Protein AF-0000000067861811 (afdb_homodimer)

Nearest PDB structures (foldseek):
  3iwp-assembly5_C  TM=9.581E-01  e=9.899E-22  Homo sapiens
  3iwp-assembly4_A  TM=9.588E-01  e=1.189E-21  Homo sapiens
  3iwp-assembly5_D  TM=9.572E-01  e=3.797E-21  Homo sapiens
  1twd-assembly1_A  TM=8.830E-01  e=3.223E-20  Shigella flexneri
  1x8c-assembly1_A  TM=8.781E-01  e=5.586E-20  Shigella flexneri 2a str. 301

pLDDT: mean 97.43, std 3.0, range [66.25, 99.0]

Radius of gyration: 23.36 Å; Cα contacts (8 Å, |Δi|>4): 996; chains: 2; bounding box: 44×70×49 Å

Solvent-accessible surface area (backbone atoms only — not comparable to full-atom values): 23129 Å² total; per-residue (Å²): 79,42,31,36,59,28,63,39,29,57,44,29,35,44,39,47,73,42,62,46,57,29,31,36,36,27,28,59,61,92,62,74,42,24,31,36,24,54,18,36,52,51,45,23,52,70,47,26,88,53,47,31,29,37,33,54,33,88,61,70,85,55,47,56,72,54,71,55,51,49,54,25,46,53,44,38,39,51,47,40,68,69,67,63,46,50,22,37,31,35,52,50,31,39,95,86,24,42,67,28,59,73,59,49,54,50,48,55,61,62,44,60,88,39,43,30,29,39,35,58,49,54,60,68,31,76,46,53,68,63,41,48,55,58,52,53,77,40,10,77,71,29,52,27,38,35,36,22,54,67,44,84,34,23,82,78,16,48,73,55,42,40,52,52,42,52,53,27,69,72,34,88,59,38,27,41,61,30,43,22,44,79,52,31,60,90,46,44,63,59,49,38,75,71,52,68,56,47,42,37,35,32,52,38,50,35,19,46,90,50,30,84,89,43,54,66,35,52,68,38,40,44,49,42,50,53,57,45,67,55,128,80,42,32,34,60,26,64,38,28,58,44,29,35,44,40,48,73,40,61,46,57,28,31,36,36,28,26,60,62,93,62,73,42,24,31,35,24,54,18,36,51,50,44,23,52,70,49,27,86,53,48,30,28,37,33,54,32,89,62,71,85,54,45,55,72,56,71,54,49,48,56,25,45,52,43,39,39,52,46,40,69,70,66,64,46,49,23,36,32,35,54,50,29,39,95,83,25,41,67,28,58,72,59,48,54,49,48,57,61,62,45,59,88,40,43,29,29,38,35,56,50,53,59,67,31,74,46,52,69,63,42,49,54,56,53,52,75,39,9,79,70,29,52,27,39,36,36,22,54,67,43,85,34,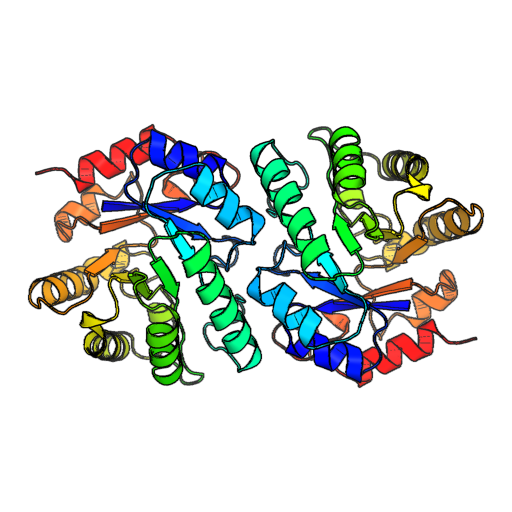24,82,79,16,49,72,54,41,40,53,52,44,52,52,26,70,74,32,89,58,38,27,44,60,28,43,22,43,77,53,32,61,90,46,44,62,59,50,39,75,69,53,69,54,48,42,36,34,34,52,38,51,34,19,47,90,51,28,83,90,42,54,66,36,52,68,39,40,45,51,43,50,54,58,45,67,54,129

Structure (mmCIF, N/CA/C/O backbone):
data_AF-0000000067861811-model_v1
#
loop_
_entity.id
_entity.type
_entity.pdbx_description
1 polymer 'PF03932 family protein CutC'
#
loop_
_atom_site.group_PDB
_atom_site.id
_atom_site.type_symbol
_atom_site.label_atom_id
_atom_site.label_alt_id
_atom_site.label_comp_id
_atom_site.label_asym_id
_atom_site.label_entity_id
_atom_site.label_seq_id
_atom_site.pdbx_PDB_ins_code
_atom_site.Cartn_x
_atom_site.Cartn_y
_atom_site.Cartn_z
_atom_site.occupancy
_atom_site.B_iso_or_equiv
_atom_site.auth_seq_id
_atom_site.auth_comp_id
_atom_site.auth_asym_id
_atom_site.auth_atom_id
_atom_site.pdbx_PDB_model_num
ATOM 1 N N . MET A 1 1 ? -9.602 23.328 10.547 1 96.06 1 MET A N 1
ATOM 2 C CA . MET A 1 1 ? -9.609 22.391 9.43 1 96.06 1 MET A CA 1
ATOM 3 C C . MET A 1 1 ? -9.383 20.969 9.914 1 96.06 1 MET A C 1
ATOM 5 O O . MET A 1 1 ? -8.438 20.703 10.664 1 96.06 1 MET A O 1
ATOM 9 N N . LEU A 1 2 ? -10.281 20.094 9.609 1 98.56 2 LEU A N 1
ATOM 10 C CA . LEU A 1 2 ? -10.18 18.672 9.977 1 98.56 2 LEU A CA 1
ATOM 11 C C . LEU A 1 2 ? -9.812 17.828 8.766 1 98.56 2 LEU A C 1
ATOM 13 O O . LEU A 1 2 ? -10.578 17.75 7.797 1 98.56 2 LEU A O 1
ATOM 17 N N . GLU A 1 3 ? -8.68 17.25 8.844 1 98.88 3 GLU A N 1
ATOM 18 C CA . GLU A 1 3 ? -8.227 16.297 7.832 1 98.88 3 GLU A CA 1
ATOM 19 C C . GLU A 1 3 ? -8.469 14.852 8.289 1 98.88 3 GLU A C 1
ATOM 21 O O . GLU A 1 3 ? -8.125 14.492 9.414 1 98.88 3 GLU A O 1
ATOM 26 N N . VAL A 1 4 ? -9.047 14.062 7.414 1 98.88 4 VAL A N 1
ATOM 27 C CA . VAL A 1 4 ? -9.352 12.672 7.742 1 98.88 4 VAL A CA 1
ATOM 28 C C . VAL A 1 4 ? -8.625 11.742 6.773 1 98.88 4 VAL A C 1
ATOM 30 O O . VAL A 1 4 ? -8.578 12.008 5.566 1 98.88 4 VAL A O 1
ATOM 33 N N . ILE A 1 5 ? -8.039 10.664 7.273 1 98.81 5 ILE A N 1
ATOM 34 C CA . ILE A 1 5 ? -7.395 9.672 6.426 1 98.81 5 ILE A CA 1
ATOM 35 C C . ILE A 1 5 ? -8.453 8.867 5.668 1 98.81 5 ILE A C 1
ATOM 37 O O . ILE A 1 5 ? -9.422 8.391 6.262 1 98.81 5 ILE A O 1
ATOM 41 N N . VAL A 1 6 ? -8.195 8.727 4.441 1 98.56 6 VAL A N 1
ATOM 42 C CA . VAL A 1 6 ? -9.094 8.016 3.535 1 98.56 6 VAL A CA 1
ATOM 43 C C . VAL A 1 6 ? -8.312 6.98 2.732 1 98.56 6 VAL A C 1
ATOM 45 O O . VAL A 1 6 ? -7.199 7.25 2.281 1 98.56 6 VAL A O 1
ATOM 48 N N . GLN A 1 7 ? -9.008 5.785 2.441 1 98.38 7 GLN A N 1
ATOM 49 C CA . GLN A 1 7 ? -8.289 4.734 1.729 1 98.38 7 GLN A CA 1
ATOM 50 C C . GLN A 1 7 ? -9.094 4.238 0.528 1 98.38 7 GLN A C 1
ATOM 52 O O . GLN A 1 7 ? -8.594 3.447 -0.273 1 98.38 7 GLN A O 1
ATOM 57 N N . ASN A 1 8 ? -10.328 4.633 0.403 1 98.25 8 ASN A N 1
ATOM 58 C CA . ASN A 1 8 ? -11.211 4.172 -0.669 1 98.25 8 ASN A CA 1
ATOM 59 C C . ASN A 1 8 ? -12.305 5.191 -0.974 1 98.25 8 ASN A C 1
ATOM 61 O O . ASN A 1 8 ? -12.484 6.152 -0.227 1 98.25 8 ASN A O 1
ATOM 65 N N . PRO A 1 9 ? -13.031 5.012 -2.037 1 98.62 9 PRO A N 1
ATOM 66 C CA . PRO A 1 9 ? -14.047 5.992 -2.438 1 98.62 9 PRO A CA 1
ATOM 67 C C . PRO A 1 9 ? -15.164 6.137 -1.411 1 98.62 9 PRO A C 1
ATOM 69 O O . PRO A 1 9 ? -15.719 7.227 -1.247 1 98.62 9 PRO A O 1
ATOM 72 N N . ARG A 1 10 ? -15.484 5.129 -0.719 1 98.38 10 ARG A N 1
ATOM 73 C CA . ARG A 1 10 ? -16.531 5.223 0.294 1 98.38 10 ARG A CA 1
ATOM 74 C C . ARG A 1 10 ? -16.094 6.117 1.45 1 98.38 10 ARG A C 1
ATOM 76 O O . ARG A 1 10 ? -16.875 6.965 1.908 1 98.38 10 ARG A O 1
ATOM 83 N N . ASP A 1 11 ? -14.867 5.918 1.934 1 98.31 11 ASP A N 1
ATOM 84 C CA . ASP A 1 11 ? -14.312 6.82 2.936 1 98.31 11 ASP A CA 1
ATOM 85 C C . ASP A 1 11 ? -14.453 8.273 2.502 1 98.31 11 ASP A C 1
ATOM 87 O O . ASP A 1 11 ? -14.859 9.125 3.295 1 98.31 11 ASP A O 1
ATOM 91 N N . ALA A 1 12 ? -14.078 8.5 1.214 1 98.75 12 ALA A N 1
ATOM 92 C CA . ALA A 1 12 ? -14.086 9.859 0.682 1 98.75 12 ALA A CA 1
ATOM 93 C C . ALA A 1 12 ? -15.492 10.453 0.703 1 98.75 12 ALA A C 1
ATOM 95 O O . ALA A 1 12 ? -15.68 11.594 1.144 1 98.75 12 ALA A O 1
ATOM 96 N N . TYR A 1 13 ? -16.422 9.688 0.246 1 98.62 13 TYR A N 1
ATOM 97 C CA . TYR A 1 13 ? -17.812 10.102 0.231 1 98.62 13 TYR A CA 1
ATOM 98 C C . TYR A 1 13 ? -18.297 10.438 1.636 1 98.62 13 TYR A C 1
ATOM 100 O O . TYR A 1 13 ? -18.891 11.5 1.859 1 98.62 13 TYR A O 1
ATOM 108 N N . LEU A 1 14 ? -18 9.594 2.604 1 98.75 14 LEU A N 1
ATOM 109 C CA . LEU A 1 14 ? -18.484 9.773 3.971 1 98.75 14 LEU A CA 1
ATOM 110 C C . LEU A 1 14 ? -17.781 10.945 4.645 1 98.75 14 LEU A C 1
ATOM 112 O O . LEU A 1 14 ? -18.406 11.703 5.391 1 98.75 14 LEU A O 1
ATOM 116 N N . ALA A 1 15 ? -16.438 11.062 4.402 1 98.75 15 ALA A N 1
ATOM 117 C CA . ALA A 1 15 ? -15.703 12.188 4.969 1 98.75 15 ALA A CA 1
ATOM 118 C C . ALA A 1 15 ? -16.312 13.516 4.543 1 98.75 15 ALA A C 1
ATOM 120 O O . ALA A 1 15 ? -16.516 14.414 5.371 1 98.75 15 ALA A O 1
ATOM 121 N N . GLU A 1 16 ? -16.625 13.625 3.264 1 98.75 16 GLU A N 1
ATOM 122 C CA . GLU A 1 16 ? -17.266 14.836 2.75 1 98.75 16 GLU A CA 1
ATOM 123 C C . GLU A 1 16 ? -18.656 15.023 3.346 1 98.75 16 GLU A C 1
ATOM 125 O O . GLU A 1 16 ? -18.969 16.109 3.857 1 98.75 16 GLU A O 1
ATOM 130 N N . LYS A 1 17 ? -19.406 13.969 3.295 1 98.56 17 LYS A N 1
ATOM 131 C CA . LYS A 1 17 ? -20.797 14.008 3.756 1 98.56 17 LYS A CA 1
ATOM 132 C C . LYS A 1 17 ? -20.875 14.438 5.219 1 98.56 17 LYS A C 1
ATOM 134 O O . LYS A 1 17 ? -21.797 15.156 5.609 1 98.56 17 LYS A O 1
ATOM 139 N N . TYR A 1 18 ? -19.875 14.07 6.004 1 98.56 18 TYR A N 1
ATOM 140 C CA . TYR A 1 18 ? -19.969 14.273 7.445 1 98.56 18 TYR A CA 1
ATOM 141 C C . TYR A 1 18 ? -19.188 15.523 7.871 1 98.56 18 TYR A C 1
ATOM 143 O O . TYR A 1 18 ? -19.172 15.875 9.055 1 98.56 18 TYR A O 1
ATOM 151 N N . GLY A 1 19 ? -18.531 16.141 6.941 1 97.94 19 GLY A N 1
ATOM 152 C CA . GLY A 1 19 ? -18.094 17.5 7.223 1 97.94 19 GLY A CA 1
ATOM 153 C C . GLY A 1 19 ? -16.594 17.625 7.418 1 97.94 19 GLY A C 1
ATOM 154 O O . GLY A 1 19 ? -16.109 18.609 7.969 1 97.94 19 GLY A O 1
ATOM 155 N N . ALA A 1 20 ? -15.812 16.641 7.035 1 98.56 20 ALA A N 1
ATOM 156 C CA . ALA A 1 20 ? -14.359 16.828 6.996 1 98.56 20 ALA A CA 1
ATOM 157 C C . ALA A 1 20 ? -13.977 17.938 6.031 1 98.56 20 ALA A C 1
ATOM 159 O O . ALA A 1 20 ? -14.734 18.266 5.113 1 98.56 20 ALA A O 1
ATOM 160 N N . ASN A 1 21 ? -12.828 18.578 6.262 1 98.62 21 ASN A N 1
ATOM 161 C CA . ASN A 1 21 ? -12.414 19.688 5.422 1 98.62 21 ASN A CA 1
ATOM 162 C C . ASN A 1 21 ? -11.438 19.234 4.332 1 98.62 21 ASN A C 1
ATOM 164 O O . ASN A 1 21 ? -11.352 19.875 3.277 1 98.62 21 ASN A O 1
ATOM 168 N N . ARG A 1 22 ? -10.734 18.156 4.57 1 98.81 22 ARG A N 1
ATOM 169 C CA . ARG A 1 22 ? -9.695 17.641 3.68 1 98.81 22 ARG A CA 1
ATOM 170 C C . ARG A 1 22 ? -9.43 16.172 3.936 1 98.81 22 ARG A C 1
ATOM 172 O O . ARG A 1 22 ? -9.75 15.656 5.008 1 98.81 22 ARG A O 1
ATOM 179 N N . MET A 1 23 ? -8.945 15.5 2.959 1 98.75 23 MET A N 1
ATOM 180 C CA . MET A 1 23 ? -8.625 14.086 3.152 1 98.75 23 MET A CA 1
ATOM 181 C C . MET A 1 23 ? -7.152 13.82 2.846 1 98.75 23 MET A C 1
ATOM 183 O O . MET A 1 23 ? -6.594 14.398 1.912 1 98.75 23 MET A O 1
ATOM 187 N N . GLU A 1 24 ? -6.531 13.062 3.617 1 98.94 24 GLU A N 1
ATOM 188 C CA . GLU A 1 24 ? -5.277 12.414 3.256 1 98.94 24 GLU A CA 1
ATOM 189 C C . GLU A 1 24 ? -5.523 11.023 2.678 1 98.94 24 GLU A C 1
ATOM 191 O O . GLU A 1 24 ? -6.168 10.188 3.311 1 98.94 24 GLU A O 1
ATOM 196 N N . VAL A 1 25 ? -5 10.781 1.493 1 98.88 25 VAL A N 1
ATOM 197 C CA . VAL A 1 25 ? -5.262 9.523 0.796 1 98.88 25 VAL A CA 1
ATOM 198 C C . VAL A 1 25 ? -4.039 8.617 0.89 1 98.88 25 VAL A C 1
ATOM 200 O O . VAL A 1 25 ? -2.961 8.961 0.396 1 98.88 25 VAL A O 1
ATOM 203 N N . VAL A 1 26 ? -4.23 7.48 1.539 1 98.75 26 VAL A N 1
ATOM 204 C CA . VAL A 1 26 ? -3.121 6.547 1.711 1 98.75 26 VAL A CA 1
ATOM 205 C C . VAL A 1 26 ? -3.594 5.125 1.412 1 98.75 26 VAL A C 1
ATOM 207 O O . VAL A 1 26 ? -4.793 4.883 1.262 1 98.75 26 VAL A O 1
ATOM 210 N N . SER A 1 27 ? -2.689 4.277 1.19 1 98.12 27 SER A N 1
ATOM 211 C CA . SER A 1 27 ? -2.871 2.83 1.262 1 98.12 27 SER A CA 1
ATOM 212 C C . SER A 1 27 ? -2.082 2.23 2.42 1 98.12 27 SER A C 1
ATOM 214 O O . SER A 1 27 ? -1.259 2.912 3.035 1 98.12 27 SER A O 1
ATOM 216 N N . ALA A 1 28 ? -2.398 1.027 2.822 1 97.31 28 ALA A N 1
ATOM 217 C CA . ALA A 1 28 ? -1.604 0.256 3.775 1 97.31 28 ALA A CA 1
ATOM 218 C C . ALA A 1 28 ? -1.397 1.032 5.074 1 97.31 28 ALA A C 1
ATOM 220 O O . ALA A 1 28 ? -0.266 1.187 5.539 1 97.31 28 ALA A O 1
ATOM 221 N N . ILE A 1 29 ? -2.465 1.424 5.688 1 95.62 29 ILE A N 1
ATOM 222 C CA . ILE A 1 29 ? -2.393 2.277 6.867 1 95.62 29 ILE A CA 1
ATOM 223 C C . ILE A 1 29 ? -1.681 1.536 7.996 1 95.62 29 ILE A C 1
ATOM 225 O O . ILE A 1 29 ? -1.007 2.152 8.828 1 95.62 29 ILE A O 1
ATOM 229 N N . SER A 1 30 ? -1.765 0.255 8.023 1 94.25 30 SER A N 1
ATOM 230 C CA . SER A 1 30 ? -1.109 -0.533 9.062 1 94.25 30 SER A CA 1
ATOM 231 C C . SER A 1 30 ? 0.408 -0.402 8.984 1 94.25 30 SER A C 1
ATOM 233 O O . SER A 1 30 ? 1.114 -0.694 9.953 1 94.25 30 SER A O 1
ATOM 235 N N . GLU A 1 31 ? 0.895 0.031 7.844 1 95.38 31 GLU A N 1
ATOM 236 C CA . GLU A 1 31 ? 2.322 0.291 7.676 1 95.38 31 GLU A CA 1
ATOM 237 C C . GLU A 1 31 ? 2.633 1.778 7.82 1 95.38 31 GLU A C 1
ATOM 239 O O . GLU A 1 31 ? 3.717 2.23 7.445 1 95.38 31 GLU A O 1
ATOM 244 N N . GLY A 1 32 ? 1.707 2.521 8.242 1 95.06 32 GLY A N 1
ATOM 245 C CA . GLY A 1 32 ? 1.882 3.957 8.398 1 95.06 32 GLY A CA 1
ATOM 246 C C . GLY A 1 32 ? 1.425 4.75 7.188 1 95.06 32 GLY A C 1
ATOM 247 O O . GLY A 1 32 ? 1.651 5.961 7.113 1 95.06 32 GLY A O 1
ATOM 248 N N . GLY A 1 33 ? 0.878 4.09 6.172 1 98.12 33 GLY A N 1
ATOM 249 C CA . GLY A 1 33 ? 0.381 4.762 4.98 1 98.12 33 GLY A CA 1
ATOM 250 C C . GLY A 1 33 ? 1.391 4.793 3.848 1 98.12 33 GLY A C 1
ATOM 251 O O . GLY A 1 33 ? 2.504 5.297 4.016 1 98.12 33 GLY A O 1
ATOM 252 N N . LEU A 1 34 ? 0.976 4.266 2.738 1 98.81 34 LEU A N 1
ATOM 253 C CA . LEU A 1 34 ? 1.796 4.262 1.531 1 98.81 34 LEU A CA 1
ATOM 254 C C . LEU A 1 34 ? 1.062 4.934 0.375 1 98.81 34 LEU A C 1
ATOM 256 O O . LEU A 1 34 ? -0.107 5.305 0.506 1 98.81 34 LEU A O 1
ATOM 260 N N . THR A 1 35 ? 1.814 5.199 -0.708 1 98.94 35 THR A N 1
ATOM 261 C CA . THR A 1 35 ? 1.209 5.77 -1.906 1 98.94 35 THR A CA 1
ATOM 262 C C . THR A 1 35 ? 0.06 4.895 -2.4 1 98.94 35 THR A C 1
ATOM 264 O O . THR A 1 35 ? 0.218 3.68 -2.549 1 98.94 35 THR A O 1
ATOM 267 N N . PRO A 1 36 ? -1.12 5.457 -2.559 1 98.88 36 PRO A N 1
ATOM 268 C CA . PRO A 1 36 ? -2.246 4.66 -3.045 1 98.88 36 PRO A CA 1
ATOM 269 C C . PRO A 1 36 ? -2.055 4.188 -4.484 1 98.88 36 PRO A C 1
ATOM 271 O O . PRO A 1 36 ? -1.224 4.738 -5.215 1 98.88 36 PRO A O 1
ATOM 274 N N . SER A 1 37 ? -2.797 3.174 -4.863 1 98.88 37 SER A N 1
ATOM 275 C CA . SER A 1 37 ? -2.803 2.732 -6.254 1 98.88 37 SER A CA 1
ATOM 276 C C . SER A 1 37 ? -3.461 3.768 -7.16 1 98.88 37 SER A C 1
ATOM 278 O O . SER A 1 37 ? -4.129 4.688 -6.68 1 98.88 37 SER A O 1
ATOM 280 N N . TYR A 1 38 ? -3.217 3.605 -8.438 1 98.81 38 TYR A N 1
ATOM 281 C CA . TYR A 1 38 ? -3.836 4.477 -9.43 1 98.81 38 TYR A CA 1
ATOM 282 C C . TYR A 1 38 ? -5.355 4.453 -9.305 1 98.81 38 TYR A C 1
ATOM 284 O O . TYR A 1 38 ? -5.992 5.508 -9.25 1 98.81 38 TYR A O 1
ATOM 292 N N . GLY A 1 39 ? -5.91 3.246 -9.258 1 98.81 39 GLY A N 1
ATOM 293 C CA . GLY A 1 39 ? -7.355 3.127 -9.156 1 98.81 39 GLY A CA 1
ATOM 294 C C . GLY A 1 39 ? -7.922 3.762 -7.898 1 98.81 39 GLY A C 1
ATOM 295 O O . GLY A 1 39 ? -8.977 4.398 -7.938 1 98.81 39 GLY A O 1
ATOM 296 N N . ALA A 1 40 ? -7.23 3.607 -6.801 1 98.75 40 ALA A N 1
ATOM 297 C CA . ALA A 1 40 ? -7.695 4.16 -5.531 1 98.75 40 ALA A CA 1
ATOM 298 C C . ALA A 1 40 ? -7.746 5.684 -5.582 1 98.75 40 ALA A C 1
ATOM 300 O O . ALA A 1 40 ? -8.781 6.285 -5.301 1 98.75 40 ALA A O 1
ATOM 301 N N . ILE A 1 41 ? -6.609 6.316 -5.977 1 98.88 41 ILE A N 1
ATOM 302 C CA . ILE A 1 41 ? -6.562 7.773 -5.949 1 98.88 41 ILE A CA 1
ATOM 303 C C . ILE A 1 41 ? -7.531 8.344 -6.98 1 98.88 41 ILE A C 1
ATOM 305 O O . ILE A 1 41 ? -8.234 9.32 -6.711 1 98.88 41 ILE A O 1
ATOM 309 N N . LYS A 1 42 ? -7.641 7.742 -8.109 1 98.56 42 LYS A N 1
ATOM 310 C CA . LYS A 1 42 ? -8.539 8.211 -9.156 1 98.56 42 LYS A CA 1
ATOM 311 C C . LYS A 1 42 ? -9.992 8.172 -8.695 1 98.56 42 LYS A C 1
ATOM 313 O O . LYS A 1 42 ? -10.719 9.156 -8.828 1 98.56 42 LYS A O 1
ATOM 318 N N . GLU A 1 43 ? -10.406 7.07 -8.117 1 98.62 43 GLU A N 1
ATOM 319 C CA . GLU A 1 43 ? -11.805 6.902 -7.734 1 98.62 43 GLU A CA 1
ATOM 320 C C . GLU A 1 43 ? -12.133 7.711 -6.48 1 98.62 43 GLU A C 1
ATOM 322 O O . GLU A 1 43 ? -13.258 8.188 -6.316 1 98.62 43 GLU A O 1
ATOM 327 N N . ILE A 1 44 ? -11.133 7.887 -5.621 1 98.69 44 ILE A N 1
ATOM 328 C CA . ILE A 1 44 ? -11.328 8.695 -4.422 1 98.69 44 ILE A CA 1
ATOM 329 C C . ILE A 1 44 ? -11.586 10.148 -4.816 1 98.69 44 ILE A C 1
ATOM 331 O O . ILE A 1 44 ? -12.523 10.781 -4.328 1 98.69 44 ILE A O 1
ATOM 335 N N . VAL A 1 45 ? -10.781 10.688 -5.73 1 98.5 45 VAL A N 1
ATOM 336 C CA . VAL A 1 45 ? -10.914 12.07 -6.172 1 98.5 45 VAL A CA 1
ATOM 337 C C . VAL A 1 45 ? -12.234 12.25 -6.914 1 98.5 45 VAL A C 1
ATOM 339 O O . VAL A 1 45 ? -12.859 13.312 -6.844 1 98.5 45 VAL A O 1
ATOM 342 N N . ARG A 1 46 ? -12.703 11.25 -7.535 1 97.75 46 ARG A N 1
ATOM 343 C CA . ARG A 1 46 ? -13.977 11.297 -8.242 1 97.75 46 ARG A CA 1
ATOM 344 C C . ARG A 1 46 ? -15.148 11.273 -7.262 1 97.75 46 ARG A C 1
ATOM 346 O O . ARG A 1 46 ? -16.172 11.938 -7.484 1 97.75 46 ARG A O 1
ATOM 353 N N . ALA A 1 47 ? -15.023 10.586 -6.184 1 98.06 47 ALA A N 1
ATOM 354 C CA . ALA A 1 47 ? -16.109 10.297 -5.262 1 98.06 47 ALA A CA 1
ATOM 355 C C . ALA A 1 47 ? -16.391 11.484 -4.344 1 98.06 47 ALA A C 1
ATOM 357 O O . ALA A 1 47 ? -17.438 11.539 -3.686 1 98.06 47 ALA A O 1
ATOM 358 N N . SER A 1 48 ? -15.406 12.43 -4.266 1 98.19 48 SER A N 1
ATOM 359 C CA . SER A 1 48 ? -15.539 13.523 -3.316 1 98.19 48 SER A CA 1
ATOM 360 C C . SER A 1 48 ? -14.922 14.812 -3.865 1 98.19 48 SER A C 1
ATOM 362 O O . SER A 1 48 ? -13.898 14.766 -4.551 1 98.19 48 SER A O 1
ATOM 364 N N . LYS A 1 49 ? -15.469 15.938 -3.514 1 97.38 49 LYS A N 1
ATOM 365 C CA . LYS A 1 49 ? -14.938 17.234 -3.9 1 97.38 49 LYS A CA 1
ATOM 366 C C . LYS A 1 49 ? -13.984 17.781 -2.838 1 97.38 49 LYS A C 1
ATOM 368 O O . LYS A 1 49 ? -13.383 18.844 -3.023 1 97.38 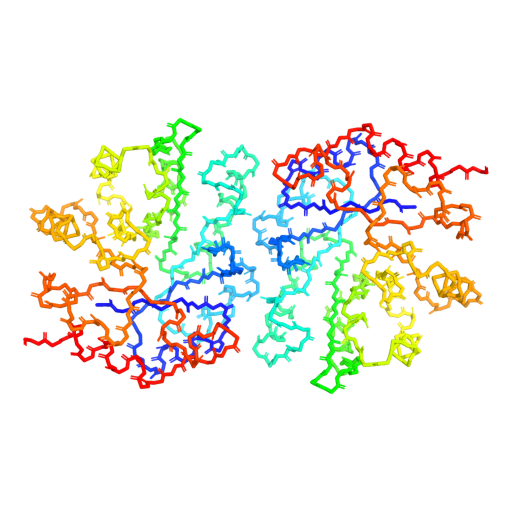49 LYS A O 1
ATOM 373 N N . LEU A 1 50 ? -13.844 17.062 -1.74 1 98.38 50 LEU A N 1
ATOM 374 C CA . LEU A 1 50 ? -12.898 17.5 -0.723 1 98.38 50 LEU A CA 1
ATOM 375 C C . LEU A 1 50 ? -11.484 17.578 -1.29 1 98.38 50 LEU A C 1
ATOM 377 O O . LEU A 1 50 ? -11.07 16.703 -2.068 1 98.38 50 LEU A O 1
ATOM 381 N N . PRO A 1 51 ? -10.734 18.656 -0.868 1 98.75 51 PRO A N 1
ATOM 382 C CA . PRO A 1 51 ? -9.305 18.625 -1.202 1 98.75 51 PRO A CA 1
ATOM 383 C C . PRO A 1 51 ? -8.625 17.328 -0.753 1 98.75 51 PRO A C 1
ATOM 385 O O . PRO A 1 51 ? -8.875 16.859 0.356 1 98.75 51 PRO A O 1
ATOM 388 N N . ALA A 1 52 ? -7.855 16.75 -1.61 1 98.88 52 ALA A N 1
ATOM 389 C CA . ALA A 1 52 ? -7.152 15.5 -1.329 1 98.88 52 ALA A CA 1
ATOM 390 C C . ALA A 1 52 ? -5.645 15.719 -1.273 1 98.88 52 ALA A C 1
ATOM 392 O O . ALA A 1 52 ? -5.078 16.391 -2.135 1 98.88 52 ALA A O 1
ATOM 393 N N . MET A 1 53 ? -5.043 15.258 -0.224 1 98.94 53 MET A N 1
ATOM 394 C CA . MET A 1 53 ? -3.592 15.188 -0.078 1 98.94 53 MET A CA 1
ATOM 395 C C . MET A 1 53 ? -3.094 13.758 -0.274 1 98.94 53 MET A C 1
ATOM 397 O O . MET A 1 53 ? -3.367 12.883 0.549 1 98.94 53 MET A O 1
ATOM 401 N N . MET A 1 54 ? -2.355 13.5 -1.339 1 98.94 54 MET A N 1
ATOM 402 C CA . MET A 1 54 ? -1.954 12.148 -1.706 1 98.94 54 MET A CA 1
ATOM 403 C C . MET A 1 54 ? -0.615 11.781 -1.073 1 98.94 54 MET A C 1
ATOM 405 O O . MET A 1 54 ? 0.37 12.508 -1.238 1 98.94 54 MET A O 1
ATOM 409 N N . MET A 1 55 ? -0.585 10.719 -0.44 1 98.94 55 MET A N 1
ATOM 410 C CA . MET A 1 55 ? 0.649 10.227 0.161 1 98.94 55 MET A CA 1
ATOM 411 C C . MET A 1 55 ? 1.658 9.836 -0.913 1 98.94 55 MET A C 1
ATOM 413 O O . MET A 1 55 ? 1.302 9.188 -1.898 1 98.94 55 MET A O 1
ATOM 417 N N . ILE A 1 56 ? 2.875 10.289 -0.754 1 98.94 56 ILE A N 1
ATOM 418 C CA . ILE A 1 56 ? 4.016 9.844 -1.552 1 98.94 56 ILE A CA 1
ATOM 419 C C . ILE A 1 56 ? 5.008 9.094 -0.666 1 98.94 56 ILE A C 1
ATOM 421 O O . ILE A 1 56 ? 5.816 9.711 0.031 1 98.94 56 ILE A O 1
ATOM 425 N N . ARG A 1 57 ? 4.938 7.855 -0.629 1 98.88 57 ARG A N 1
ATOM 426 C CA . ARG A 1 57 ? 5.738 6.969 0.211 1 98.88 57 ARG A CA 1
ATOM 427 C C . ARG A 1 57 ? 5.789 5.559 -0.375 1 98.88 57 ARG A C 1
ATOM 429 O O . ARG A 1 57 ? 4.887 4.754 -0.143 1 98.88 57 ARG A O 1
ATOM 436 N N . PRO A 1 58 ? 6.832 5.258 -1.066 1 98.5 58 PRO A N 1
ATOM 437 C CA . PRO A 1 58 ? 6.863 4.031 -1.864 1 98.5 58 PRO A CA 1
ATOM 438 C C . PRO A 1 58 ? 7.059 2.777 -1.013 1 98.5 58 PRO A C 1
ATOM 440 O O . PRO A 1 58 ? 6.82 1.663 -1.482 1 98.5 58 PRO A O 1
ATOM 443 N N . HIS A 1 59 ? 7.59 2.91 0.236 1 97.94 59 HIS A N 1
ATOM 444 C CA . HIS A 1 59 ? 7.754 1.758 1.114 1 97.94 59 HIS A CA 1
ATOM 445 C C . HIS A 1 59 ? 7.746 2.178 2.58 1 97.94 59 HIS A C 1
ATOM 447 O O . HIS A 1 59 ? 7.801 3.369 2.891 1 97.94 59 HIS A O 1
ATOM 453 N N . SER A 1 60 ? 7.684 1.214 3.447 1 97.5 60 SER A N 1
ATOM 454 C CA . SER A 1 60 ? 7.562 1.515 4.871 1 97.5 60 SER A CA 1
ATOM 455 C C . SER A 1 60 ? 8.797 1.066 5.641 1 97.5 60 SER A C 1
ATOM 457 O O . SER A 1 60 ? 8.766 0.956 6.867 1 97.5 60 SER A O 1
ATOM 459 N N . PHE A 1 61 ? 9.891 0.707 4.992 1 96.5 61 PHE A N 1
ATOM 460 C CA . PHE A 1 61 ? 11.078 0.182 5.66 1 96.5 61 PHE A CA 1
ATOM 461 C C . PHE A 1 61 ? 11.773 1.271 6.469 1 96.5 61 PHE A C 1
ATOM 463 O O . PHE A 1 61 ? 12.352 0.997 7.52 1 96.5 61 PHE A O 1
ATOM 470 N N . SER A 1 62 ? 11.766 2.416 5.965 1 96.5 62 SER A N 1
ATOM 471 C CA . SER A 1 62 ? 12.336 3.619 6.562 1 96.5 62 SER A CA 1
ATOM 472 C C . SER A 1 62 ? 11.859 4.875 5.836 1 96.5 62 SER A C 1
ATOM 474 O O . SER A 1 62 ? 11.016 4.797 4.941 1 96.5 62 SER A O 1
ATOM 476 N N . PHE A 1 63 ? 12.32 5.996 6.328 1 98.62 63 PHE A N 1
ATOM 477 C CA . PHE A 1 63 ? 12.094 7.242 5.609 1 98.62 63 PHE A CA 1
ATOM 478 C C . PHE A 1 63 ? 13.328 7.645 4.816 1 98.62 63 PHE A C 1
ATOM 480 O O . PHE A 1 63 ? 13.484 8.812 4.441 1 98.62 63 PHE A O 1
ATOM 487 N N . VAL A 1 64 ? 14.258 6.668 4.68 1 98.69 64 VAL A N 1
ATOM 488 C CA . VAL A 1 64 ? 15.43 6.832 3.824 1 98.69 64 VAL A CA 1
ATOM 489 C C . VAL A 1 64 ? 15.164 6.203 2.457 1 98.69 64 VAL A C 1
ATOM 491 O O . VAL A 1 64 ? 14.773 5.039 2.367 1 98.69 64 VAL A O 1
ATOM 494 N N . TYR A 1 65 ? 15.398 6.949 1.425 1 98.62 65 TYR A N 1
ATOM 495 C CA . TYR A 1 65 ? 15.016 6.5 0.09 1 98.62 65 TYR A CA 1
ATOM 496 C C . TYR A 1 65 ? 16.219 6.449 -0.836 1 98.62 65 TYR A C 1
ATOM 498 O O . TYR A 1 65 ? 16.969 7.426 -0.942 1 98.62 65 TYR A O 1
ATOM 506 N N . ASP A 1 66 ? 16.375 5.32 -1.457 1 97.62 66 ASP A N 1
ATOM 507 C CA . ASP A 1 66 ? 17.438 5.191 -2.451 1 97.62 66 ASP A CA 1
ATOM 508 C C . ASP A 1 66 ? 16.984 5.723 -3.809 1 97.62 66 ASP A C 1
ATOM 510 O O . ASP A 1 66 ? 15.883 6.262 -3.936 1 97.62 66 ASP A O 1
ATOM 514 N N . GLU A 1 67 ? 17.812 5.645 -4.793 1 97.75 67 GLU A N 1
ATOM 515 C CA . GLU A 1 67 ? 17.531 6.23 -6.098 1 97.75 67 GLU A CA 1
ATOM 516 C C . GLU A 1 67 ? 16.312 5.566 -6.742 1 97.75 67 GLU A C 1
ATOM 518 O O . GLU A 1 67 ? 15.508 6.234 -7.402 1 97.75 67 GLU A O 1
ATOM 523 N N . ALA A 1 68 ? 16.141 4.289 -6.578 1 97.81 68 ALA A N 1
ATOM 524 C CA . ALA A 1 68 ? 14.992 3.582 -7.129 1 97.81 68 ALA A CA 1
ATOM 525 C C . ALA A 1 68 ? 13.688 4.109 -6.527 1 97.81 68 ALA A C 1
ATOM 527 O O . ALA A 1 68 ? 12.703 4.309 -7.242 1 97.81 68 ALA A O 1
ATOM 528 N N . ALA A 1 69 ? 13.758 4.32 -5.254 1 98.5 69 ALA A N 1
ATOM 529 C CA . ALA A 1 69 ? 12.594 4.875 -4.582 1 98.5 69 ALA A CA 1
ATOM 530 C C . ALA A 1 69 ? 12.297 6.293 -5.062 1 98.5 69 ALA A C 1
ATOM 532 O O . ALA A 1 69 ? 11.141 6.668 -5.25 1 98.5 69 ALA A O 1
ATOM 533 N N . LYS A 1 70 ? 13.32 7.062 -5.281 1 98.75 70 LYS A N 1
ATOM 534 C CA . LYS A 1 70 ? 13.164 8.453 -5.684 1 98.75 70 LYS A CA 1
ATOM 535 C C . LYS A 1 70 ? 12.508 8.555 -7.062 1 98.75 70 LYS A C 1
ATOM 537 O O . LYS A 1 70 ? 11.664 9.422 -7.289 1 98.75 70 LYS A O 1
ATOM 542 N N . ILE A 1 71 ? 12.844 7.68 -7.945 1 98.5 71 ILE A N 1
ATOM 543 C CA . ILE A 1 71 ? 12.273 7.711 -9.289 1 98.5 71 ILE A CA 1
ATOM 544 C C . ILE A 1 71 ? 10.781 7.375 -9.219 1 98.5 71 ILE A C 1
ATOM 546 O O . ILE A 1 71 ? 9.969 7.977 -9.93 1 98.5 71 ILE A O 1
ATOM 550 N N . VAL A 1 72 ? 10.461 6.449 -8.391 1 98.88 72 VAL A N 1
ATOM 551 C CA . VAL A 1 72 ? 9.062 6.074 -8.195 1 98.88 72 VAL A CA 1
ATOM 552 C C . VAL A 1 72 ? 8.281 7.262 -7.625 1 98.88 72 VAL A C 1
ATOM 554 O O . VAL A 1 72 ? 7.18 7.562 -8.078 1 98.88 72 VAL A O 1
ATOM 557 N N . MET A 1 73 ? 8.867 7.957 -6.695 1 98.94 73 MET A N 1
ATOM 558 C CA . MET A 1 73 ? 8.242 9.125 -6.078 1 98.94 73 MET A CA 1
ATOM 559 C C . MET A 1 73 ? 7.98 10.211 -7.117 1 98.94 73 MET A C 1
ATOM 561 O O . MET A 1 73 ? 6.902 10.805 -7.141 1 98.94 73 MET A O 1
ATOM 565 N N . GLU A 1 74 ? 8.945 10.43 -7.926 1 98.88 74 GLU A N 1
ATOM 566 C CA . GLU A 1 74 ? 8.789 11.43 -8.969 1 98.88 74 GLU A CA 1
ATOM 567 C C . GLU A 1 74 ? 7.617 11.094 -9.883 1 98.88 74 GLU A C 1
ATOM 569 O O . GLU A 1 74 ? 6.793 11.961 -10.188 1 98.88 74 GLU A O 1
ATOM 574 N N . ARG A 1 75 ? 7.531 9.844 -10.25 1 98.75 75 ARG A N 1
ATOM 575 C CA . ARG A 1 75 ? 6.461 9.406 -11.141 1 98.75 75 ARG A CA 1
ATOM 576 C C . ARG A 1 75 ? 5.102 9.539 -10.469 1 98.75 75 ARG A C 1
ATOM 578 O O . ARG A 1 75 ? 4.125 9.953 -11.102 1 98.75 75 ARG A O 1
ATOM 585 N N . ASP A 1 76 ? 5.055 9.164 -9.234 1 98.94 76 ASP A N 1
ATOM 586 C CA . ASP A 1 76 ? 3.795 9.258 -8.5 1 98.94 76 ASP A CA 1
ATOM 587 C C . ASP A 1 76 ? 3.383 10.711 -8.305 1 98.94 76 ASP A C 1
ATOM 589 O O . ASP A 1 76 ? 2.191 11.031 -8.305 1 98.94 76 ASP A O 1
ATOM 593 N N . ILE A 1 77 ? 4.34 11.617 -8.125 1 98.94 77 ILE A N 1
ATOM 594 C CA . ILE A 1 77 ? 4.027 13.039 -7.996 1 98.94 77 ILE A CA 1
ATOM 595 C C . ILE A 1 77 ? 3.498 13.578 -9.32 1 98.94 77 ILE A C 1
ATOM 597 O O . ILE A 1 77 ? 2.582 14.398 -9.344 1 98.94 77 ILE A O 1
ATOM 601 N N . GLU A 1 78 ? 4.047 13.094 -10.406 1 98.56 78 GLU A N 1
ATOM 602 C CA . GLU A 1 78 ? 3.516 13.461 -11.719 1 98.56 78 GLU A CA 1
ATOM 603 C C . GLU A 1 78 ? 2.055 13.039 -11.852 1 98.56 78 GLU A C 1
ATOM 605 O O . GLU A 1 78 ? 1.223 13.812 -12.328 1 98.56 78 GLU A O 1
ATOM 610 N N . LEU A 1 79 ? 1.806 11.852 -11.422 1 98.56 79 LEU A N 1
ATOM 611 C CA . LEU A 1 79 ? 0.426 11.383 -11.453 1 98.56 79 LEU A CA 1
ATOM 612 C C . LEU A 1 79 ? -0.467 12.258 -10.578 1 98.56 79 LEU A C 1
ATOM 614 O O . LEU A 1 79 ? -1.606 12.555 -10.945 1 98.56 79 LEU A O 1
ATOM 618 N N . ALA A 1 80 ? 0.055 12.586 -9.422 1 98.69 80 ALA A N 1
ATOM 619 C CA . ALA A 1 80 ? -0.711 13.43 -8.5 1 98.69 80 ALA A CA 1
ATOM 620 C C . ALA A 1 80 ? -1.185 14.703 -9.195 1 98.69 80 ALA A C 1
ATOM 622 O O . ALA A 1 80 ? -2.338 15.109 -9.039 1 98.69 80 ALA A O 1
ATOM 623 N N . LYS A 1 81 ? -0.343 15.312 -9.945 1 98.19 81 LYS A N 1
ATOM 624 C CA . LYS A 1 81 ? -0.683 16.531 -10.68 1 98.19 81 LYS A CA 1
ATOM 625 C C . LYS A 1 81 ? -1.783 16.266 -11.703 1 98.19 81 LYS A C 1
ATOM 627 O O . LYS A 1 81 ? -2.625 17.125 -11.953 1 98.19 81 LYS A O 1
ATOM 632 N N . GLU A 1 82 ? -1.806 15.055 -12.172 1 97.31 82 GLU A N 1
ATOM 633 C CA . GLU A 1 82 ? -2.727 14.711 -13.25 1 97.31 82 GLU A CA 1
ATOM 634 C C . GLU A 1 82 ? -4.109 14.359 -12.711 1 97.31 82 GLU A C 1
ATOM 636 O O . GLU A 1 82 ? -5.121 14.641 -13.352 1 97.31 82 GLU A O 1
ATOM 641 N N . VAL A 1 83 ? -4.133 13.773 -11.578 1 96.62 83 VAL A N 1
ATOM 642 C CA . VAL A 1 83 ? -5.395 13.219 -11.094 1 96.62 83 VAL A CA 1
ATOM 643 C C . VAL A 1 83 ? -6.176 14.297 -10.336 1 96.62 83 VAL A C 1
ATOM 645 O O . VAL A 1 83 ? -7.332 14.086 -9.969 1 96.62 83 VAL A O 1
ATOM 648 N N . GLY A 1 84 ? -5.559 15.414 -9.969 1 94.38 84 GLY A N 1
ATOM 649 C CA . GLY A 1 84 ? -6.301 16.562 -9.477 1 94.38 84 GLY A CA 1
ATOM 650 C C . GLY A 1 84 ? -6.309 16.656 -7.961 1 94.38 84 GLY A C 1
ATOM 651 O O . GLY A 1 84 ? -7.23 17.234 -7.375 1 94.38 84 GLY A O 1
ATOM 652 N N . VAL A 1 85 ? -5.391 16.062 -7.359 1 98.56 85 VAL A N 1
ATOM 653 C CA . VAL A 1 85 ? -5.293 16.266 -5.918 1 98.56 85 VAL A CA 1
ATOM 654 C C . VAL A 1 85 ? -4.832 17.688 -5.613 1 98.56 85 VAL A C 1
ATOM 656 O O . VAL A 1 85 ? -4.289 18.359 -6.484 1 98.56 85 VAL A O 1
ATOM 659 N N . GLN A 1 86 ? -5.125 18.156 -4.398 1 98.75 86 GLN A N 1
ATOM 660 C CA . GLN A 1 86 ? -4.719 19.5 -3.971 1 98.75 86 GLN A CA 1
ATOM 661 C C . GLN A 1 86 ? -3.238 19.531 -3.6 1 98.75 86 GLN A C 1
ATOM 663 O O . GLN A 1 86 ? -2.576 20.562 -3.748 1 98.75 86 GLN A O 1
ATOM 668 N N . GLY A 1 87 ? -2.783 18.406 -3.111 1 98.94 87 GLY A N 1
ATOM 669 C CA . GLY A 1 87 ? -1.395 18.359 -2.682 1 98.94 87 GLY A CA 1
ATOM 670 C C . GLY A 1 87 ? -0.892 16.953 -2.412 1 98.94 87 GLY A C 1
ATOM 671 O O . GLY A 1 87 ? -1.581 15.984 -2.705 1 98.94 87 GLY A O 1
ATOM 672 N N . ILE A 1 88 ? 0.377 16.922 -1.906 1 98.94 88 ILE A N 1
ATOM 673 C CA . ILE A 1 88 ? 1.02 15.641 -1.598 1 98.94 88 ILE A CA 1
ATOM 674 C C . ILE A 1 88 ? 1.54 15.664 -0.162 1 98.94 88 ILE A C 1
ATOM 676 O O . ILE A 1 88 ? 1.709 16.734 0.429 1 98.94 88 ILE A O 1
ATOM 680 N N . VAL A 1 89 ? 1.646 14.492 0.406 1 99 89 VAL A N 1
ATOM 681 C CA . VAL A 1 89 ? 2.213 14.258 1.731 1 99 89 VAL A CA 1
ATOM 682 C C . VAL A 1 89 ? 3.506 13.461 1.606 1 99 89 VAL A C 1
ATOM 684 O O . VAL A 1 89 ? 3.518 12.375 1.012 1 99 89 VAL A O 1
ATOM 687 N N . TYR A 1 90 ? 4.555 14.008 2.172 1 98.75 90 TYR A N 1
ATOM 688 C CA . TYR A 1 90 ? 5.883 13.438 1.964 1 98.75 90 TYR A CA 1
ATOM 689 C C . TYR A 1 90 ? 6.758 13.625 3.197 1 98.75 90 TYR A C 1
ATOM 691 O O . TYR A 1 90 ? 6.512 14.523 4.008 1 98.75 90 TYR A O 1
ATOM 699 N N . GLY A 1 91 ? 7.707 12.758 3.383 1 98.81 91 GLY A N 1
ATOM 700 C CA . GLY A 1 91 ? 8.773 12.906 4.363 1 98.81 91 GLY A CA 1
ATOM 701 C C . GLY A 1 91 ? 9.969 12.016 4.078 1 98.81 91 GLY A C 1
ATOM 702 O O . GLY A 1 91 ? 9.82 10.805 3.875 1 98.81 91 GLY A O 1
ATOM 703 N N . GLY A 1 92 ? 11.156 12.594 4.062 1 98.81 92 GLY A N 1
ATOM 704 C CA . GLY A 1 92 ? 12.398 11.859 3.854 1 98.81 92 GLY A CA 1
ATOM 705 C C . GLY A 1 92 ? 13.523 12.32 4.758 1 98.81 92 GLY A C 1
ATOM 706 O O . GLY A 1 92 ? 13.688 13.523 4.992 1 98.81 92 GLY A O 1
ATOM 707 N N . ILE A 1 93 ? 14.211 11.398 5.32 1 98.88 93 ILE A N 1
ATOM 708 C CA . ILE A 1 93 ? 15.359 11.703 6.168 1 98.88 93 ILE A CA 1
ATOM 709 C C . ILE A 1 93 ? 16.594 10.977 5.645 1 98.88 93 ILE A C 1
ATOM 711 O O . ILE A 1 93 ? 16.5 10.117 4.77 1 98.88 93 ILE A O 1
ATOM 715 N N . THR A 1 94 ? 17.766 11.383 6.102 1 98.69 94 THR A N 1
ATOM 716 C CA . THR A 1 94 ? 19.016 10.734 5.711 1 98.69 94 THR A CA 1
ATOM 717 C C . THR A 1 94 ? 19.328 9.562 6.637 1 98.69 94 THR A C 1
ATOM 719 O O . THR A 1 94 ? 18.719 9.422 7.695 1 98.69 94 THR A O 1
ATOM 722 N N . GLU A 1 95 ? 20.266 8.742 6.27 1 97.88 95 GLU A N 1
ATOM 723 C CA . GLU A 1 95 ? 20.703 7.613 7.086 1 97.88 95 GLU A CA 1
ATOM 724 C C . GLU A 1 95 ? 21.219 8.086 8.445 1 97.88 95 GLU A C 1
ATOM 726 O O . GLU A 1 95 ? 21.141 7.348 9.43 1 97.88 95 GLU A O 1
ATOM 731 N N . ASN A 1 96 ? 21.641 9.352 8.508 1 97.81 96 ASN A N 1
ATOM 732 C CA . ASN A 1 96 ? 22.188 9.898 9.75 1 97.81 96 ASN A CA 1
ATOM 733 C C . ASN A 1 96 ? 21.109 10.523 10.617 1 97.81 96 ASN A C 1
ATOM 735 O O . ASN A 1 96 ? 21.406 11.086 11.672 1 97.81 96 ASN A O 1
ATOM 739 N N . GLY A 1 97 ? 19.891 10.523 10.141 1 98.19 97 GLY A N 1
ATOM 740 C CA . GLY A 1 97 ? 18.781 10.953 10.961 1 98.19 97 GLY A CA 1
ATOM 741 C C . GLY A 1 97 ? 18.469 12.438 10.82 1 98.19 97 GLY A C 1
ATOM 742 O O . GLY A 1 97 ? 17.891 13.047 11.727 1 98.19 97 GLY A O 1
ATOM 743 N N . ALA A 1 98 ? 18.938 13.086 9.727 1 98.69 98 ALA A N 1
ATOM 744 C CA . ALA A 1 98 ? 18.594 14.469 9.414 1 98.69 98 ALA A CA 1
ATOM 745 C C . ALA A 1 98 ? 17.547 14.539 8.305 1 98.69 98 ALA A C 1
ATOM 747 O O . ALA A 1 98 ? 17.297 13.547 7.621 1 98.69 98 ALA A O 1
ATOM 748 N N . ILE A 1 99 ? 16.969 15.695 8.18 1 98.88 99 ILE A N 1
ATOM 749 C CA . ILE A 1 99 ? 16.094 15.906 7.027 1 98.88 99 ILE A CA 1
ATOM 750 C C . ILE A 1 99 ? 16.891 15.703 5.738 1 98.88 99 ILE A C 1
ATOM 752 O O . ILE A 1 99 ? 18.016 16.203 5.602 1 98.88 99 ILE A O 1
ATOM 756 N N . ASP A 1 100 ? 16.391 14.906 4.812 1 98.88 100 ASP A N 1
ATOM 757 C CA . ASP A 1 100 ? 17 14.789 3.492 1 98.88 100 ASP A CA 1
ATOM 758 C C . ASP A 1 100 ? 16.688 16.016 2.631 1 98.88 100 ASP A C 1
ATOM 760 O O . ASP A 1 100 ? 15.781 15.977 1.801 1 98.88 100 ASP A O 1
ATOM 764 N N . GLN A 1 101 ? 17.484 17.047 2.836 1 98.81 101 GLN A N 1
ATOM 765 C CA . GLN A 1 101 ? 17.219 18.328 2.176 1 98.81 101 GLN A CA 1
ATOM 766 C C . GLN A 1 101 ? 17.344 18.188 0.661 1 98.81 101 GLN A C 1
ATOM 768 O O . GLN A 1 101 ? 16.562 18.797 -0.08 1 98.81 101 GLN A O 1
ATOM 773 N N . ALA A 1 102 ? 18.281 17.391 0.191 1 98.75 102 ALA A N 1
ATOM 774 C CA . ALA A 1 102 ? 18.438 17.203 -1.247 1 98.75 102 ALA A CA 1
ATOM 775 C C . ALA A 1 102 ? 17.188 16.609 -1.868 1 98.75 102 ALA A C 1
ATOM 777 O O . ALA A 1 102 ? 16.719 17.078 -2.908 1 98.75 102 ALA A O 1
ATOM 778 N N . LEU A 1 103 ? 16.641 15.602 -1.232 1 98.88 103 LEU A N 1
ATOM 779 C CA . LEU A 1 103 ? 15.406 14.992 -1.74 1 98.88 103 LEU A CA 1
ATOM 780 C C . LEU A 1 103 ? 14.227 15.945 -1.584 1 98.88 103 LEU A C 1
ATOM 782 O O . LEU A 1 103 ? 13.367 16.031 -2.467 1 98.88 103 LEU A O 1
ATOM 786 N N . LEU A 1 104 ? 14.156 16.672 -0.484 1 98.88 104 LEU A N 1
ATOM 787 C CA . LEU A 1 104 ? 13.094 17.641 -0.264 1 98.88 104 LEU A CA 1
ATOM 788 C C . LEU A 1 104 ? 13.07 18.688 -1.378 1 98.88 104 LEU A C 1
ATOM 790 O O . LEU A 1 104 ? 12 19.016 -1.898 1 98.88 104 LEU A O 1
ATOM 794 N N . GLU A 1 105 ? 14.211 19.156 -1.729 1 98.81 105 GLU A N 1
ATOM 795 C CA . GLU A 1 105 ? 14.305 20.156 -2.791 1 98.81 105 GLU A CA 1
ATOM 796 C C . GLU A 1 105 ? 13.828 19.594 -4.125 1 98.81 105 GLU A C 1
ATOM 798 O O . GLU A 1 105 ? 13.172 20.281 -4.902 1 98.81 105 GLU A O 1
ATOM 803 N N . LYS A 1 106 ? 14.133 18.328 -4.414 1 98.88 106 LYS A N 1
ATOM 804 C CA . LYS A 1 106 ? 13.609 17.672 -5.609 1 98.88 106 LYS A CA 1
ATOM 805 C C . LYS A 1 106 ? 12.094 17.562 -5.562 1 98.88 106 LYS A C 1
ATOM 807 O O . LYS A 1 106 ? 11.414 17.859 -6.551 1 98.88 106 LYS A O 1
ATOM 812 N N . VAL A 1 107 ? 11.555 17.203 -4.434 1 98.94 107 VAL A N 1
ATOM 813 C CA . VAL A 1 107 ? 10.117 17.047 -4.27 1 98.94 107 VAL A CA 1
ATOM 814 C C . VAL A 1 107 ? 9.422 18.391 -4.484 1 98.94 107 VAL A C 1
ATOM 816 O O . VAL A 1 107 ? 8.367 18.453 -5.125 1 98.94 107 VAL A O 1
ATOM 819 N N . ILE A 1 108 ? 10.031 19.453 -3.969 1 98.81 108 ILE A N 1
ATOM 820 C CA . ILE A 1 108 ? 9.492 20.812 -4.141 1 98.81 108 ILE A CA 1
ATOM 821 C C . ILE A 1 108 ? 9.461 21.156 -5.625 1 98.81 108 ILE A C 1
ATOM 823 O O . ILE A 1 108 ? 8.5 21.766 -6.109 1 98.81 108 ILE A O 1
ATOM 827 N N . GLU A 1 109 ? 10.477 20.734 -6.285 1 98.69 109 GLU A N 1
ATOM 828 C CA . GLU A 1 109 ? 10.516 20.953 -7.727 1 98.69 109 GLU A CA 1
ATOM 829 C C . GLU A 1 109 ? 9.461 20.125 -8.453 1 98.69 109 GLU A C 1
ATOM 831 O O . GLU A 1 109 ? 8.719 20.656 -9.289 1 98.69 109 GLU A O 1
ATOM 836 N N . TRP A 1 110 ? 9.352 18.844 -8.117 1 98.81 110 TRP A N 1
ATOM 837 C CA . TRP A 1 110 ? 8.453 17.906 -8.789 1 98.81 110 TRP A CA 1
ATOM 838 C C . TRP A 1 110 ? 6.996 18.297 -8.547 1 98.81 110 TRP A C 1
ATOM 840 O O . TRP A 1 110 ? 6.16 18.156 -9.445 1 98.81 110 TRP A O 1
ATOM 850 N N . LYS A 1 111 ? 6.621 18.75 -7.379 1 98.31 111 LYS A N 1
ATOM 851 C CA . LYS A 1 111 ? 5.223 18.938 -6.996 1 98.31 111 LYS A CA 1
ATOM 852 C C . LYS A 1 111 ? 4.594 20.078 -7.773 1 98.31 111 LYS A C 1
ATOM 854 O O . LYS A 1 111 ? 3.369 20.141 -7.914 1 98.31 111 LYS A O 1
ATOM 859 N N . GLY A 1 112 ? 5.465 21.125 -8.219 1 97.5 112 GLY A N 1
ATOM 860 C CA . GLY A 1 112 ? 4.9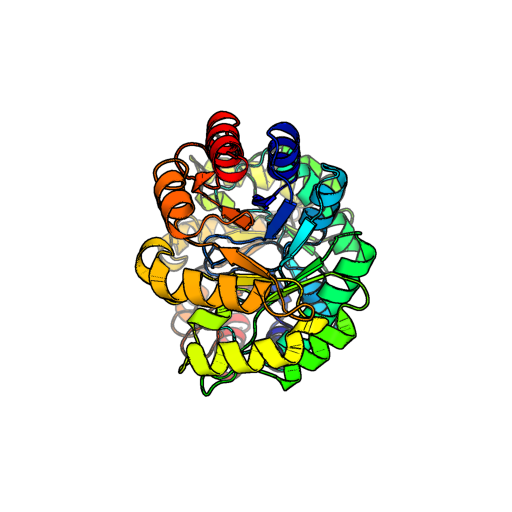1 22.297 -8.883 1 97.5 112 GLY A CA 1
ATOM 861 C C . GLY A 1 112 ? 3.969 23.094 -8 1 97.5 112 GLY A C 1
ATOM 862 O O . GLY A 1 112 ? 4.336 23.484 -6.887 1 97.5 112 GLY A O 1
ATOM 863 N N . ASP A 1 113 ? 2.732 23.203 -8.375 1 97.69 113 ASP A N 1
ATOM 864 C CA . ASP A 1 113 ? 1.793 24.078 -7.68 1 97.69 113 ASP A CA 1
ATOM 865 C C . ASP A 1 113 ? 1.035 23.312 -6.598 1 97.69 113 ASP A C 1
ATOM 867 O O . ASP A 1 113 ? 0.24 23.906 -5.859 1 97.69 113 ASP A O 1
ATOM 871 N N . LEU A 1 114 ? 1.307 22.031 -6.488 1 98.75 114 LEU A N 1
ATOM 872 C CA . LEU A 1 114 ? 0.64 21.25 -5.457 1 98.75 114 LEU A CA 1
ATOM 873 C C . LEU A 1 114 ? 1.075 21.688 -4.066 1 98.75 114 LEU A C 1
ATOM 875 O O . LEU A 1 114 ? 2.238 22.047 -3.859 1 98.75 114 LEU A O 1
ATOM 879 N N . ASN A 1 115 ? 0.145 21.641 -3.123 1 98.81 115 ASN A N 1
ATOM 880 C CA . ASN A 1 115 ? 0.517 21.812 -1.724 1 98.81 115 ASN A CA 1
ATOM 881 C C . ASN A 1 115 ? 1.401 20.672 -1.226 1 98.81 115 ASN A C 1
ATOM 883 O O . ASN A 1 115 ? 1.356 19.562 -1.765 1 98.81 115 ASN A O 1
ATOM 887 N N . LEU A 1 116 ? 2.211 21 -0.219 1 98.88 116 LEU A N 1
ATOM 888 C CA . LEU A 1 116 ? 3.109 20 0.352 1 98.88 116 LEU A CA 1
ATOM 889 C C . LEU A 1 116 ? 2.943 19.922 1.865 1 98.88 116 LEU A C 1
ATOM 891 O O . LEU A 1 116 ? 3.027 20.938 2.557 1 98.88 116 LEU A O 1
ATOM 895 N N . THR A 1 117 ? 2.631 18.75 2.344 1 98.94 117 THR A N 1
ATOM 896 C CA . THR A 1 117 ? 2.707 18.453 3.77 1 98.94 117 THR A CA 1
ATOM 897 C C . THR A 1 117 ? 3.912 17.562 4.07 1 98.94 117 THR A C 1
ATOM 899 O O . THR A 1 117 ? 4.086 16.516 3.453 1 98.94 117 THR A O 1
ATOM 902 N N . PHE A 1 118 ? 4.824 18.047 4.953 1 98.94 118 PHE A N 1
ATOM 903 C CA . PHE A 1 118 ? 5.852 17.172 5.496 1 98.94 118 PHE A CA 1
ATOM 904 C C . PHE A 1 118 ? 5.309 16.359 6.668 1 98.94 118 PHE A C 1
ATOM 906 O O . PHE A 1 118 ? 4.785 16.922 7.629 1 98.94 118 PHE A O 1
ATOM 913 N N . HIS A 1 119 ? 5.418 15.023 6.535 1 98.75 119 HIS A N 1
ATOM 914 C CA . HIS A 1 119 ? 4.695 14.211 7.504 1 98.75 119 HIS A CA 1
ATOM 915 C C . HIS A 1 119 ? 5.602 13.797 8.656 1 98.75 119 HIS A C 1
ATOM 917 O O . HIS A 1 119 ? 6.617 14.438 8.922 1 98.75 119 HIS A O 1
ATOM 923 N N . ARG A 1 120 ? 5.297 12.812 9.359 1 98.06 120 ARG A N 1
ATOM 924 C CA . ARG A 1 120 ? 5.809 12.484 10.68 1 98.06 120 ARG A CA 1
ATOM 925 C C . ARG A 1 120 ? 7.195 11.852 10.594 1 98.06 120 ARG A C 1
ATOM 927 O O . ARG A 1 120 ? 7.746 11.406 11.602 1 98.06 120 ARG A O 1
ATOM 934 N N . ALA A 1 121 ? 7.781 11.812 9.328 1 98.5 121 ALA A N 1
ATOM 935 C CA . ALA A 1 121 ? 9.195 11.469 9.242 1 98.5 121 ALA A CA 1
ATOM 936 C C . ALA A 1 121 ? 10.031 12.344 10.18 1 98.5 121 ALA A C 1
ATOM 938 O O . ALA A 1 121 ? 11.109 11.938 10.617 1 98.5 121 ALA A O 1
ATOM 939 N N . LEU A 1 122 ? 9.523 13.5 10.5 1 98.69 122 LEU A N 1
ATOM 940 C CA . LEU A 1 122 ? 10.172 14.406 11.453 1 98.69 122 LEU A CA 1
ATOM 941 C C . LEU A 1 122 ? 10.469 13.695 12.766 1 98.69 122 LEU A C 1
ATOM 943 O O . LEU A 1 122 ? 11.547 13.867 13.336 1 98.69 122 LEU A O 1
ATOM 947 N N . GLU A 1 123 ? 9.547 12.914 13.289 1 98.12 123 GLU A N 1
ATOM 948 C CA . GLU A 1 123 ? 9.672 12.242 14.578 1 98.12 123 GLU A CA 1
ATOM 949 C C . GLU A 1 123 ? 10.773 11.188 14.539 1 98.12 123 GLU A C 1
ATOM 951 O O . GLU A 1 123 ? 11.227 10.711 15.586 1 98.12 123 GLU A O 1
ATOM 956 N N . ALA A 1 124 ? 11.211 10.805 13.328 1 97.81 124 ALA A N 1
ATOM 957 C CA . ALA A 1 124 ? 12.219 9.758 13.188 1 97.81 124 ALA A CA 1
ATOM 958 C C . ALA A 1 124 ? 13.625 10.359 13.148 1 97.81 124 ALA A C 1
ATOM 960 O O . ALA A 1 124 ? 14.617 9.625 13.133 1 97.81 124 ALA A O 1
ATOM 961 N N . THR A 1 125 ? 13.742 11.664 13.172 1 98.56 125 THR A N 1
ATOM 962 C CA . THR A 1 125 ? 15.047 12.312 13.109 1 98.56 125 THR A CA 1
ATOM 963 C C . THR A 1 125 ? 15.75 12.234 14.461 1 98.56 125 THR A C 1
ATOM 965 O O . THR A 1 125 ? 15.109 12.008 15.492 1 98.56 125 THR A O 1
ATOM 968 N N . LYS A 1 126 ? 17.047 12.414 14.43 1 98 126 LYS A N 1
ATOM 969 C CA . LYS A 1 126 ? 17.859 12.312 15.633 1 98 126 LYS A CA 1
ATOM 970 C C . LYS A 1 126 ? 17.672 13.516 16.547 1 98 126 LYS A C 1
ATOM 972 O O . LYS A 1 126 ? 17.766 13.406 17.766 1 98 126 LYS A O 1
ATOM 977 N N . ASP A 1 127 ? 17.469 14.648 15.992 1 98.44 127 ASP A N 1
ATOM 978 C CA . ASP A 1 127 ? 17.25 15.914 16.688 1 98.44 127 ASP A CA 1
ATOM 979 C C . ASP A 1 127 ? 16.047 16.656 16.109 1 98.44 127 ASP A C 1
ATOM 981 O O . ASP A 1 127 ? 16.172 17.375 15.117 1 98.44 127 ASP A O 1
ATOM 985 N N . ILE A 1 128 ? 14.969 16.5 16.797 1 98.5 128 ILE A N 1
ATOM 986 C CA . ILE A 1 128 ? 13.695 16.953 16.25 1 98.5 128 ILE A CA 1
ATOM 987 C C . ILE A 1 128 ? 13.664 18.469 16.203 1 98.5 128 ILE A C 1
ATOM 989 O O . ILE A 1 128 ? 13.102 19.062 15.266 1 98.5 128 ILE A O 1
ATOM 993 N N . GLU A 1 129 ? 14.273 19.156 17.141 1 98.38 129 GLU A N 1
ATOM 994 C CA . GLU A 1 129 ? 14.305 20.609 17.156 1 98.38 129 GLU A CA 1
ATOM 995 C C . GLU A 1 129 ? 15.141 21.156 15.992 1 98.38 129 GLU A C 1
ATOM 997 O O . GLU A 1 129 ? 14.711 22.078 15.289 1 98.38 129 GLU A O 1
ATOM 1002 N N . ALA A 1 130 ? 16.297 20.562 15.797 1 98.38 130 ALA A N 1
ATOM 1003 C CA . ALA A 1 130 ? 17.125 20.969 14.672 1 98.38 130 ALA A CA 1
ATOM 1004 C C . ALA A 1 130 ? 16.422 20.688 13.344 1 98.38 130 ALA A C 1
ATOM 1006 O O . ALA A 1 130 ? 16.5 21.5 12.422 1 98.38 130 ALA A O 1
ATOM 1007 N N . SER A 1 131 ? 15.773 19.547 13.281 1 98.62 131 SER A N 1
ATOM 1008 C CA . SER A 1 131 ? 15.055 19.172 12.07 1 98.62 131 SER A CA 1
ATOM 1009 C C . SER A 1 131 ? 13.898 20.141 11.797 1 98.62 131 SER A C 1
ATOM 1011 O O . SER A 1 131 ? 13.648 20.5 10.648 1 98.62 131 SER A O 1
ATOM 1013 N N . TYR A 1 132 ? 13.234 20.562 12.82 1 98.25 132 TYR A N 1
ATOM 1014 C CA . TYR A 1 132 ? 12.18 21.562 12.688 1 98.25 132 TYR A CA 1
ATOM 1015 C C . TYR A 1 132 ? 12.734 22.859 12.102 1 98.25 132 TYR A C 1
ATOM 1017 O O . TYR A 1 132 ? 12.125 23.453 11.211 1 98.25 132 TYR A O 1
ATOM 1025 N N . GLN A 1 133 ? 13.859 23.281 12.586 1 97.12 133 GLN A N 1
ATOM 1026 C CA . GLN A 1 133 ? 14.469 24.516 12.094 1 97.12 133 GLN A CA 1
ATOM 1027 C C . GLN A 1 133 ? 14.852 24.391 10.625 1 97.12 133 GLN A C 1
ATOM 1029 O O . GLN A 1 133 ? 14.742 25.344 9.867 1 97.12 133 GLN A O 1
ATOM 1034 N N . VAL A 1 134 ? 15.289 23.234 10.211 1 98.12 134 VAL A N 1
ATOM 1035 C CA . VAL A 1 134 ? 15.609 23 8.805 1 98.12 134 VAL A CA 1
ATOM 1036 C C . VAL A 1 134 ? 14.352 23.141 7.957 1 98.12 134 VAL A C 1
ATOM 1038 O O . VAL A 1 134 ? 14.359 23.812 6.934 1 98.12 134 VAL A O 1
ATOM 1041 N N . LEU A 1 135 ? 13.258 22.516 8.398 1 98.25 135 LEU A N 1
ATOM 1042 C CA . LEU A 1 135 ? 12.008 22.594 7.648 1 98.25 135 LEU A CA 1
ATOM 1043 C C . LEU A 1 135 ? 11.508 24.031 7.582 1 98.25 135 LEU A C 1
ATOM 1045 O O . LEU A 1 135 ? 10.914 24.453 6.582 1 98.25 135 LEU A O 1
ATOM 1049 N N . ARG A 1 136 ? 11.836 24.812 8.641 1 95.81 136 ARG A N 1
ATOM 1050 C CA . ARG A 1 136 ? 11.43 26.203 8.695 1 95.81 136 ARG A CA 1
ATOM 1051 C C . ARG A 1 136 ? 12.047 27 7.551 1 95.81 136 ARG A C 1
ATOM 1053 O O . ARG A 1 136 ? 11.438 27.938 7.027 1 95.81 136 ARG A O 1
ATOM 1060 N N . THR A 1 137 ? 13.195 26.625 7.168 1 96.06 137 THR A N 1
ATOM 1061 C CA . THR A 1 137 ? 13.867 27.328 6.086 1 96.06 137 THR A CA 1
ATOM 1062 C C . THR A 1 137 ? 13.148 27.094 4.758 1 96.06 137 THR A C 1
ATOM 1064 O O . THR A 1 137 ? 13.359 27.844 3.797 1 96.06 137 THR A O 1
ATOM 1067 N N . TYR A 1 138 ? 12.289 26.109 4.703 1 96.44 138 TYR A N 1
ATOM 1068 C CA . TYR A 1 138 ? 11.5 25.797 3.514 1 96.44 138 TY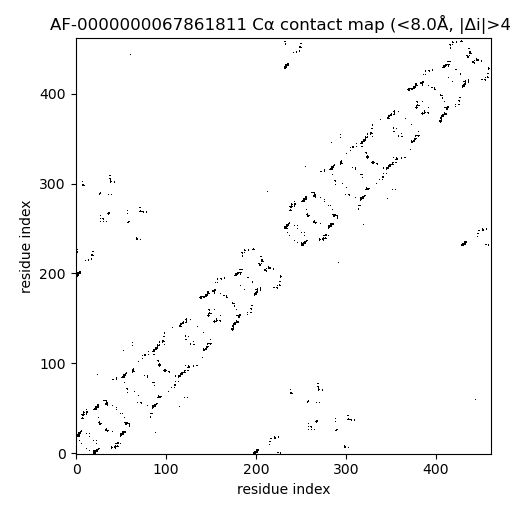R A CA 1
ATOM 1069 C C . TYR A 1 138 ? 10.055 26.219 3.697 1 96.44 138 TYR A C 1
ATOM 1071 O O . TYR A 1 138 ? 9.164 25.75 2.986 1 96.44 138 TYR A O 1
ATOM 1079 N N . GLY A 1 139 ? 9.797 27.078 4.656 1 91.38 139 GLY A N 1
ATOM 1080 C CA . GLY A 1 139 ? 8.453 27.422 5.086 1 91.38 139 GLY A CA 1
ATOM 1081 C C . GLY A 1 139 ? 7.57 27.922 3.955 1 91.38 139 GLY A C 1
ATOM 1082 O O . GLY A 1 139 ? 6.355 27.719 3.967 1 91.38 139 GLY A O 1
ATOM 1083 N N . LYS A 1 140 ? 8.133 28.531 2.934 1 93.19 140 LYS A N 1
ATOM 1084 C CA . LYS A 1 140 ? 7.367 29.047 1.802 1 93.19 140 LYS A CA 1
ATOM 1085 C C . LYS A 1 140 ? 6.973 27.922 0.846 1 93.19 140 LYS A C 1
ATOM 1087 O O . LYS A 1 140 ? 6.012 28.062 0.086 1 93.19 140 LYS A O 1
ATOM 1092 N N . ASP A 1 141 ? 7.699 26.844 0.908 1 97 141 ASP A N 1
ATOM 1093 C CA . ASP A 1 141 ? 7.512 25.75 -0.033 1 97 141 ASP A CA 1
ATOM 1094 C C . ASP A 1 141 ? 6.719 24.609 0.604 1 97 141 ASP A C 1
ATOM 1096 O O . ASP A 1 141 ? 6.164 23.766 -0.1 1 97 141 ASP A O 1
ATOM 1100 N N . ILE A 1 142 ? 6.691 24.547 1.936 1 98.31 142 ILE A N 1
ATOM 1101 C CA . ILE A 1 142 ? 5.922 23.562 2.697 1 98.31 142 ILE A CA 1
ATOM 1102 C C . ILE A 1 142 ? 4.66 24.219 3.254 1 98.31 142 ILE A C 1
ATOM 1104 O O . ILE A 1 142 ? 4.738 25.25 3.939 1 98.31 142 ILE A O 1
ATOM 1108 N N . ASN A 1 143 ? 3.555 23.656 2.961 1 98.12 143 ASN A N 1
ATOM 1109 C CA . ASN A 1 143 ? 2.305 24.25 3.43 1 98.12 143 ASN A CA 1
ATOM 1110 C C . ASN A 1 143 ? 1.991 23.844 4.863 1 98.12 143 ASN A C 1
ATOM 1112 O O . ASN A 1 143 ? 1.533 24.656 5.664 1 98.12 143 ASN A O 1
ATOM 1116 N N . GLN A 1 144 ? 2.283 22.547 5.145 1 98.5 144 GLN A N 1
ATOM 1117 C CA . GLN A 1 144 ? 1.974 22.078 6.492 1 98.5 144 GLN A CA 1
ATOM 1118 C C . GLN A 1 144 ? 3.02 21.078 6.984 1 98.5 144 GLN A C 1
ATOM 1120 O O . GLN A 1 144 ? 3.646 20.375 6.18 1 98.5 144 GLN A O 1
ATOM 1125 N N . LEU A 1 145 ? 3.184 21.078 8.234 1 98.69 145 LEU A N 1
ATOM 1126 C CA . LEU A 1 145 ? 3.939 20.062 8.953 1 98.69 145 LEU A CA 1
ATOM 1127 C C . LEU A 1 145 ? 3.01 19.188 9.797 1 98.69 145 LEU A C 1
ATOM 1129 O O . LEU A 1 145 ? 2.408 19.672 10.758 1 98.69 145 LEU A O 1
ATOM 1133 N N . LEU A 1 146 ? 2.791 17.984 9.383 1 98.81 146 LEU A N 1
ATOM 1134 C CA . LEU A 1 146 ? 2.043 17.016 10.18 1 98.81 146 LEU A CA 1
ATOM 1135 C C . LEU A 1 146 ? 2.922 16.406 11.273 1 98.81 146 LEU A C 1
ATOM 1137 O O . LEU A 1 146 ? 3.934 15.773 10.977 1 98.81 146 LEU A O 1
ATOM 1141 N N . THR A 1 147 ? 2.504 16.594 12.562 1 98.75 147 THR A N 1
ATOM 1142 C CA . THR A 1 147 ? 3.404 16.172 13.633 1 98.75 147 THR A CA 1
ATOM 1143 C C . THR A 1 147 ? 2.627 15.898 14.922 1 98.75 147 THR A C 1
ATOM 1145 O O . THR A 1 147 ? 1.551 16.453 15.133 1 98.75 147 THR A O 1
ATOM 1148 N N . SER A 1 148 ? 3.17 15.023 15.68 1 98.25 148 SER A N 1
ATOM 1149 C CA . SER A 1 148 ? 2.695 14.805 17.047 1 98.25 148 SER A CA 1
ATOM 1150 C C . SER A 1 148 ? 3.479 15.641 18.047 1 98.25 148 SER A C 1
ATOM 1152 O O . SER A 1 148 ? 3.199 15.602 19.25 1 98.25 148 SER A O 1
ATOM 1154 N N . GLY A 1 149 ? 4.508 16.281 17.531 1 97.94 149 GLY A N 1
ATOM 1155 C CA . GLY A 1 149 ? 5.398 17.016 18.422 1 97.94 149 GLY A CA 1
ATOM 1156 C C . GLY A 1 149 ? 6.52 16.172 18.969 1 97.94 149 GLY A C 1
ATOM 1157 O O . GLY A 1 149 ? 7.238 16.594 19.891 1 97.94 149 GLY A O 1
ATOM 1158 N N . GLY A 1 150 ? 6.648 14.961 18.531 1 97.12 150 GLY A N 1
ATOM 1159 C CA . GLY A 1 150 ? 7.848 14.211 18.875 1 97.12 150 GLY A CA 1
ATOM 1160 C C . GLY A 1 150 ? 7.562 12.969 19.688 1 97.12 150 GLY A C 1
ATOM 1161 O O . GLY A 1 150 ? 8.469 12.18 19.969 1 97.12 150 GLY A O 1
ATOM 1162 N N . THR A 1 151 ? 6.316 12.805 20.078 1 95.19 151 THR A N 1
ATOM 1163 C CA . THR A 1 151 ? 5.941 11.633 20.859 1 95.19 151 THR A CA 1
ATOM 1164 C C . THR A 1 151 ? 4.918 10.789 20.109 1 95.19 151 THR A C 1
ATOM 1166 O O . THR A 1 151 ? 4.48 11.148 19.016 1 95.19 151 THR A O 1
ATOM 1169 N N . ALA A 1 152 ? 4.672 9.625 20.672 1 92.44 152 ALA A N 1
ATOM 1170 C CA . ALA A 1 152 ? 3.717 8.719 20.047 1 92.44 152 ALA A CA 1
ATOM 1171 C C . ALA A 1 152 ? 2.314 9.32 20.031 1 92.44 152 ALA A C 1
ATOM 1173 O O . ALA A 1 152 ? 1.575 9.164 19.047 1 92.44 152 ALA A O 1
ATOM 1174 N N . ASN A 1 153 ? 2.061 10.016 21.031 1 95.25 153 ASN A N 1
ATOM 1175 C CA . ASN A 1 153 ? 0.787 10.719 21.172 1 95.25 153 ASN A CA 1
ATOM 1176 C C . ASN A 1 153 ? 0.989 12.227 21.328 1 95.25 153 ASN A C 1
ATOM 1178 O O . ASN A 1 153 ? 1.719 12.672 22.219 1 95.25 153 ASN A O 1
ATOM 1182 N N . ALA A 1 154 ? 0.252 12.938 20.484 1 97.69 154 ALA A N 1
ATOM 1183 C CA . ALA A 1 154 ? 0.403 14.391 20.453 1 97.69 154 ALA A CA 1
ATOM 1184 C C . ALA A 1 154 ? 0.115 15 21.828 1 97.69 154 ALA A C 1
ATOM 1186 O O . ALA A 1 154 ? 0.687 16.031 22.188 1 97.69 154 ALA A O 1
ATOM 1187 N N . LEU A 1 155 ? -0.719 14.32 22.656 1 96.75 155 LEU A N 1
ATOM 1188 C CA . LEU A 1 155 ? -1.062 14.828 23.984 1 96.75 155 LEU A CA 1
ATOM 1189 C C . LEU A 1 155 ? 0.177 14.914 24.859 1 96.75 155 LEU A C 1
ATOM 1191 O O . LEU A 1 155 ? 0.243 15.758 25.766 1 96.75 155 LEU A O 1
ATOM 1195 N N . ASP A 1 156 ? 1.128 14.125 24.578 1 97.44 156 ASP A N 1
ATOM 1196 C CA . ASP A 1 156 ? 2.33 14.047 25.391 1 97.44 156 ASP A CA 1
ATOM 1197 C C . ASP A 1 156 ? 3.344 15.109 24.984 1 97.44 156 ASP A C 1
ATOM 1199 O O . ASP A 1 156 ? 4.414 15.227 25.578 1 97.44 156 ASP A O 1
ATOM 1203 N N . SER A 1 157 ? 3.031 15.922 23.953 1 98.06 157 SER A N 1
ATOM 1204 C CA . SER A 1 157 ? 3.98 16.906 23.438 1 98.06 157 SER A CA 1
ATOM 1205 C C . SER A 1 157 ? 3.352 18.281 23.344 1 98.06 157 SER A C 1
ATOM 1207 O O . SER A 1 157 ? 3.77 19.109 22.531 1 98.06 157 SER A O 1
ATOM 1209 N N . LEU A 1 158 ? 2.396 18.594 24.156 1 98.12 158 LEU A N 1
ATOM 1210 C CA . LEU A 1 158 ? 1.596 19.797 24.047 1 98.12 158 LEU A CA 1
ATOM 1211 C C . LEU A 1 158 ? 2.473 21.047 24.172 1 98.12 158 LEU A C 1
ATOM 1213 O O . LEU A 1 158 ? 2.309 22 23.406 1 98.12 158 LEU A O 1
ATOM 1217 N N . PRO A 1 159 ? 3.443 21.078 25.125 1 98.12 159 PRO A N 1
ATOM 1218 C CA . PRO A 1 159 ? 4.273 22.281 25.219 1 98.12 159 PRO A CA 1
ATOM 1219 C C . PRO A 1 159 ? 5.047 22.562 23.922 1 98.12 159 PRO A C 1
ATOM 1221 O O . PRO A 1 159 ? 5.102 23.703 23.469 1 98.12 159 PRO A O 1
ATOM 1224 N N . ARG A 1 160 ? 5.605 21.578 23.297 1 98.5 160 ARG A N 1
ATOM 1225 C CA . ARG A 1 160 ? 6.336 21.75 22.047 1 98.5 160 ARG A CA 1
ATOM 1226 C C . ARG A 1 160 ? 5.391 22.141 20.906 1 98.5 160 ARG A C 1
ATOM 1228 O O . ARG A 1 160 ? 5.691 23.047 20.125 1 98.5 160 ARG A O 1
ATOM 1235 N N . LEU A 1 161 ? 4.273 21.453 20.828 1 98.69 161 LEU A N 1
ATOM 1236 C CA . LEU A 1 161 ? 3.287 21.766 19.812 1 98.69 161 LEU A CA 1
ATOM 1237 C C . LEU A 1 161 ? 2.836 23.219 19.922 1 98.69 161 LEU A C 1
ATOM 1239 O O . LEU A 1 161 ? 2.725 23.922 18.906 1 98.69 161 LEU A O 1
ATOM 1243 N N . LYS A 1 162 ? 2.588 23.641 21.141 1 98.38 162 LYS A N 1
ATOM 1244 C CA . LYS A 1 162 ? 2.184 25.031 21.359 1 98.38 162 LYS A CA 1
ATOM 1245 C C . LYS A 1 162 ? 3.246 26 20.859 1 98.38 162 LYS A C 1
ATOM 1247 O O . LYS A 1 162 ? 2.932 26.953 20.156 1 98.38 162 LYS A O 1
ATOM 1252 N N . ARG A 1 163 ? 4.477 25.719 21.188 1 97.94 163 ARG A N 1
ATOM 1253 C CA . ARG A 1 163 ? 5.582 26.562 20.734 1 97.94 163 ARG A CA 1
ATOM 1254 C C . ARG A 1 163 ? 5.668 26.594 19.219 1 97.94 163 ARG A C 1
ATOM 1256 O O . ARG A 1 163 ? 5.84 27.672 18.625 1 97.94 163 ARG A O 1
ATOM 1263 N N . TRP A 1 164 ? 5.551 25.453 18.531 1 97.88 164 TRP A N 1
ATOM 1264 C CA . TRP A 1 164 ? 5.68 25.375 17.078 1 97.88 164 TRP A CA 1
ATOM 1265 C C . TRP A 1 164 ? 4.5 26.047 16.391 1 97.88 164 TRP A C 1
ATOM 1267 O O . TRP A 1 164 ? 4.668 26.703 15.359 1 97.88 164 TRP A O 1
ATOM 1277 N N . ILE A 1 165 ? 3.324 25.938 16.938 1 97.62 165 ILE A N 1
ATOM 1278 C CA . ILE A 1 165 ? 2.141 26.594 16.391 1 97.62 165 ILE A CA 1
ATOM 1279 C C . ILE A 1 165 ? 2.309 28.109 16.484 1 97.62 165 ILE A C 1
ATOM 1281 O O . ILE A 1 165 ? 2.068 28.828 15.5 1 97.62 165 ILE A O 1
ATOM 1285 N N . GLN A 1 166 ? 2.75 28.609 17.625 1 97.12 166 GLN A N 1
ATOM 1286 C CA . GLN A 1 166 ? 2.977 30.031 17.812 1 97.12 166 GLN A CA 1
ATOM 1287 C C . GLN A 1 166 ? 4.062 30.547 16.875 1 97.12 166 GLN A C 1
ATOM 1289 O O . GLN A 1 166 ? 3.924 31.625 16.281 1 97.12 166 GLN A O 1
ATOM 1294 N N . ASP A 1 167 ? 5.066 29.75 16.766 1 96.25 167 ASP A N 1
ATOM 1295 C CA . ASP A 1 167 ? 6.148 30.125 15.859 1 96.25 167 ASP A CA 1
ATOM 1296 C C . ASP A 1 167 ? 5.641 30.25 14.422 1 96.25 167 ASP A C 1
ATOM 1298 O O . ASP A 1 167 ? 5.961 31.219 13.727 1 96.25 167 ASP A O 1
ATOM 1302 N N . SER A 1 168 ? 4.859 29.234 13.992 1 94.06 168 SER A N 1
ATOM 1303 C CA . SER A 1 168 ? 4.289 29.234 12.648 1 94.06 168 SER A CA 1
ATOM 1304 C C . SER A 1 168 ? 3.383 30.438 12.422 1 94.06 168 SER A C 1
ATOM 1306 O O . SER A 1 168 ? 3.408 31.062 11.359 1 94.06 168 SER A O 1
ATOM 1308 N N . GLU A 1 169 ? 2.637 30.859 13.406 1 93.06 169 GLU A N 1
ATOM 1309 C CA . GLU A 1 169 ? 1.692 31.969 13.312 1 93.06 169 GLU A CA 1
ATOM 1310 C C . GLU A 1 169 ? 2.418 33.312 13.258 1 93.06 169 GLU A C 1
ATOM 1312 O O . GLU A 1 169 ? 1.932 34.25 12.633 1 93.06 169 GLU A O 1
ATOM 1317 N N . ALA A 1 170 ? 3.506 33.312 13.867 1 93.94 170 ALA A N 1
ATOM 1318 C CA . ALA A 1 170 ? 4.25 34.562 13.953 1 93.94 170 ALA A CA 1
ATOM 1319 C C . ALA A 1 170 ? 4.984 34.875 12.648 1 93.94 170 ALA A C 1
ATOM 1321 O O . ALA A 1 170 ? 5.402 36 12.414 1 93.94 170 ALA A O 1
ATOM 1322 N N . GLN A 1 171 ? 5.074 33.906 11.836 1 89.62 171 GLN A N 1
ATOM 1323 C CA . GLN A 1 171 ? 5.824 34.062 10.594 1 89.62 171 GLN A CA 1
ATOM 1324 C C . GLN A 1 171 ? 4.934 33.812 9.375 1 89.62 171 GLN A C 1
ATOM 1326 O O . GLN A 1 171 ? 4.566 32.688 9.086 1 89.62 171 GLN A O 1
ATOM 1331 N N . PRO A 1 172 ? 4.691 34.781 8.617 1 80.75 172 PRO A N 1
ATOM 1332 C CA . PRO A 1 172 ? 3.734 34.656 7.512 1 80.75 172 PRO A CA 1
ATOM 1333 C C . PRO A 1 172 ? 4.176 33.656 6.465 1 80.75 172 PRO A C 1
ATOM 1335 O O . PRO A 1 172 ? 3.334 33.031 5.797 1 80.75 172 PRO A O 1
ATOM 1338 N N . ASP A 1 173 ? 5.457 33.469 6.242 1 86.81 173 ASP A N 1
ATOM 1339 C CA . ASP A 1 173 ? 5.961 32.594 5.191 1 86.81 173 ASP A CA 1
ATOM 1340 C C . ASP A 1 173 ? 6.328 31.219 5.75 1 86.81 173 ASP A C 1
ATOM 1342 O O . ASP A 1 173 ? 7.066 30.469 5.117 1 86.81 173 ASP A O 1
ATOM 1346 N N . SER A 1 174 ? 5.637 30.844 6.789 1 89.81 174 SER A N 1
ATOM 1347 C CA . SER A 1 174 ? 5.926 29.562 7.441 1 89.81 174 SER A CA 1
ATOM 1348 C C . SER A 1 174 ? 4.836 28.531 7.156 1 89.81 174 SER A C 1
ATOM 1350 O O . SER A 1 174 ? 3.721 28.891 6.777 1 89.81 174 SER A O 1
ATOM 1352 N N . PHE A 1 175 ? 5.191 27.266 7.262 1 96.12 175 PHE A N 1
ATOM 1353 C CA . PHE A 1 175 ? 4.188 26.203 7.164 1 96.12 175 PHE A CA 1
ATOM 1354 C C . PHE A 1 175 ? 3.264 26.234 8.375 1 96.12 175 PHE A C 1
ATOM 1356 O O . PHE A 1 175 ? 3.635 26.734 9.438 1 96.12 175 PHE A O 1
ATOM 1363 N N . GLN A 1 176 ? 2.092 25.766 8.219 1 96.94 176 GLN A N 1
ATOM 1364 C CA . GLN A 1 176 ? 1.161 25.578 9.328 1 96.94 176 GLN A CA 1
ATOM 1365 C C . GLN A 1 176 ? 1.331 24.203 9.969 1 96.94 176 GLN A C 1
ATOM 1367 O O . GLN A 1 176 ? 1.686 23.234 9.289 1 96.94 176 GLN A O 1
ATOM 1372 N N . VAL A 1 177 ? 1.067 24.156 11.25 1 98.12 177 VAL A N 1
ATOM 1373 C CA . VAL A 1 177 ? 1.183 22.875 11.961 1 98.12 177 VAL A CA 1
ATOM 1374 C C . VAL A 1 177 ? -0.137 22.109 11.867 1 98.12 177 VAL A C 1
ATOM 1376 O O . VAL A 1 177 ? -1.207 22.688 12.102 1 98.12 177 VAL A O 1
ATOM 1379 N N . LEU A 1 178 ? -0.084 20.938 11.414 1 98.75 178 LEU A N 1
ATOM 1380 C CA . LEU A 1 178 ? -1.186 19.984 11.43 1 98.75 178 LEU A CA 1
ATOM 1381 C C . LEU A 1 178 ? -0.994 18.938 12.531 1 98.75 178 LEU A C 1
ATOM 1383 O O . LEU A 1 178 ? -0.124 18.078 12.43 1 98.75 178 LEU A O 1
ATOM 1387 N N . VAL A 1 179 ? -1.788 19.062 13.586 1 98.75 179 VAL A N 1
ATOM 1388 C CA . VAL A 1 179 ? -1.605 18.203 14.758 1 98.75 179 VAL A CA 1
ATOM 1389 C C . VAL A 1 179 ? -2.223 16.828 14.5 1 98.75 179 VAL A C 1
ATOM 1391 O O . VAL A 1 179 ? -3.422 16.734 14.234 1 98.75 179 VAL A O 1
ATOM 1394 N N . GLY A 1 180 ? -1.373 15.836 14.562 1 97.94 180 GLY A N 1
ATOM 1395 C CA . GLY A 1 180 ? -1.833 14.477 14.359 1 97.94 180 GLY A CA 1
ATOM 1396 C C . GLY A 1 180 ? -1.231 13.492 15.352 1 97.94 180 GLY A C 1
ATOM 1397 O O . GLY A 1 180 ? -0.328 13.844 16.109 1 97.94 180 GLY A O 1
ATOM 1398 N N . SER A 1 181 ? -1.81 12.289 15.312 1 96.44 181 SER A N 1
ATOM 1399 C CA . SER A 1 181 ? -1.418 11.172 16.156 1 96.44 181 SER A CA 1
ATOM 1400 C C . SER A 1 181 ? -2.076 11.258 17.531 1 96.44 181 SER A C 1
ATOM 1402 O O . SER A 1 181 ? -1.58 11.953 18.422 1 96.44 181 SER A O 1
ATOM 1404 N N . GLY A 1 182 ? -3.1 10.484 17.688 1 95.62 182 GLY A N 1
ATOM 1405 C CA . GLY A 1 182 ? -3.756 10.375 18.984 1 95.62 182 GLY A CA 1
ATOM 1406 C C . GLY A 1 182 ? -4.875 11.383 19.172 1 95.62 182 GLY A C 1
ATOM 1407 O O . GLY A 1 182 ? -5.457 11.477 20.266 1 95.62 182 GLY A O 1
ATOM 1408 N N . VAL A 1 183 ? -5.184 12.188 18.188 1 97.69 183 VAL A N 1
ATOM 1409 C CA . VAL A 1 183 ? -6.316 13.109 18.266 1 97.69 183 VAL A CA 1
ATOM 1410 C C . VAL A 1 183 ? -7.625 12.32 18.172 1 97.69 183 VAL A C 1
ATOM 1412 O O . VAL A 1 183 ? -7.816 11.531 17.25 1 97.69 183 VAL A O 1
ATOM 1415 N N . LYS A 1 184 ? -8.523 12.461 19.156 1 97.44 184 LYS A N 1
ATOM 1416 C CA 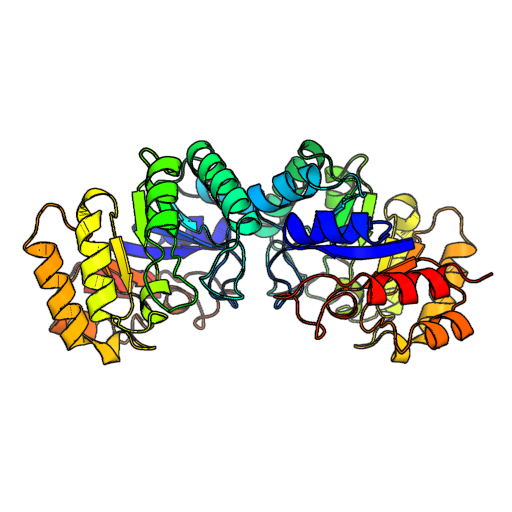. LYS A 1 184 ? -9.781 11.742 19.266 1 97.44 184 LYS A CA 1
ATOM 1417 C C . LYS A 1 184 ? -10.898 12.656 19.75 1 97.44 184 LYS A C 1
ATOM 1419 O O . LYS A 1 184 ? -10.641 13.688 20.375 1 97.44 184 LYS A O 1
ATOM 1424 N N . PRO A 1 185 ? -12.086 12.219 19.422 1 97.81 185 PRO A N 1
ATOM 1425 C CA . PRO A 1 185 ? -13.219 12.969 19.969 1 97.81 185 PRO A CA 1
ATOM 1426 C C . PRO A 1 185 ? -13.141 13.117 21.5 1 97.81 185 PRO A C 1
ATOM 1428 O O . PRO A 1 185 ? -13.477 14.172 22.031 1 97.81 185 PRO A O 1
ATOM 1431 N N . GLU A 1 186 ? -12.602 12.18 22.156 1 96.94 186 GLU A N 1
ATOM 1432 C CA . GLU A 1 186 ? -12.586 12.133 23.625 1 96.94 186 GLU A CA 1
ATOM 1433 C C . GLU A 1 186 ? -11.562 13.117 24.188 1 96.94 186 GLU A C 1
ATOM 1435 O O . GLU A 1 186 ? -11.648 13.508 25.359 1 96.94 186 GLU A O 1
ATOM 1440 N N . ASN A 1 187 ? -10.57 13.5 23.391 1 97 187 ASN A N 1
ATOM 1441 C CA . ASN A 1 187 ? -9.516 14.305 23.984 1 97 187 ASN A CA 1
ATOM 1442 C C . ASN A 1 187 ? -9.344 15.633 23.266 1 97 187 ASN A C 1
ATOM 1444 O O . ASN A 1 187 ? -8.5 16.453 23.641 1 97 187 ASN A O 1
ATOM 1448 N N . ILE A 1 188 ? -10.148 15.906 22.25 1 97.56 188 ILE A N 1
ATOM 1449 C CA . ILE A 1 188 ? -10.016 17.094 21.422 1 97.56 188 ILE A CA 1
ATOM 1450 C C . ILE A 1 188 ? -10.195 18.344 22.281 1 97.56 188 ILE A C 1
ATOM 1452 O O . ILE A 1 188 ? -9.555 19.375 22.031 1 97.56 188 ILE A O 1
ATOM 1456 N N . ALA A 1 189 ? -10.992 18.281 23.312 1 96.19 189 ALA A N 1
ATOM 1457 C CA . ALA A 1 189 ? -11.195 19.422 24.203 1 96.19 189 ALA A CA 1
ATOM 1458 C C . ALA A 1 189 ? -9.906 19.781 24.938 1 96.19 189 ALA A C 1
ATOM 1460 O O . ALA A 1 189 ? -9.625 20.969 25.172 1 96.19 189 ALA A O 1
ATOM 1461 N N . THR A 1 190 ? -9.18 18.797 25.281 1 96.69 190 THR A N 1
ATOM 1462 C CA . THR A 1 190 ? -7.902 19.031 25.953 1 96.69 190 THR A CA 1
ATOM 1463 C C . THR A 1 190 ? -6.918 19.719 25.016 1 96.69 190 THR A C 1
ATOM 1465 O O . THR A 1 190 ? -6.23 20.656 25.406 1 96.69 190 THR A O 1
ATOM 1468 N N . PHE A 1 191 ? -6.844 19.266 23.719 1 97.44 191 PHE A N 1
ATOM 1469 C CA . PHE A 1 191 ? -6.016 19.938 22.734 1 97.44 191 PHE A CA 1
ATOM 1470 C C . PHE A 1 191 ? -6.402 21.406 22.609 1 97.44 191 PHE A C 1
ATOM 1472 O O . PHE A 1 191 ? -5.539 22.281 22.625 1 97.44 191 PHE A O 1
ATOM 1479 N N . GLN A 1 192 ? -7.699 21.672 22.578 1 96.12 192 GLN A N 1
ATOM 1480 C CA . GLN A 1 192 ? -8.188 23.016 22.344 1 96.12 192 GLN A CA 1
ATOM 1481 C C . GLN A 1 192 ? -7.883 23.922 23.531 1 96.12 192 GLN A C 1
ATOM 1483 O O . GLN A 1 192 ? -7.523 25.094 23.359 1 96.12 192 GLN A O 1
ATOM 1488 N N . ALA A 1 193 ? -8.008 23.375 24.703 1 95.75 193 ALA A N 1
ATOM 1489 C CA . ALA A 1 193 ? -7.75 24.156 25.906 1 95.75 193 ALA A CA 1
ATOM 1490 C C . ALA A 1 193 ? -6.305 24.641 25.938 1 95.75 193 ALA A C 1
ATOM 1492 O O . ALA A 1 193 ? -6.02 25.734 26.453 1 95.75 193 ALA A O 1
ATOM 1493 N N . THR A 1 194 ? -5.457 23.828 25.344 1 96.56 194 THR A N 1
ATOM 1494 C CA . THR A 1 194 ? -4.035 24.141 25.438 1 96.56 194 THR A CA 1
ATOM 1495 C C . THR A 1 194 ? -3.549 24.828 24.172 1 96.56 194 THR A C 1
ATOM 1497 O O . THR A 1 194 ? -2.791 25.797 24.219 1 96.56 194 THR A O 1
ATOM 1500 N N . LEU A 1 195 ? -3.941 24.359 23.016 1 97.19 195 LEU A N 1
ATOM 1501 C CA . LEU A 1 195 ? -3.354 24.781 21.75 1 97.19 195 LEU A CA 1
ATOM 1502 C C . LEU A 1 195 ? -4.199 25.875 21.078 1 97.19 195 LEU A C 1
ATOM 1504 O O . LEU A 1 195 ? -3.695 26.656 20.281 1 97.19 195 LEU A O 1
ATOM 1508 N N . ASN A 1 196 ? -5.523 25.891 21.375 1 95.62 196 ASN A N 1
ATOM 1509 C CA . ASN A 1 196 ? -6.43 26.766 20.656 1 95.62 196 ASN A CA 1
ATOM 1510 C C . ASN A 1 196 ? -6.102 26.828 19.172 1 95.62 196 ASN A C 1
ATOM 1512 O O . ASN A 1 196 ? -5.898 27.906 18.609 1 95.62 196 ASN A O 1
ATOM 1516 N N . HIS A 1 197 ? -6.113 25.688 18.609 1 95.88 197 HIS A N 1
ATOM 1517 C CA . HIS A 1 197 ? -5.625 25.484 17.25 1 95.88 197 HIS A CA 1
ATOM 1518 C C . HIS A 1 197 ? -6.738 25 16.328 1 95.88 197 HIS A C 1
ATOM 1520 O O . HIS A 1 197 ? -7.801 24.594 16.812 1 95.88 197 HIS A O 1
ATOM 1526 N N . SER A 1 198 ? -6.562 25.125 15.023 1 95.44 198 SER A N 1
ATOM 1527 C CA . SER A 1 198 ? -7.645 24.828 14.086 1 95.44 198 SER A CA 1
ATOM 1528 C C . SER A 1 198 ? -7.355 23.562 13.297 1 95.44 198 SER A C 1
ATOM 1530 O O . SER A 1 198 ? -8.281 22.875 12.867 1 95.44 198 SER A O 1
ATOM 1532 N N . ASP A 1 199 ? -6.059 23.219 13.023 1 98.06 199 ASP A N 1
ATOM 1533 C CA . ASP A 1 199 ? -5.723 22.172 12.062 1 98.06 199 ASP A CA 1
ATOM 1534 C C . ASP A 1 199 ? -5.418 20.859 12.766 1 98.06 199 ASP A C 1
ATOM 1536 O O . ASP A 1 199 ? -4.402 20.734 13.461 1 98.06 199 ASP A O 1
ATOM 1540 N N . TYR A 1 200 ? -6.277 19.859 12.562 1 98.69 200 TYR A N 1
ATOM 1541 C CA . TYR A 1 200 ? -6.117 18.547 13.18 1 98.69 200 TYR A CA 1
ATOM 1542 C C . TYR A 1 200 ? -6.262 17.438 12.141 1 98.69 200 TYR A C 1
ATOM 1544 O O . TYR A 1 200 ? -6.949 17.609 11.133 1 98.69 200 TYR A O 1
ATOM 1552 N N . HIS A 1 201 ? -5.598 16.406 12.367 1 98.75 201 HIS A N 1
ATOM 1553 C CA . HIS A 1 201 ? -5.523 15.234 11.508 1 98.75 201 HIS A CA 1
ATOM 1554 C C . HIS A 1 201 ? -5.926 13.977 12.266 1 98.75 201 HIS A C 1
ATOM 1556 O O . HIS A 1 201 ? -5.367 13.672 13.328 1 98.75 201 HIS A O 1
ATOM 1562 N N . VAL A 1 202 ? -6.941 13.25 11.75 1 98.56 202 VAL A N 1
ATOM 1563 C CA . VAL A 1 202 ? -7.402 12.047 12.43 1 98.56 202 VAL A CA 1
ATOM 1564 C C . VAL A 1 202 ? -7.492 10.891 11.438 1 98.56 202 VAL A C 1
ATOM 1566 O O . VAL A 1 202 ? -7.699 11.109 10.242 1 98.56 202 VAL A O 1
ATOM 1569 N N . GLY A 1 203 ? -7.277 9.672 11.938 1 97.62 203 GLY A N 1
ATOM 1570 C CA . GLY A 1 203 ? -7.434 8.445 11.172 1 97.62 203 GLY A CA 1
ATOM 1571 C C . GLY A 1 203 ? -8.492 7.516 11.734 1 97.62 203 GLY A C 1
ATOM 1572 O O . GLY A 1 203 ? -9.688 7.723 11.523 1 97.62 203 GLY A O 1
ATOM 1573 N N . SER A 1 204 ? -8.016 6.543 12.586 1 97.06 204 SER A N 1
ATOM 1574 C CA . SER A 1 204 ? -8.906 5.52 13.133 1 97.06 204 SER A CA 1
ATOM 1575 C C . SER A 1 204 ? -9.953 6.133 14.055 1 97.06 204 SER A C 1
ATOM 1577 O O . SER A 1 204 ? -11.07 5.617 14.164 1 97.06 204 SER A O 1
ATOM 1579 N N . ALA A 1 205 ? -9.648 7.281 14.609 1 97.31 205 ALA A N 1
ATOM 1580 C CA . ALA A 1 205 ? -10.516 7.918 15.594 1 97.31 205 ALA A CA 1
ATOM 1581 C C . ALA A 1 205 ? -11.812 8.406 14.953 1 97.31 205 ALA A C 1
ATOM 1583 O O . ALA A 1 205 ? -12.797 8.672 15.641 1 97.31 205 ALA A O 1
ATOM 1584 N N . ALA A 1 206 ? -11.82 8.578 13.656 1 98.12 206 ALA A N 1
ATOM 1585 C CA . ALA A 1 206 ? -13 9.055 12.945 1 98.12 206 ALA A CA 1
ATOM 1586 C C . ALA A 1 206 ? -13.938 7.902 12.602 1 98.12 206 ALA A C 1
ATOM 1588 O O . ALA A 1 206 ? -15.031 8.117 12.078 1 98.12 206 ALA A O 1
ATOM 1589 N N . ARG A 1 207 ? -13.555 6.672 12.977 1 98.31 207 ARG A N 1
ATOM 1590 C CA . ARG A 1 207 ? -14.227 5.5 12.43 1 98.31 207 ARG A CA 1
ATOM 1591 C C . ARG A 1 207 ? -14.883 4.684 13.539 1 98.31 207 ARG A C 1
ATOM 1593 O O . ARG A 1 207 ? -14.477 4.758 14.695 1 98.31 207 ARG A O 1
ATOM 1600 N N . GLU A 1 208 ? -15.859 3.91 13.086 1 97.44 208 GLU A N 1
ATOM 1601 C CA . GLU A 1 208 ? -16.469 2.932 13.977 1 97.44 208 GLU A CA 1
ATOM 1602 C C . GLU A 1 208 ? -15.43 2.006 14.586 1 97.44 208 GLU A C 1
ATOM 1604 O O . GLU A 1 208 ? -14.562 1.484 13.875 1 97.44 208 GLU A O 1
ATOM 1609 N N . ALA A 1 209 ? -15.414 1.922 15.945 1 96.5 209 ALA A N 1
ATOM 1610 C CA . ALA A 1 209 ? -14.547 1.034 16.703 1 96.5 209 ALA A CA 1
ATOM 1611 C C . ALA A 1 209 ? -13.078 1.383 16.484 1 96.5 209 ALA A C 1
ATOM 1613 O O . ALA A 1 209 ? -12.195 0.55 16.719 1 96.5 209 ALA A O 1
ATOM 1614 N N . ASN A 1 210 ? -12.82 2.604 15.961 1 96.81 210 ASN A N 1
ATOM 1615 C CA . ASN A 1 210 ? -11.469 3.061 15.664 1 96.81 210 ASN A CA 1
ATOM 1616 C C . ASN A 1 210 ? -10.742 2.094 14.734 1 96.81 210 ASN A C 1
ATOM 1618 O O . ASN A 1 210 ? -9.555 1.807 14.93 1 96.81 210 ASN A O 1
ATOM 1622 N N . ASP A 1 211 ? -11.531 1.551 13.773 1 97.19 211 ASP A N 1
ATOM 1623 C CA . ASP A 1 211 ? -11.07 0.491 12.883 1 97.19 211 ASP A CA 1
ATOM 1624 C C . ASP A 1 211 ? -11.164 0.922 11.422 1 97.19 211 ASP A C 1
ATOM 1626 O O . ASP A 1 211 ? -12.234 1.3 10.945 1 97.19 211 ASP A O 1
ATOM 1630 N N . PHE A 1 212 ? -10.07 0.789 10.688 1 96.88 212 PHE A N 1
ATOM 1631 C CA . PHE A 1 212 ? -10.016 1.268 9.312 1 96.88 212 PHE A CA 1
ATOM 1632 C C . PHE A 1 212 ? -10.844 0.374 8.391 1 96.88 212 PHE A C 1
ATOM 1634 O O . PHE A 1 212 ? -11.141 0.749 7.258 1 96.88 212 PHE A O 1
ATOM 1641 N N . SER A 1 213 ? -11.211 -0.849 8.828 1 96.44 213 SER A N 1
ATOM 1642 C CA . SER A 1 213 ? -12.086 -1.713 8.039 1 96.44 213 SER A CA 1
ATOM 1643 C C . SER A 1 213 ? -13.547 -1.286 8.172 1 96.44 213 SER A C 1
ATOM 1645 O O . SER A 1 213 ? -14.422 -1.852 7.52 1 96.44 213 SER A O 1
ATOM 1647 N N . LYS A 1 214 ? -13.789 -0.247 9.062 1 97.5 214 LYS A N 1
ATOM 1648 C CA . LYS A 1 214 ? -15.148 0.229 9.305 1 97.5 214 LYS A CA 1
ATOM 1649 C C . LYS A 1 214 ? -15.336 1.651 8.789 1 97.5 214 LYS A C 1
ATOM 1651 O O . LYS A 1 214 ? -14.367 2.311 8.406 1 97.5 214 LYS A O 1
ATOM 1656 N N . ASP A 1 215 ? -16.531 2.09 8.797 1 97.94 215 ASP A N 1
ATOM 1657 C CA . ASP A 1 215 ? -16.922 3.359 8.18 1 97.94 215 ASP A CA 1
ATOM 1658 C C . ASP A 1 215 ? -16.547 4.535 9.078 1 97.94 215 ASP A C 1
ATOM 1660 O O . ASP A 1 215 ? -16.484 4.398 10.305 1 97.94 215 ASP A O 1
ATOM 1664 N N . ILE A 1 216 ? -16.312 5.625 8.406 1 98.5 216 ILE A N 1
ATOM 1665 C CA . ILE A 1 216 ? -16.281 6.91 9.102 1 98.5 216 ILE A CA 1
ATOM 1666 C C . ILE A 1 216 ? -17.656 7.199 9.711 1 98.5 216 ILE A C 1
ATOM 1668 O O . ILE A 1 216 ? -18.688 6.957 9.078 1 98.5 216 ILE A O 1
ATOM 1672 N N . LEU A 1 217 ? -17.641 7.723 10.938 1 98.62 217 LEU A N 1
ATOM 1673 C CA . LEU A 1 217 ? -18.906 7.973 11.625 1 98.62 217 LEU A CA 1
ATOM 1674 C C . LEU A 1 217 ? -19.188 9.469 11.719 1 98.62 217 LEU A C 1
ATOM 1676 O O . LEU A 1 217 ? -18.312 10.242 12.117 1 98.62 217 LEU A O 1
ATOM 1680 N N . LYS A 1 218 ? -20.422 9.82 11.453 1 98.5 218 LYS A N 1
ATOM 1681 C CA . LYS A 1 218 ? -20.875 11.211 11.516 1 98.5 218 LYS A CA 1
ATOM 1682 C C . LYS A 1 218 ? -20.656 11.789 12.914 1 98.5 218 LYS A C 1
ATOM 1684 O O . LYS A 1 218 ? -20.188 12.914 13.062 1 98.5 218 LYS A O 1
ATOM 1689 N N . GLU A 1 219 ? -20.984 11 13.883 1 98.25 219 GLU A N 1
ATOM 1690 C CA . GLU A 1 219 ? -20.922 11.477 15.266 1 98.25 219 GLU A CA 1
ATOM 1691 C C . GLU A 1 219 ? -19.5 11.859 15.656 1 98.25 219 GLU A C 1
ATOM 1693 O O . GLU A 1 219 ? -19.297 12.844 16.375 1 98.25 219 GLU A O 1
ATOM 1698 N N . LYS A 1 220 ? -18.547 11.07 15.234 1 98.38 220 LYS A N 1
ATOM 1699 C CA . LYS A 1 220 ? -17.156 11.344 15.531 1 98.38 220 LYS A CA 1
ATOM 1700 C C . LYS A 1 220 ? -16.688 12.633 14.859 1 98.38 220 LYS A C 1
ATOM 1702 O O . LYS A 1 220 ? -16.047 13.477 15.484 1 98.38 220 LYS A O 1
ATOM 1707 N N . ILE A 1 221 ? -17.031 12.781 13.594 1 98.5 221 ILE A N 1
ATOM 1708 C CA . ILE A 1 221 ? -16.656 13.977 12.844 1 98.5 221 ILE A CA 1
ATOM 1709 C C . ILE A 1 221 ? -17.328 15.203 13.461 1 98.5 221 ILE A C 1
ATOM 1711 O O . ILE A 1 221 ? -16.688 16.25 13.625 1 98.5 221 ILE A O 1
ATOM 1715 N N . ASP A 1 222 ? -18.578 15.078 13.914 1 98.06 222 ASP A N 1
ATOM 1716 C CA . ASP A 1 222 ? -19.328 16.188 14.516 1 98.06 222 ASP A CA 1
ATOM 1717 C C . ASP A 1 222 ? -18.656 16.672 15.789 1 98.06 222 ASP A C 1
ATOM 1719 O O . ASP A 1 222 ? -18.484 17.875 15.984 1 98.06 222 ASP A O 1
ATOM 1723 N N . ILE A 1 223 ? -18.266 15.758 16.609 1 97.62 223 ILE A N 1
ATOM 1724 C CA . ILE A 1 223 ? -17.641 16.109 17.875 1 97.62 223 ILE A CA 1
ATOM 1725 C C . ILE A 1 223 ? -16.344 16.875 17.609 1 97.62 223 ILE A C 1
ATOM 1727 O O . ILE A 1 223 ? -16.094 17.922 18.219 1 97.62 223 ILE A O 1
ATOM 1731 N N . LEU A 1 224 ? -15.547 16.375 16.688 1 98 224 LEU A N 1
ATOM 1732 C CA . LEU A 1 224 ? -14.273 17 16.359 1 98 224 LEU A CA 1
ATOM 1733 C C . LEU A 1 224 ? -14.484 18.391 15.781 1 98 224 LEU A C 1
ATOM 1735 O O . LEU A 1 224 ? -13.859 19.359 16.234 1 98 224 LEU A O 1
ATOM 1739 N N . GLN A 1 225 ? -15.406 18.531 14.891 1 97.25 225 GLN A N 1
ATOM 1740 C CA . GLN A 1 225 ? -15.672 19.797 14.211 1 97.25 225 GLN A CA 1
ATOM 1741 C C . GLN A 1 225 ? -16.203 20.844 15.188 1 97.25 225 GLN A C 1
ATOM 1743 O O . GLN A 1 225 ? -15.812 22.016 15.133 1 97.25 225 GLN A O 1
ATOM 1748 N N . GLN A 1 226 ? -17.078 20.422 16.047 1 96.5 226 GLN A N 1
ATOM 1749 C CA . GLN A 1 226 ? -17.672 21.344 17.016 1 96.5 226 GLN A CA 1
ATOM 1750 C C . GLN A 1 226 ? -16.609 21.938 17.938 1 96.5 226 GLN A C 1
ATOM 1752 O O . GLN A 1 226 ? -16.625 23.141 18.25 1 96.5 226 GLN A O 1
ATOM 1757 N N . GLN A 1 227 ? -15.68 21.062 18.344 1 95.62 227 GLN A N 1
ATOM 1758 C CA . GLN A 1 227 ? -14.633 21.516 19.25 1 95.62 227 GLN A CA 1
ATOM 1759 C C . GLN A 1 227 ? -13.602 22.359 18.516 1 95.62 227 GLN A C 1
ATOM 1761 O O . GLN A 1 227 ? -13.109 23.359 19.047 1 95.62 227 GLN A O 1
ATOM 1766 N N . ILE A 1 228 ? -13.258 22 17.266 1 95.69 228 ILE A N 1
ATOM 1767 C CA . ILE A 1 228 ? -12.242 22.703 16.484 1 95.69 228 ILE A CA 1
ATOM 1768 C C . ILE A 1 228 ? -12.742 24.109 16.125 1 95.69 228 ILE A C 1
ATOM 1770 O O . ILE A 1 228 ? -11.977 25.062 16.156 1 95.69 228 ILE A O 1
ATOM 1774 N N . ASN A 1 229 ? -13.992 24.234 15.898 1 92.44 229 ASN A N 1
ATOM 1775 C CA . ASN A 1 229 ? -14.555 25.484 15.43 1 92.44 229 ASN A CA 1
ATOM 1776 C C . ASN A 1 229 ? -15.133 26.312 16.578 1 92.44 229 ASN A C 1
ATOM 1778 O O . ASN A 1 229 ? -15.734 27.359 16.359 1 92.44 229 ASN A O 1
ATOM 1782 N N . LYS A 1 230 ? -15.055 25.688 17.781 1 84.88 230 LYS A N 1
ATOM 1783 C CA . LYS A 1 230 ? -15.602 26.391 18.938 1 84.88 230 LYS A CA 1
ATOM 1784 C C . LYS A 1 230 ? -14.875 27.719 19.156 1 84.88 230 LYS A C 1
ATOM 1786 O O . LYS A 1 230 ? -13.648 27.781 19.078 1 84.88 230 LYS A O 1
ATOM 1791 N N . ASP A 1 231 ? -15.672 28.938 19.094 1 66.62 231 ASP A N 1
ATOM 1792 C CA . ASP A 1 231 ? -15.195 30.266 19.453 1 66.62 231 ASP A CA 1
ATOM 1793 C C . ASP A 1 231 ? -14.82 30.359 20.922 1 66.62 231 ASP A C 1
ATOM 1795 O O . ASP A 1 231 ? -15.484 29.75 21.766 1 66.62 231 ASP A O 1
ATOM 1799 N N . MET B 1 1 ? 9.672 -22.609 -13.758 1 96.12 1 MET B N 1
ATOM 1800 C CA . MET B 1 1 ? 9.5 -21.172 -13.75 1 96.12 1 MET B CA 1
ATOM 1801 C C . MET B 1 1 ? 9.57 -20.625 -12.328 1 96.12 1 MET B C 1
ATOM 1803 O O . MET B 1 1 ? 8.883 -21.125 -11.43 1 96.12 1 MET B O 1
ATOM 1807 N N . LEU B 1 2 ? 10.453 -19.703 -12.094 1 98.56 2 LEU B N 1
ATOM 1808 C CA . LEU B 1 2 ? 10.617 -19.062 -10.789 1 98.56 2 LEU B CA 1
ATOM 1809 C C . LEU B 1 2 ? 10.055 -17.656 -10.805 1 98.56 2 LEU B C 1
ATOM 1811 O O . LEU B 1 2 ? 10.547 -16.797 -11.531 1 98.56 2 LEU B O 1
ATOM 1815 N N . GLU B 1 3 ? 9.055 -17.469 -10.039 1 98.88 3 GLU B N 1
ATOM 1816 C CA . GLU B 1 3 ? 8.477 -16.141 -9.828 1 98.88 3 GLU B CA 1
ATOM 1817 C C . GLU B 1 3 ? 8.984 -15.508 -8.531 1 98.88 3 GLU B C 1
ATOM 1819 O O . GLU B 1 3 ? 8.992 -16.156 -7.484 1 98.88 3 GLU B O 1
ATOM 1824 N N . VAL B 1 4 ? 9.414 -14.273 -8.633 1 98.81 4 VAL B N 1
ATOM 1825 C CA . VAL B 1 4 ? 9.953 -13.57 -7.469 1 98.81 4 VAL B CA 1
ATOM 1826 C C . VAL B 1 4 ? 9.117 -12.32 -7.184 1 98.81 4 VAL B C 1
ATOM 1828 O O . VAL B 1 4 ? 8.734 -11.602 -8.109 1 98.81 4 VAL B O 1
ATOM 1831 N N . ILE B 1 5 ? 8.82 -12.055 -5.918 1 98.81 5 ILE B N 1
ATOM 1832 C CA . ILE B 1 5 ? 8.094 -10.844 -5.531 1 98.81 5 ILE B CA 1
ATOM 1833 C C . ILE B 1 5 ? 9.008 -9.633 -5.668 1 98.81 5 ILE B C 1
ATOM 1835 O O . ILE B 1 5 ? 10.148 -9.648 -5.191 1 98.81 5 ILE B O 1
ATOM 1839 N N . VAL B 1 6 ? 8.477 -8.648 -6.25 1 98.56 6 VAL B N 1
ATOM 1840 C CA . VAL B 1 6 ? 9.195 -7.406 -6.512 1 98.56 6 VAL B CA 1
ATOM 1841 C C . VAL B 1 6 ? 8.359 -6.223 -6.031 1 98.56 6 VAL B C 1
ATOM 1843 O O . VAL B 1 6 ? 7.141 -6.191 -6.227 1 98.56 6 VAL B O 1
ATOM 1846 N N . GLN B 1 7 ? 9.094 -5.141 -5.492 1 98.38 7 GLN B N 1
ATOM 1847 C CA . GLN B 1 7 ? 8.352 -4.004 -4.965 1 98.38 7 GLN B CA 1
ATOM 1848 C C . GLN B 1 7 ? 8.867 -2.689 -5.535 1 98.38 7 GLN B C 1
ATOM 1850 O O . GLN B 1 7 ? 8.281 -1.631 -5.305 1 98.38 7 GLN B O 1
ATOM 1855 N N . ASN B 1 8 ? 9.977 -2.709 -6.234 1 98.25 8 ASN B N 1
ATOM 1856 C CA . ASN B 1 8 ? 10.602 -1.506 -6.773 1 98.25 8 ASN B CA 1
ATOM 1857 C C . ASN B 1 8 ? 11.453 -1.818 -8 1 98.25 8 ASN B C 1
ATOM 1859 O O . ASN B 1 8 ? 11.703 -2.984 -8.305 1 98.25 8 ASN B O 1
ATOM 1863 N N . PRO B 1 9 ? 11.898 -0.82 -8.703 1 98.62 9 PRO B N 1
ATOM 1864 C CA . PRO B 1 9 ? 12.656 -1.046 -9.938 1 98.62 9 PRO B CA 1
ATOM 1865 C C . PRO B 1 9 ? 13.977 -1.773 -9.695 1 98.62 9 PRO B C 1
ATOM 1867 O O . PRO B 1 9 ? 14.422 -2.543 -10.547 1 98.62 9 PRO B O 1
ATOM 1870 N N . ARG B 1 10 ? 14.57 -1.587 -8.602 1 98.38 10 ARG B N 1
ATOM 1871 C CA . ARG B 1 10 ? 15.828 -2.279 -8.312 1 98.38 10 ARG B CA 1
ATOM 1872 C C . ARG B 1 10 ? 15.594 -3.779 -8.156 1 98.38 10 ARG B C 1
ATOM 1874 O O . ARG B 1 10 ? 16.359 -4.586 -8.703 1 98.38 10 ARG B O 1
ATOM 1881 N N . ASP B 1 11 ? 14.57 -4.156 -7.402 1 98.38 11 ASP B N 1
ATOM 1882 C CA . ASP B 1 11 ? 14.18 -5.559 -7.316 1 98.38 11 ASP B CA 1
ATOM 1883 C C . ASP B 1 11 ? 14.039 -6.176 -8.703 1 98.38 11 ASP B C 1
ATOM 1885 O O . ASP B 1 11 ? 14.531 -7.277 -8.953 1 98.38 11 ASP B O 1
ATOM 1889 N N . ALA B 1 12 ? 13.32 -5.406 -9.57 1 98.75 12 ALA B N 1
ATOM 1890 C CA . ALA B 1 12 ? 13.023 -5.902 -10.914 1 98.75 12 ALA B CA 1
ATOM 1891 C C . ALA B 1 12 ? 14.312 -6.141 -11.703 1 98.75 12 ALA B C 1
ATOM 1893 O O . ALA B 1 12 ? 14.477 -7.191 -12.328 1 98.75 12 ALA B O 1
ATOM 1894 N N . TYR B 1 13 ? 15.172 -5.188 -11.641 1 98.62 13 TYR B N 1
ATOM 1895 C CA . TYR B 1 13 ? 16.453 -5.281 -12.32 1 98.62 13 TYR B CA 1
ATOM 1896 C C . TYR B 1 13 ? 17.25 -6.496 -11.828 1 98.62 13 TYR B C 1
ATOM 1898 O O . TYR B 1 13 ? 17.734 -7.289 -12.633 1 98.62 13 TYR B O 1
ATOM 1906 N N . LEU B 1 14 ? 17.297 -6.703 -10.531 1 98.75 14 LEU B N 1
ATOM 1907 C CA . LEU B 1 14 ? 18.078 -7.781 -9.938 1 98.75 14 LEU B CA 1
ATOM 1908 C C . LEU B 1 14 ? 17.453 -9.133 -10.227 1 98.75 14 LEU B C 1
ATOM 1910 O O . LEU B 1 14 ? 18.141 -10.117 -10.492 1 98.75 14 LEU B O 1
ATOM 1914 N N . ALA B 1 15 ? 16.094 -9.188 -10.125 1 98.75 15 ALA B N 1
ATOM 1915 C CA . ALA B 1 15 ? 15.391 -10.438 -10.422 1 98.75 15 ALA B CA 1
ATOM 1916 C C . ALA B 1 15 ? 15.719 -10.922 -11.828 1 98.75 15 ALA B C 1
ATOM 1918 O O . ALA B 1 15 ? 16.016 -12.102 -12.039 1 98.75 15 ALA B O 1
ATOM 1919 N N . GLU B 1 16 ? 15.672 -10 -12.781 1 98.75 16 GLU B N 1
ATOM 1920 C CA . GLU B 1 16 ? 16.016 -10.336 -14.156 1 98.75 16 GLU B CA 1
ATOM 1921 C C . GLU B 1 16 ? 17.469 -10.734 -14.289 1 98.75 16 GLU B C 1
ATOM 1923 O O . GLU B 1 16 ? 17.781 -11.781 -14.859 1 98.75 16 GLU B O 1
ATOM 1928 N N . LYS B 1 17 ? 18.312 -9.914 -13.719 1 98.56 17 LYS B N 1
ATOM 1929 C CA . LYS B 1 17 ? 19.75 -10.117 -13.82 1 98.56 17 LYS B CA 1
ATOM 1930 C C . LYS B 1 17 ? 20.156 -11.477 -13.266 1 98.56 17 LYS B C 1
ATOM 1932 O O . LYS B 1 17 ? 21.062 -12.125 -13.797 1 98.56 17 LYS B O 1
ATOM 1937 N N . TYR B 1 18 ? 19.453 -11.945 -12.25 1 98.5 18 TYR B N 1
ATOM 1938 C CA . TYR B 1 18 ? 19.875 -13.141 -11.539 1 98.5 18 TYR B CA 1
ATOM 1939 C C . TYR B 1 18 ? 19.109 -14.367 -12.016 1 98.5 18 TYR B C 1
ATOM 1941 O O . TYR B 1 18 ? 19.344 -15.484 -11.547 1 98.5 18 TYR B O 1
ATOM 1949 N N . GLY B 1 19 ? 18.156 -14.172 -12.875 1 97.94 19 GLY B N 1
ATOM 1950 C CA . GLY B 1 19 ? 17.641 -15.32 -13.602 1 97.94 19 GLY B CA 1
ATOM 1951 C C . GLY B 1 19 ? 16.234 -15.719 -13.195 1 97.94 19 GLY B C 1
ATOM 1952 O O . GLY B 1 19 ? 15.797 -16.828 -13.477 1 97.94 19 GLY B O 1
ATOM 1953 N N . ALA B 1 20 ? 15.508 -14.891 -12.492 1 98.5 20 ALA B N 1
ATOM 1954 C CA . ALA B 1 20 ? 14.086 -15.148 -12.289 1 98.5 20 ALA B CA 1
ATOM 1955 C C . ALA B 1 20 ? 13.344 -15.203 -13.625 1 98.5 20 ALA B C 1
ATOM 1957 O O . ALA B 1 20 ? 13.797 -14.641 -14.617 1 98.5 20 ALA B O 1
ATOM 1958 N N . ASN B 1 21 ? 12.227 -15.922 -13.664 1 98.62 21 ASN B N 1
ATOM 1959 C CA . ASN B 1 21 ? 11.477 -16.078 -14.914 1 98.62 21 ASN B CA 1
ATOM 1960 C C . ASN B 1 21 ? 10.328 -15.078 -15 1 98.62 21 ASN B C 1
ATOM 1962 O O . ASN B 1 21 ? 9.898 -14.711 -16.094 1 98.62 21 ASN B O 1
ATOM 1966 N N . ARG B 1 22 ? 9.836 -14.633 -13.859 1 98.75 22 ARG B N 1
ATOM 1967 C CA . ARG B 1 22 ? 8.672 -13.75 -13.766 1 98.75 22 ARG B CA 1
ATOM 1968 C C . ARG B 1 22 ? 8.664 -13.008 -12.438 1 98.75 22 ARG B C 1
ATOM 1970 O O . ARG B 1 22 ? 9.297 -13.438 -11.469 1 98.75 22 ARG B O 1
ATOM 1977 N N . MET B 1 23 ? 8.023 -11.898 -12.414 1 98.75 23 MET B N 1
ATOM 1978 C CA . MET B 1 23 ? 7.93 -11.156 -11.164 1 98.75 23 MET B CA 1
ATOM 1979 C C . MET B 1 23 ? 6.473 -10.922 -10.773 1 98.75 23 MET B C 1
ATOM 1981 O O . MET B 1 23 ? 5.629 -10.664 -11.641 1 98.75 23 MET B O 1
ATOM 1985 N N . GLU B 1 24 ? 6.16 -11.078 -9.578 1 98.94 24 GLU B N 1
ATOM 1986 C CA . GLU B 1 24 ? 4.938 -10.531 -8.992 1 98.94 24 GLU B CA 1
ATOM 1987 C C . GLU B 1 24 ? 5.188 -9.164 -8.375 1 98.94 24 GLU B C 1
ATOM 1989 O O . GLU B 1 24 ? 6.07 -9.008 -7.523 1 98.94 24 GLU B O 1
ATOM 1994 N N . VAL B 1 25 ? 4.41 -8.18 -8.789 1 98.88 25 VAL B N 1
ATOM 1995 C CA . VAL B 1 25 ? 4.633 -6.805 -8.344 1 98.88 25 VAL B CA 1
ATOM 1996 C C . VAL B 1 25 ? 3.588 -6.426 -7.297 1 98.88 25 VAL B C 1
ATOM 1998 O O . VAL B 1 25 ? 2.389 -6.418 -7.582 1 98.88 25 VAL B O 1
ATOM 2001 N N . VAL B 1 26 ? 4.066 -6.145 -6.09 1 98.75 26 VAL B N 1
ATOM 2002 C CA . VAL B 1 26 ? 3.158 -5.793 -5.004 1 98.75 26 VAL B CA 1
ATOM 2003 C C . VAL B 1 26 ? 3.707 -4.59 -4.242 1 98.75 26 VAL B C 1
ATOM 2005 O O . VAL B 1 26 ? 4.852 -4.18 -4.453 1 98.75 26 VAL B O 1
ATOM 2008 N N . SER B 1 27 ? 2.895 -3.965 -3.518 1 98.12 27 SER B N 1
ATOM 2009 C CA . SER B 1 27 ? 3.26 -3.055 -2.436 1 98.12 27 SER B CA 1
ATOM 2010 C C . SER B 1 27 ? 2.871 -3.629 -1.077 1 98.12 27 SER B C 1
ATOM 2012 O O . SER B 1 27 ? 2.164 -4.637 -1.001 1 98.12 27 SER B O 1
ATOM 2014 N N . ALA B 1 28 ? 3.408 -3.102 -0.004 1 97.31 28 ALA B N 1
ATOM 2015 C CA . ALA B 1 28 ? 2.98 -3.402 1.359 1 97.31 28 ALA B CA 1
ATOM 2016 C C . ALA B 1 28 ? 3.023 -4.902 1.629 1 97.31 28 ALA B C 1
ATOM 2018 O O . ALA B 1 28 ? 2.039 -5.488 2.086 1 97.31 28 ALA B O 1
ATOM 2019 N N . ILE B 1 29 ? 4.172 -5.492 1.442 1 95.56 29 ILE B N 1
ATOM 2020 C CA . ILE B 1 29 ? 4.309 -6.941 1.542 1 95.56 29 ILE B CA 1
ATOM 2021 C C . ILE B 1 29 ? 3.996 -7.391 2.969 1 95.56 29 ILE B C 1
ATOM 2023 O O . ILE B 1 29 ? 3.488 -8.492 3.18 1 95.56 29 ILE B O 1
ATOM 2027 N N . SER B 1 30 ? 4.23 -6.57 3.932 1 94.19 30 SER B N 1
ATOM 2028 C CA . SER B 1 30 ? 3.959 -6.918 5.324 1 94.19 30 SER B CA 1
ATOM 2029 C C . SER B 1 30 ? 2.467 -7.125 5.559 1 94.19 30 SER B C 1
ATOM 2031 O O . SER B 1 30 ? 2.072 -7.75 6.547 1 94.19 30 SER B O 1
ATOM 2033 N N . GLU B 1 31 ? 1.646 -6.609 4.66 1 95.44 31 GLU B N 1
ATOM 2034 C CA . GLU B 1 31 ? 0.204 -6.824 4.727 1 95.44 31 GLU B CA 1
ATOM 2035 C C . GLU B 1 31 ? -0.231 -7.945 3.783 1 95.44 31 GLU B C 1
ATOM 2037 O O . GLU B 1 31 ? -1.421 -8.094 3.5 1 95.44 31 GLU B O 1
ATOM 2042 N N . GLY B 1 32 ? 0.681 -8.625 3.238 1 95 32 GLY B N 1
ATOM 2043 C CA . GLY B 1 32 ? 0.385 -9.703 2.303 1 95 32 GLY B CA 1
ATOM 2044 C C . GLY B 1 32 ? 0.417 -9.258 0.854 1 95 32 GLY B C 1
ATOM 2045 O O . GLY B 1 32 ? 0.036 -10.008 -0.042 1 95 32 GLY B O 1
ATOM 2046 N N . GLY B 1 33 ? 0.758 -8 0.585 1 98.12 33 GLY B N 1
ATOM 2047 C CA . GLY B 1 33 ? 0.852 -7.484 -0.77 1 98.12 33 GLY B CA 1
ATOM 2048 C C . GLY B 1 33 ? -0.411 -6.777 -1.228 1 98.12 33 GLY B C 1
ATOM 2049 O O . GLY B 1 33 ? -1.496 -7.363 -1.209 1 98.12 33 GLY B O 1
ATOM 2050 N N . LEU B 1 34 ? -0.233 -5.555 -1.627 1 98.81 34 LEU B N 1
ATOM 2051 C CA . LEU B 1 34 ? -1.327 -4.75 -2.158 1 98.81 34 LEU B CA 1
ATOM 2052 C C . LEU B 1 34 ? -0.999 -4.242 -3.559 1 98.81 34 LEU B C 1
ATOM 2054 O O . LEU B 1 34 ? 0.111 -4.449 -4.055 1 98.81 34 LEU B O 1
ATOM 2058 N N . THR B 1 35 ? -2.031 -3.693 -4.227 1 98.94 35 THR B N 1
ATOM 2059 C CA . THR B 1 35 ? -1.823 -3.098 -5.543 1 98.94 35 THR B CA 1
ATOM 2060 C C . THR B 1 35 ? -0.743 -2.021 -5.48 1 98.94 35 THR B C 1
ATOM 2062 O O . THR B 1 35 ? -0.789 -1.136 -4.625 1 98.94 35 THR B O 1
ATOM 2065 N N . PRO B 1 36 ? 0.285 -2.133 -6.305 1 98.88 36 PRO B N 1
ATOM 2066 C CA . PRO B 1 36 ? 1.337 -1.113 -6.289 1 98.88 36 PRO B CA 1
ATOM 2067 C C . PRO B 1 36 ? 0.844 0.25 -6.77 1 98.88 36 PRO B C 1
ATOM 2069 O O . PRO B 1 36 ? -0.205 0.34 -7.41 1 98.88 36 PRO B O 1
ATOM 2072 N N . SER B 1 37 ? 1.582 1.279 -6.43 1 98.88 37 SER B N 1
ATOM 2073 C CA . SER B 1 37 ? 1.286 2.609 -6.953 1 98.88 37 SER B CA 1
ATOM 2074 C C . SER B 1 37 ? 1.562 2.689 -8.453 1 98.88 37 SER B C 1
ATOM 2076 O O . SER B 1 37 ? 2.215 1.81 -9.016 1 98.88 37 SER B O 1
ATOM 2078 N N . TYR B 1 38 ? 1.021 3.732 -9.047 1 98.81 38 TYR B N 1
ATOM 2079 C CA . TYR B 1 38 ? 1.258 3.982 -10.469 1 98.81 38 TYR B CA 1
ATOM 2080 C C . TYR B 1 38 ? 2.75 4.078 -10.766 1 98.81 38 TYR B C 1
ATOM 2082 O O . TYR B 1 38 ? 3.25 3.424 -11.68 1 98.81 38 TYR B O 1
ATOM 2090 N N . GLY B 1 39 ? 3.438 4.891 -9.969 1 98.81 39 GLY B N 1
ATOM 2091 C CA . GLY B 1 39 ? 4.863 5.062 -10.195 1 98.81 39 GLY B CA 1
ATOM 2092 C C . GLY B 1 39 ? 5.652 3.773 -10.047 1 98.81 39 GLY B C 1
ATOM 2093 O O . GLY B 1 39 ? 6.574 3.51 -10.82 1 98.81 39 GLY B O 1
ATOM 2094 N N . ALA B 1 40 ? 5.285 2.969 -9.086 1 98.75 40 ALA B N 1
ATOM 2095 C CA . ALA B 1 40 ? 5.992 1.715 -8.836 1 98.75 40 ALA B CA 1
ATOM 2096 C C . ALA B 1 40 ? 5.844 0.763 -10.023 1 98.75 40 ALA B C 1
ATOM 2098 O O . ALA B 1 40 ? 6.84 0.281 -10.57 1 98.75 40 ALA B O 1
ATOM 2099 N N . ILE B 1 41 ? 4.586 0.516 -10.445 1 98.88 41 ILE B N 1
ATOM 2100 C CA . ILE B 1 41 ? 4.371 -0.463 -11.508 1 98.88 41 ILE B CA 1
ATOM 2101 C C . ILE B 1 41 ? 4.969 0.051 -12.812 1 98.88 41 ILE B C 1
ATOM 2103 O O . ILE B 1 41 ? 5.598 -0.706 -13.555 1 98.88 41 ILE B O 1
ATOM 2107 N N . LYS B 1 42 ? 4.855 1.297 -13.078 1 98.56 42 LYS B N 1
ATOM 2108 C CA . LYS B 1 42 ? 5.391 1.881 -14.305 1 98.56 42 LYS B CA 1
ATOM 2109 C C . LYS B 1 42 ? 6.91 1.733 -14.367 1 98.56 42 LYS B C 1
ATOM 2111 O O . LYS B 1 42 ? 7.457 1.278 -15.375 1 98.56 42 LYS B O 1
ATOM 2116 N N . GLU B 1 43 ? 7.586 2.064 -13.297 1 98.62 43 GLU B N 1
ATOM 2117 C CA . GLU B 1 43 ? 9.047 2.049 -13.297 1 98.62 43 GLU B CA 1
ATOM 2118 C C . GLU B 1 43 ? 9.586 0.624 -13.211 1 98.62 43 GLU B C 1
ATOM 2120 O O . GLU B 1 43 ? 10.648 0.324 -13.758 1 98.62 43 GLU B O 1
ATOM 2125 N N . ILE B 1 44 ? 8.82 -0.254 -12.562 1 98.75 44 ILE B N 1
ATOM 2126 C CA . ILE B 1 44 ? 9.219 -1.655 -12.484 1 98.75 44 ILE B CA 1
ATOM 2127 C C . ILE B 1 44 ? 9.188 -2.281 -13.875 1 98.75 44 ILE B C 1
ATOM 2129 O O . ILE B 1 44 ? 10.141 -2.949 -14.289 1 98.75 44 ILE B O 1
ATOM 2133 N N . VAL B 1 45 ? 8.125 -2.039 -14.625 1 98.5 45 VAL B N 1
ATOM 2134 C CA . VAL B 1 45 ? 7.973 -2.596 -15.969 1 98.5 45 VAL B CA 1
ATOM 2135 C C . VAL B 1 45 ? 9.031 -2.002 -16.891 1 98.5 45 VAL B C 1
ATOM 2137 O O . VAL B 1 45 ? 9.516 -2.676 -17.797 1 98.5 45 VAL B O 1
ATOM 2140 N N . ARG B 1 46 ? 9.43 -0.836 -16.641 1 97.75 46 ARG B N 1
ATOM 2141 C CA . ARG B 1 46 ? 10.477 -0.188 -17.438 1 97.75 46 ARG B CA 1
ATOM 2142 C C . ARG B 1 46 ? 11.844 -0.769 -17.125 1 97.75 46 ARG B C 1
ATOM 2144 O O . ARG B 1 46 ? 12.688 -0.923 -18.016 1 97.75 46 ARG B O 1
ATOM 2151 N N . ALA B 1 47 ? 12.086 -1.137 -15.914 1 98.06 47 ALA B N 1
ATOM 2152 C CA . ALA B 1 47 ? 13.406 -1.507 -15.406 1 98.06 47 ALA B CA 1
ATOM 2153 C C . ALA B 1 47 ? 13.758 -2.938 -15.797 1 98.06 47 ALA B C 1
ATOM 2155 O O . ALA B 1 47 ? 14.922 -3.342 -15.711 1 98.06 47 ALA B O 1
ATOM 2156 N N . SER B 1 48 ? 12.719 -3.729 -16.203 1 98.19 48 SER B N 1
ATOM 2157 C CA . SER B 1 48 ? 12.961 -5.141 -16.484 1 98.19 48 SER B CA 1
ATOM 2158 C C . SER B 1 48 ? 12.078 -5.645 -17.625 1 98.19 48 SER B C 1
ATOM 2160 O O . SER B 1 48 ? 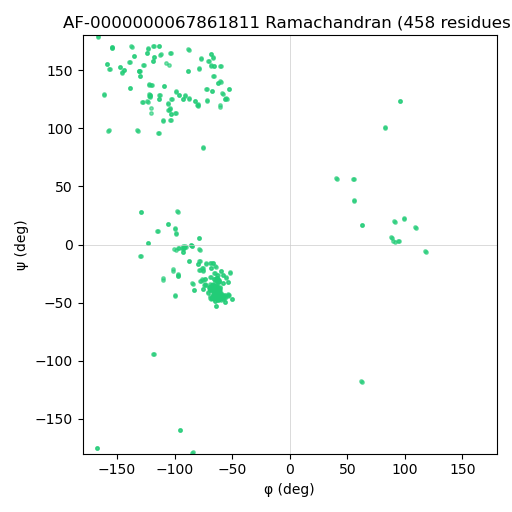10.93 -5.227 -17.75 1 98.19 48 SER B O 1
ATOM 2162 N N . LYS B 1 49 ? 12.562 -6.59 -18.375 1 97.38 49 LYS B N 1
ATOM 2163 C CA . LYS B 1 49 ? 11.805 -7.223 -19.453 1 97.38 49 LYS B CA 1
ATOM 2164 C C . LYS B 1 49 ? 11.102 -8.484 -18.953 1 97.38 49 LYS B C 1
ATOM 2166 O O . LYS B 1 49 ? 10.352 -9.109 -19.703 1 97.38 49 LYS B O 1
ATOM 2171 N N . LEU B 1 50 ? 11.328 -8.836 -17.703 1 98.38 50 LEU B N 1
ATOM 2172 C CA . LEU B 1 50 ? 10.633 -10 -17.172 1 98.38 50 LEU B CA 1
ATOM 2173 C C . LEU B 1 50 ? 9.117 -9.797 -17.219 1 98.38 50 LEU B C 1
ATOM 2175 O O . LEU B 1 50 ? 8.633 -8.695 -16.938 1 98.38 50 LEU B O 1
ATOM 2179 N N . PRO B 1 51 ? 8.375 -10.906 -17.578 1 98.75 51 PRO B N 1
ATOM 2180 C CA . PRO B 1 51 ? 6.93 -10.797 -17.391 1 98.75 51 PRO B CA 1
ATOM 2181 C C . PRO B 1 51 ? 6.543 -10.367 -15.977 1 98.75 51 PRO B C 1
ATOM 2183 O O . PRO B 1 51 ? 7.121 -10.852 -15 1 98.75 51 PRO B O 1
ATOM 2186 N N . ALA B 1 52 ? 5.656 -9.438 -15.875 1 98.88 52 ALA B N 1
ATOM 2187 C CA . ALA B 1 52 ? 5.207 -8.906 -14.594 1 98.88 52 ALA B CA 1
ATOM 2188 C C . ALA B 1 52 ? 3.744 -9.266 -14.336 1 98.88 52 ALA B C 1
ATOM 2190 O O . ALA B 1 52 ? 2.9 -9.133 -15.219 1 98.88 52 ALA B O 1
ATOM 2191 N N . MET B 1 53 ? 3.488 -9.82 -13.195 1 98.94 53 MET B N 1
ATOM 2192 C CA . MET B 1 53 ? 2.139 -10.055 -12.68 1 98.94 53 MET B CA 1
ATOM 2193 C C . MET B 1 53 ? 1.78 -9.031 -11.609 1 98.94 53 MET B C 1
ATOM 2195 O O . MET B 1 53 ? 2.355 -9.039 -10.516 1 98.94 53 MET B O 1
ATOM 2199 N N . MET B 1 54 ? 0.836 -8.156 -11.883 1 98.94 54 MET B N 1
ATOM 2200 C CA . MET B 1 54 ? 0.516 -7.047 -10.992 1 98.94 54 MET B CA 1
ATOM 2201 C C . MET B 1 54 ? -0.567 -7.441 -9.992 1 98.94 54 MET B C 1
ATOM 2203 O O . MET B 1 54 ? -1.638 -7.91 -10.383 1 98.94 54 MET B O 1
ATOM 2207 N N . MET B 1 55 ? -0.312 -7.219 -8.805 1 98.94 55 MET B N 1
ATOM 2208 C CA . MET B 1 55 ? -1.286 -7.492 -7.75 1 98.94 55 MET B CA 1
ATOM 2209 C C . MET B 1 55 ? -2.48 -6.551 -7.859 1 98.94 55 MET B C 1
ATOM 2211 O O . MET B 1 55 ? -2.311 -5.348 -8.062 1 98.94 55 MET B O 1
ATOM 2215 N N . ILE B 1 56 ? -3.668 -7.105 -7.789 1 98.94 56 ILE B N 1
ATOM 2216 C CA . ILE B 1 56 ? -4.91 -6.352 -7.66 1 98.94 56 ILE B CA 1
ATOM 2217 C C . ILE B 1 56 ? -5.551 -6.641 -6.305 1 98.94 56 ILE B C 1
ATOM 2219 O O . ILE B 1 56 ? -6.223 -7.656 -6.129 1 98.94 56 ILE B O 1
ATOM 2223 N N . ARG B 1 57 ? -5.324 -5.844 -5.375 1 98.88 57 ARG B N 1
ATOM 2224 C CA . ARG B 1 57 ? -5.773 -5.984 -3.992 1 98.88 57 ARG B CA 1
ATOM 2225 C C . ARG B 1 57 ? -5.809 -4.633 -3.289 1 98.88 57 ARG B C 1
ATOM 2227 O O . ARG B 1 57 ? -4.793 -4.168 -2.768 1 98.88 57 ARG B O 1
ATOM 2234 N N . PRO B 1 58 ? -6.949 -4.047 -3.217 1 98.5 58 PRO B N 1
ATOM 2235 C CA . PRO B 1 58 ? -7.039 -2.652 -2.777 1 98.5 58 PRO B CA 1
ATOM 2236 C C . PRO B 1 58 ? -6.867 -2.496 -1.269 1 98.5 58 PRO B C 1
ATOM 2238 O O . PRO B 1 58 ? -6.633 -1.387 -0.782 1 98.5 58 PRO B O 1
ATOM 2241 N N . HIS B 1 59 ? -7.066 -3.576 -0.474 1 97.94 59 HIS B N 1
ATOM 2242 C CA . HIS B 1 59 ? -6.867 -3.5 0.968 1 97.94 59 HIS B CA 1
ATOM 2243 C C . HIS B 1 59 ? -6.531 -4.867 1.551 1 97.94 59 HIS B C 1
ATOM 2245 O O . HIS B 1 59 ? -6.637 -5.883 0.86 1 97.94 59 HIS B O 1
ATOM 2251 N N . SER B 1 60 ? -6.141 -4.879 2.787 1 97.5 60 SER B N 1
ATOM 2252 C CA . SER B 1 60 ? -5.691 -6.125 3.402 1 97.5 60 SER B CA 1
ATOM 2253 C C . SER B 1 60 ? -6.625 -6.555 4.527 1 97.5 60 SER B C 1
ATOM 2255 O O . SER B 1 60 ? -6.27 -7.402 5.348 1 97.5 60 SER B O 1
ATOM 2257 N N . PHE B 1 61 ? -7.793 -5.965 4.676 1 96.5 61 PHE B N 1
ATOM 2258 C CA . PHE B 1 61 ? -8.695 -6.262 5.785 1 96.5 61 PHE B CA 1
ATOM 2259 C C . PHE B 1 61 ? -9.289 -7.656 5.645 1 96.5 61 PHE B C 1
ATOM 2261 O O . PHE B 1 61 ? -9.539 -8.336 6.641 1 96.5 61 PHE B O 1
ATOM 2268 N N . SER B 1 62 ? -9.547 -8.023 4.48 1 96.56 62 SER B N 1
ATOM 2269 C CA . SER B 1 62 ? -10.094 -9.32 4.094 1 96.56 62 SER B CA 1
ATOM 2270 C C . SER B 1 62 ? -9.977 -9.539 2.59 1 96.56 62 SER B C 1
ATOM 2272 O O . SER B 1 62 ? -9.406 -8.719 1.878 1 96.56 62 SER B O 1
ATOM 2274 N N . PHE B 1 63 ? -10.422 -10.703 2.174 1 98.62 63 PHE B N 1
ATOM 2275 C CA . PHE B 1 63 ? -10.531 -10.961 0.743 1 98.62 63 PHE B CA 1
ATOM 2276 C C . PHE B 1 63 ? -11.969 -10.773 0.27 1 98.62 63 PHE B C 1
ATOM 2278 O O . PHE B 1 63 ? -12.352 -11.273 -0.791 1 98.62 63 PHE B O 1
ATOM 2285 N N . VAL B 1 64 ? -12.781 -10.141 1.157 1 98.69 64 VAL B N 1
ATOM 2286 C CA . VAL B 1 64 ? -14.141 -9.742 0.808 1 98.69 64 VAL B CA 1
ATOM 2287 C C . VAL B 1 64 ? -14.156 -8.281 0.367 1 98.69 64 VAL B C 1
ATOM 2289 O O . VAL B 1 64 ? -13.664 -7.406 1.083 1 98.69 64 VAL B O 1
ATOM 2292 N N . TYR B 1 65 ? -14.734 -8.039 -0.767 1 98.62 65 TYR B N 1
ATOM 2293 C CA . TYR B 1 65 ? -14.656 -6.703 -1.348 1 98.62 65 TYR B CA 1
ATOM 2294 C C . TYR B 1 65 ? -16.047 -6.121 -1.574 1 98.62 65 TYR B C 1
ATOM 2296 O O . TYR B 1 65 ? -16.906 -6.766 -2.174 1 98.62 65 TYR B O 1
ATOM 2304 N N . ASP B 1 66 ? -16.203 -4.922 -1.081 1 97.62 66 ASP B N 1
ATOM 2305 C CA . ASP B 1 66 ? -17.469 -4.219 -1.322 1 97.62 66 ASP B CA 1
ATOM 2306 C C . ASP B 1 66 ? -17.438 -3.5 -2.668 1 97.62 66 ASP B C 1
ATOM 2308 O O . ASP B 1 66 ? -16.484 -3.627 -3.43 1 97.62 66 ASP B O 1
ATOM 2312 N N . GLU B 1 67 ? -18.484 -2.822 -3.002 1 97.75 67 GLU B N 1
ATOM 2313 C CA . GLU B 1 67 ? -18.609 -2.193 -4.312 1 97.75 67 GLU B CA 1
ATOM 2314 C C . GLU B 1 67 ? -17.531 -1.136 -4.523 1 97.75 67 GLU B C 1
ATOM 2316 O O . GLU B 1 67 ? -17.016 -0.983 -5.633 1 97.75 67 GLU B O 1
ATOM 2321 N N . ALA B 1 68 ? -17.172 -0.405 -3.506 1 97.81 68 ALA B N 1
ATOM 2322 C CA . ALA B 1 68 ? -16.125 0.604 -3.609 1 97.81 68 ALA B CA 1
ATOM 2323 C C . ALA B 1 68 ? -14.789 -0.035 -3.963 1 97.81 68 ALA B C 1
ATOM 2325 O O . ALA B 1 68 ? -14.047 0.483 -4.805 1 97.81 68 ALA B O 1
ATOM 2326 N N . ALA B 1 69 ? -14.562 -1.129 -3.324 1 98.56 69 ALA B N 1
ATOM 2327 C CA . ALA B 1 69 ? -13.328 -1.856 -3.621 1 98.56 69 ALA B CA 1
ATOM 2328 C C . ALA B 1 69 ? -13.336 -2.387 -5.051 1 98.56 69 ALA B C 1
ATOM 2330 O O . ALA B 1 69 ? -12.312 -2.354 -5.738 1 98.56 69 ALA B O 1
ATOM 2331 N N . LYS B 1 70 ? -14.469 -2.852 -5.496 1 98.81 70 LYS B N 1
ATOM 2332 C CA . LYS B 1 70 ? -14.586 -3.438 -6.828 1 98.81 70 LYS B CA 1
ATOM 2333 C C . LYS B 1 70 ? -14.32 -2.396 -7.914 1 98.81 70 LYS B C 1
ATOM 2335 O O . LYS B 1 70 ? -13.672 -2.689 -8.914 1 98.81 70 LYS B O 1
ATOM 2340 N N . ILE B 1 71 ? -14.758 -1.202 -7.715 1 98.5 71 ILE B N 1
ATOM 2341 C CA . ILE B 1 71 ? -14.555 -0.147 -8.703 1 98.5 71 ILE B CA 1
ATOM 2342 C C . ILE B 1 71 ? -13.07 0.198 -8.789 1 98.5 71 ILE B C 1
ATOM 2344 O O . ILE B 1 71 ? -12.539 0.433 -9.875 1 98.5 71 ILE B O 1
ATOM 2348 N N . VAL B 1 72 ? -12.438 0.216 -7.676 1 98.88 72 VAL B N 1
ATOM 2349 C CA . VAL B 1 72 ? -11 0.477 -7.625 1 98.88 72 VAL B CA 1
ATOM 2350 C C . VAL B 1 72 ? -10.25 -0.629 -8.367 1 98.88 72 VAL B C 1
ATOM 2352 O O . VAL B 1 72 ? -9.344 -0.353 -9.148 1 98.88 72 VAL B O 1
ATOM 2355 N N . MET B 1 73 ? -10.656 -1.852 -8.172 1 98.94 73 MET B N 1
ATOM 2356 C CA . MET B 1 73 ? -10.031 -2.998 -8.828 1 98.94 73 MET B CA 1
ATOM 2357 C C . MET B 1 73 ? -10.172 -2.902 -10.344 1 98.94 73 MET B C 1
ATOM 2359 O O . MET B 1 73 ? -9.211 -3.145 -11.078 1 98.94 73 MET B O 1
ATOM 2363 N N . GLU B 1 74 ? -11.336 -2.551 -10.75 1 98.88 74 GLU B N 1
ATOM 2364 C CA . GLU B 1 74 ? -11.57 -2.406 -12.18 1 98.88 74 GLU B CA 1
ATOM 2365 C C . GLU B 1 74 ? -10.633 -1.363 -12.789 1 98.88 74 GLU B C 1
ATOM 2367 O O . GLU B 1 74 ? -10.023 -1.604 -13.836 1 98.88 74 GLU B O 1
ATOM 2372 N N . ARG B 1 75 ? -10.492 -0.26 -12.102 1 98.75 75 ARG B N 1
ATOM 2373 C CA . ARG B 1 75 ? -9.641 0.818 -12.586 1 98.75 75 ARG B CA 1
ATOM 2374 C C . ARG B 1 75 ? -8.18 0.386 -12.625 1 98.75 75 ARG B C 1
ATOM 2376 O O . ARG B 1 75 ? -7.449 0.705 -13.57 1 98.75 75 ARG B O 1
ATOM 2383 N N . ASP B 1 76 ? -7.781 -0.285 -11.594 1 98.94 76 ASP B N 1
ATOM 2384 C CA . ASP B 1 76 ? -6.395 -0.744 -11.531 1 98.94 76 ASP B CA 1
ATOM 2385 C C . ASP B 1 76 ? -6.121 -1.793 -12.609 1 98.94 76 ASP B C 1
ATOM 2387 O O . ASP B 1 76 ? -5.016 -1.858 -13.148 1 98.94 76 ASP B O 1
ATOM 2391 N N . ILE B 1 77 ? -7.102 -2.631 -12.945 1 98.94 77 ILE B N 1
ATOM 2392 C CA . ILE B 1 77 ? -6.934 -3.619 -14 1 98.94 77 ILE B CA 1
ATOM 2393 C C . ILE B 1 77 ? -6.828 -2.914 -15.352 1 98.94 77 ILE B C 1
ATOM 2395 O O . ILE B 1 77 ? -6.055 -3.328 -16.219 1 98.94 77 ILE B O 1
ATOM 2399 N N . GLU B 1 78 ? -7.582 -1.854 -15.516 1 98.56 78 GLU B N 1
ATOM 2400 C CA . GLU B 1 78 ? -7.445 -1.049 -16.719 1 98.56 78 GLU B CA 1
ATOM 2401 C C . GLU B 1 78 ? -6.031 -0.502 -16.875 1 98.56 78 GLU B C 1
ATOM 2403 O O . GLU B 1 78 ? -5.445 -0.554 -17.953 1 98.56 78 GLU B O 1
ATOM 2408 N N . LEU B 1 79 ? -5.539 -0.028 -15.781 1 98.56 79 LEU B N 1
ATOM 2409 C CA . LEU B 1 79 ? -4.168 0.464 -15.797 1 98.56 79 LEU B CA 1
ATOM 2410 C C . LEU B 1 79 ? -3.193 -0.656 -16.141 1 98.56 79 LEU B C 1
ATOM 2412 O O . LEU B 1 79 ? -2.229 -0.438 -16.891 1 98.56 79 LEU B O 1
ATOM 2416 N N . ALA B 1 80 ? -3.436 -1.797 -15.555 1 98.69 80 ALA B N 1
ATOM 2417 C CA . ALA B 1 80 ? -2.566 -2.939 -15.812 1 98.69 80 ALA B CA 1
ATOM 2418 C C . ALA B 1 80 ? -2.438 -3.199 -17.312 1 98.69 80 ALA B C 1
ATOM 2420 O O . ALA B 1 80 ? -1.339 -3.445 -17.812 1 98.69 80 ALA B O 1
ATOM 2421 N N . LYS B 1 81 ? -3.506 -3.127 -18.016 1 98.25 81 LYS B N 1
ATOM 2422 C CA . LYS B 1 81 ? -3.512 -3.338 -19.453 1 98.25 81 LYS B CA 1
ATOM 2423 C C . LYS B 1 81 ? -2.686 -2.271 -20.172 1 98.25 81 LYS B C 1
ATOM 2425 O O . LYS B 1 81 ? -2.053 -2.551 -21.188 1 98.25 81 LYS B O 1
ATOM 2430 N N . GLU B 1 82 ? -2.643 -1.129 -19.547 1 97.31 82 GLU B N 1
ATOM 2431 C CA . GLU B 1 82 ? -1.992 0.01 -20.203 1 97.31 82 GLU B CA 1
ATOM 2432 C C . GLU B 1 82 ? -0.486 -0.004 -19.953 1 97.31 82 GLU B C 1
ATOM 2434 O O . GLU B 1 82 ? 0.291 0.415 -20.812 1 97.31 82 GLU B O 1
ATOM 2439 N N . VAL B 1 83 ? -0.093 -0.46 -18.828 1 96.62 83 VAL B N 1
ATOM 2440 C CA . VAL B 1 83 ? 1.305 -0.305 -18.438 1 96.62 83 VAL B CA 1
ATOM 2441 C C . VAL B 1 83 ? 2.123 -1.479 -18.969 1 96.62 83 VAL B C 1
ATOM 2443 O O . VAL B 1 83 ? 3.352 -1.483 -18.875 1 96.62 83 VAL B O 1
ATOM 2446 N N . GLY B 1 84 ? 1.496 -2.566 -19.422 1 94.5 84 GLY B N 1
ATOM 2447 C CA . GLY B 1 84 ? 2.205 -3.598 -20.172 1 94.5 84 GLY B CA 1
ATOM 2448 C C . GLY B 1 84 ? 2.584 -4.793 -19.312 1 94.5 84 GLY B C 1
ATOM 2449 O O . GLY B 1 84 ? 3.559 -5.488 -19.609 1 94.5 84 GLY B O 1
ATOM 2450 N N . VAL B 1 85 ? 1.912 -4.969 -18.281 1 98.56 85 VAL B N 1
ATOM 2451 C CA . VAL B 1 85 ? 2.162 -6.184 -17.5 1 98.56 85 VAL B CA 1
ATOM 2452 C C . VAL B 1 85 ? 1.631 -7.395 -18.266 1 98.56 85 VAL B C 1
ATOM 2454 O O . VAL B 1 85 ? 0.808 -7.254 -19.172 1 98.56 85 VAL B O 1
ATOM 2457 N N . GLN B 1 86 ? 2.166 -8.578 -17.938 1 98.75 86 GLN B N 1
ATOM 2458 C CA . GLN B 1 86 ? 1.725 -9.82 -18.578 1 98.75 86 GLN B CA 1
ATOM 2459 C C . GLN B 1 86 ? 0.393 -10.289 -18 1 98.75 86 GLN B C 1
ATOM 2461 O O . GLN B 1 86 ? -0.402 -10.922 -18.688 1 98.75 86 GLN B O 1
ATOM 2466 N N . GLY B 1 87 ? 0.211 -9.984 -16.734 1 98.88 87 GLY B N 1
ATOM 2467 C CA . GLY B 1 87 ? -1.01 -10.445 -16.094 1 98.88 87 GLY B CA 1
ATOM 2468 C C . GLY B 1 87 ? -1.258 -9.789 -14.75 1 98.88 87 GLY B C 1
ATOM 2469 O O . GLY B 1 87 ? -0.554 -8.852 -14.367 1 98.88 87 GLY B O 1
ATOM 2470 N N . ILE B 1 88 ? -2.344 -10.281 -14.094 1 98.94 88 ILE B N 1
ATOM 2471 C CA . ILE B 1 88 ? -2.73 -9.75 -12.789 1 98.94 88 ILE B CA 1
ATOM 2472 C C . ILE B 1 88 ? -2.867 -10.898 -11.789 1 98.94 88 ILE B C 1
ATOM 2474 O O . ILE B 1 88 ? -3.006 -12.062 -12.18 1 98.94 88 ILE B O 1
ATOM 2478 N N . VAL B 1 89 ? -2.686 -10.578 -10.531 1 99 89 VAL B N 1
ATOM 2479 C CA . VAL B 1 89 ? -2.863 -11.484 -9.406 1 99 89 VAL B CA 1
ATOM 2480 C C . VAL B 1 89 ? -4.043 -11.023 -8.547 1 99 89 VAL B C 1
ATOM 2482 O O . VAL B 1 89 ? -4.078 -9.867 -8.102 1 99 89 VAL B O 1
ATOM 2485 N N . TYR B 1 90 ? -4.969 -11.93 -8.336 1 98.75 90 TYR B N 1
ATOM 2486 C CA . TYR B 1 90 ? -6.227 -11.555 -7.703 1 98.75 90 TYR B CA 1
ATOM 2487 C C . TYR B 1 90 ? -6.773 -12.703 -6.863 1 98.75 90 TYR B C 1
ATOM 2489 O O . TYR B 1 90 ? -6.441 -13.867 -7.098 1 98.75 90 TYR B O 1
ATOM 2497 N N . GLY B 1 91 ? -7.539 -12.383 -5.855 1 98.81 91 GLY B N 1
ATOM 2498 C CA . GLY B 1 91 ? -8.328 -13.336 -5.094 1 98.81 91 GLY B CA 1
ATOM 2499 C C . GLY B 1 91 ? -9.445 -12.688 -4.297 1 98.81 91 GLY B C 1
ATOM 2500 O O . GLY B 1 91 ? -9.211 -11.734 -3.555 1 98.81 91 GLY B O 1
ATOM 2501 N N . GLY B 1 92 ? -10.656 -13.188 -4.438 1 98.81 92 GLY B N 1
ATOM 2502 C CA . GLY B 1 92 ? -11.812 -12.695 -3.705 1 98.81 92 GLY B CA 1
ATOM 2503 C C . GLY B 1 92 ? -12.719 -13.805 -3.207 1 98.81 92 GLY B C 1
ATOM 2504 O O . GLY B 1 92 ? -12.961 -14.781 -3.918 1 98.81 92 GLY B O 1
ATOM 2505 N N . ILE B 1 93 ? -13.125 -13.703 -1.995 1 98.88 93 ILE B N 1
ATOM 2506 C CA . ILE B 1 93 ? -14.039 -14.68 -1.413 1 98.88 93 ILE B CA 1
ATOM 2507 C C . ILE B 1 93 ? -15.281 -13.961 -0.882 1 98.88 93 ILE B C 1
ATOM 2509 O O . ILE B 1 93 ? -15.305 -12.727 -0.796 1 98.88 93 ILE B O 1
ATOM 2513 N N . THR B 1 94 ? -16.328 -14.711 -0.61 1 98.69 94 THR B N 1
ATOM 2514 C CA . THR B 1 94 ? -17.547 -14.141 -0.054 1 98.69 94 THR B CA 1
ATOM 2515 C C . THR B 1 94 ? -17.484 -14.102 1.47 1 98.69 94 THR B C 1
ATOM 2517 O O . THR B 1 94 ? -16.609 -14.719 2.074 1 98.69 94 THR B O 1
ATOM 2520 N N . GLU B 1 95 ? -18.391 -13.406 2.104 1 97.88 95 GLU B N 1
ATOM 2521 C CA . GLU B 1 95 ? -18.469 -13.328 3.559 1 97.88 95 GLU B CA 1
ATOM 2522 C C . GLU B 1 95 ? -18.672 -14.711 4.172 1 97.88 95 GLU B C 1
ATOM 2524 O O . GLU B 1 95 ? -18.25 -14.961 5.309 1 97.88 95 GLU B O 1
ATOM 2529 N N . ASN B 1 96 ? -19.203 -15.641 3.373 1 97.81 96 ASN B N 1
ATOM 2530 C CA . ASN B 1 96 ? -19.469 -16.984 3.871 1 97.81 96 ASN B CA 1
ATOM 2531 C C . ASN B 1 96 ? -18.281 -17.922 3.656 1 97.81 96 ASN B C 1
ATOM 2533 O O . ASN B 1 96 ? -18.359 -19.109 3.963 1 97.81 96 ASN B O 1
ATOM 2537 N N . GLY B 1 97 ? -17.25 -17.406 3.061 1 98.19 97 GLY B N 1
ATOM 2538 C CA . GLY B 1 97 ? -16.016 -18.172 2.955 1 98.19 97 GLY B CA 1
ATOM 2539 C C . GLY B 1 97 ? -15.938 -19 1.686 1 98.19 97 GLY B C 1
ATOM 2540 O O . GLY B 1 97 ? -15.234 -20.016 1.64 1 98.19 97 GLY B O 1
ATOM 2541 N N . ALA B 1 98 ? -16.734 -18.656 0.645 1 98.69 98 ALA B N 1
ATOM 2542 C CA . ALA B 1 98 ? -16.656 -19.297 -0.669 1 98.69 98 ALA B CA 1
ATOM 2543 C C . ALA B 1 98 ? -15.938 -18.391 -1.671 1 98.69 98 ALA B C 1
ATOM 2545 O O . ALA B 1 98 ? -15.742 -17.203 -1.413 1 98.69 98 ALA B O 1
ATOM 2546 N N . ILE B 1 99 ? -15.547 -18.969 -2.76 1 98.88 99 ILE B N 1
ATOM 2547 C CA . ILE B 1 99 ? -15.031 -18.156 -3.848 1 98.88 99 ILE B CA 1
ATOM 2548 C C . ILE B 1 99 ? -16.094 -17.141 -4.281 1 98.88 99 ILE B C 1
ATOM 2550 O O . ILE B 1 99 ? -17.266 -17.5 -4.457 1 98.88 99 ILE B O 1
ATOM 2554 N N . ASP B 1 100 ? -15.758 -15.875 -4.375 1 98.88 100 ASP B N 1
ATOM 2555 C CA . ASP B 1 100 ? -16.672 -14.883 -4.941 1 98.88 100 ASP B CA 1
ATOM 2556 C C . ASP B 1 100 ? -16.734 -15 -6.461 1 98.88 100 ASP B C 1
ATOM 2558 O O . ASP B 1 100 ? -16.062 -14.25 -7.176 1 98.88 100 ASP B O 1
ATOM 2562 N N . GLN B 1 101 ? -17.578 -15.93 -6.91 1 98.81 101 GLN B N 1
ATOM 2563 C CA . GLN B 1 101 ? -17.641 -16.234 -8.336 1 98.81 101 GLN B CA 1
ATOM 2564 C C . GLN B 1 101 ? -18.125 -15.031 -9.133 1 98.81 101 GLN B C 1
ATOM 2566 O O . GLN B 1 101 ? -17.641 -14.789 -10.242 1 98.81 101 GLN B O 1
ATOM 2571 N N . ALA B 1 102 ? -19.047 -14.266 -8.586 1 98.75 102 ALA B N 1
ATOM 2572 C CA . ALA B 1 102 ? -19.547 -13.086 -9.289 1 98.75 102 ALA B CA 1
ATOM 2573 C C . ALA B 1 102 ? -18.422 -12.086 -9.547 1 98.75 102 ALA B C 1
ATOM 2575 O O . ALA B 1 102 ? -18.297 -11.562 -10.656 1 98.75 102 ALA B O 1
ATOM 2576 N N . LEU B 1 103 ? -17.625 -11.844 -8.555 1 98.88 103 LEU B N 1
ATOM 2577 C CA . LEU B 1 103 ? -16.5 -10.922 -8.719 1 98.88 103 LEU B CA 1
ATOM 2578 C C . LEU B 1 103 ? -15.438 -11.523 -9.633 1 98.88 103 LEU B C 1
ATOM 2580 O O . LEU B 1 103 ? -14.852 -10.812 -10.453 1 98.88 103 LEU B O 1
ATOM 2584 N N . LEU B 1 104 ? -15.18 -12.805 -9.516 1 98.88 104 LEU B N 1
ATOM 2585 C CA . LEU B 1 104 ? -14.211 -13.484 -10.383 1 98.88 104 LEU B CA 1
ATOM 2586 C C . LEU B 1 104 ? -14.594 -13.328 -11.852 1 98.88 104 LEU B C 1
ATOM 2588 O O . LEU B 1 104 ? -13.742 -13.031 -12.688 1 98.88 104 LEU B O 1
ATOM 2592 N N . GLU B 1 105 ? -15.844 -13.508 -12.117 1 98.81 105 GLU B N 1
ATOM 2593 C CA . GLU B 1 105 ? -16.328 -13.383 -13.492 1 98.81 105 GLU B CA 1
ATOM 2594 C C . GLU B 1 105 ? -16.141 -11.953 -14.008 1 98.81 105 GLU B C 1
ATOM 2596 O O . GLU B 1 105 ? -15.789 -11.75 -15.172 1 98.81 105 GLU B O 1
ATOM 2601 N N . LYS B 1 106 ? -16.344 -10.953 -13.164 1 98.88 106 LYS B N 1
ATOM 2602 C CA . LYS B 1 106 ? -16.078 -9.57 -13.539 1 98.88 106 LYS B CA 1
ATOM 2603 C C . LYS B 1 106 ? -14.594 -9.359 -13.828 1 98.88 106 LYS B C 1
ATOM 2605 O O . LYS B 1 106 ? -14.227 -8.727 -14.82 1 98.88 106 LYS B O 1
ATOM 2610 N N . VAL B 1 107 ? -13.75 -9.891 -13 1 98.94 107 VAL B N 1
ATOM 2611 C CA . VAL B 1 107 ? -12.305 -9.742 -13.148 1 98.94 107 VAL B CA 1
ATOM 2612 C C . VAL B 1 107 ? -11.852 -10.375 -14.469 1 98.94 107 VAL B C 1
ATOM 2614 O O . VAL B 1 107 ? -11.016 -9.82 -15.18 1 98.94 107 VAL B O 1
ATOM 2617 N N . ILE B 1 108 ? -12.43 -11.539 -14.797 1 98.75 108 ILE B N 1
ATOM 2618 C CA . ILE B 1 108 ? -12.125 -12.227 -16.047 1 98.75 108 ILE B CA 1
ATOM 2619 C C . ILE B 1 108 ? -12.516 -11.344 -17.234 1 98.75 108 ILE B C 1
ATOM 2621 O O . ILE B 1 108 ? -11.781 -11.258 -18.219 1 98.75 108 ILE B O 1
ATOM 2625 N N . GLU B 1 109 ? -13.602 -10.688 -17.047 1 98.69 109 GLU B N 1
ATOM 2626 C CA . GLU B 1 109 ? -14.039 -9.773 -18.094 1 98.69 109 GLU B CA 1
ATOM 2627 C C . GLU B 1 109 ? -13.109 -8.562 -18.188 1 98.69 109 GLU B C 1
ATOM 2629 O O . GLU B 1 109 ? -12.672 -8.188 -19.281 1 98.69 109 GLU B O 1
ATOM 2634 N N . TRP B 1 110 ? -12.766 -7.957 -17.047 1 98.81 110 TRP B N 1
ATOM 2635 C CA . TRP B 1 110 ? -11.961 -6.742 -17 1 98.81 110 TRP B CA 1
ATOM 2636 C C . TRP B 1 110 ? -10.547 -7 -17.516 1 98.81 110 TRP B C 1
ATOM 2638 O O . TRP B 1 110 ? -9.953 -6.145 -18.172 1 98.81 110 TRP B O 1
ATOM 2648 N N . LYS B 1 111 ? -9.945 -8.125 -17.219 1 98.31 111 LYS B N 1
ATOM 2649 C CA . LYS B 1 111 ? -8.531 -8.367 -17.484 1 98.31 111 LYS B CA 1
ATOM 2650 C C . LYS B 1 111 ? -8.258 -8.461 -18.984 1 98.31 111 LYS B C 1
ATOM 2652 O O . LYS B 1 111 ? -7.133 -8.25 -19.422 1 98.31 111 LYS B O 1
ATOM 2657 N N . GLY B 1 112 ? -9.328 -8.922 -19.812 1 97.5 112 GLY B N 1
ATOM 2658 C CA . GLY B 1 112 ? -9.102 -9.125 -21.234 1 97.5 112 GLY B CA 1
ATOM 2659 C C . GLY B 1 112 ? -8.07 -10.195 -21.531 1 97.5 112 GLY B C 1
ATOM 2660 O O . GLY B 1 112 ? -8.18 -11.328 -21.047 1 97.5 112 GLY B O 1
ATOM 2661 N N . ASP B 1 113 ? -6.992 -9.836 -22.172 1 97.69 113 ASP B N 1
ATOM 2662 C CA . ASP B 1 113 ? -6.016 -10.812 -22.625 1 97.69 113 ASP B CA 1
ATOM 2663 C C . ASP B 1 113 ? -4.922 -11.031 -21.578 1 97.69 113 ASP B C 1
ATOM 2665 O O . ASP B 1 113 ? -4.039 -11.875 -21.766 1 97.69 113 ASP B O 1
ATOM 2669 N N . LEU B 1 114 ? -5.004 -10.305 -20.484 1 98.75 114 LEU B N 1
ATOM 2670 C CA . LEU B 1 114 ? -4.008 -10.484 -19.422 1 98.75 114 LEU B CA 1
ATOM 2671 C C . LEU B 1 114 ? -4.125 -11.867 -18.797 1 98.75 114 LEU B C 1
ATOM 2673 O O . LEU B 1 114 ? -5.23 -12.398 -18.641 1 98.75 114 LEU B O 1
ATOM 2677 N N . ASN B 1 115 ? -2.982 -12.422 -18.422 1 98.81 115 ASN B N 1
ATOM 2678 C CA . ASN B 1 115 ? -3.006 -13.633 -17.609 1 98.81 115 ASN B CA 1
ATOM 2679 C C . ASN B 1 115 ? -3.598 -13.367 -16.219 1 98.81 115 ASN B C 1
ATOM 2681 O O . ASN B 1 115 ? -3.57 -12.234 -15.734 1 98.81 115 ASN B O 1
ATOM 2685 N N . LEU B 1 116 ? -4.152 -14.43 -15.633 1 98.88 116 LEU B N 1
ATOM 2686 C CA . LEU B 1 116 ? -4.754 -14.312 -14.312 1 98.88 116 LEU B CA 1
ATOM 2687 C C . LEU B 1 116 ? -4.203 -15.375 -13.367 1 98.88 116 LEU B C 1
ATOM 2689 O O . LEU B 1 116 ? -4.227 -16.562 -13.688 1 98.88 116 LEU B O 1
ATOM 2693 N N . THR B 1 117 ? -3.639 -14.922 -12.273 1 98.94 117 THR B N 1
ATOM 2694 C CA . THR B 1 117 ? -3.312 -15.797 -11.156 1 98.94 117 THR B CA 1
ATOM 2695 C C . THR B 1 117 ? -4.289 -15.586 -10 1 98.94 117 THR B C 1
ATOM 2697 O O . THR B 1 117 ? -4.492 -14.461 -9.547 1 98.94 117 THR B O 1
ATOM 2700 N N . PHE B 1 118 ? -4.996 -16.672 -9.594 1 98.94 118 PHE B N 1
ATOM 2701 C CA . PHE B 1 118 ? -5.742 -16.625 -8.344 1 98.94 118 PHE B CA 1
ATOM 2702 C C . PHE B 1 118 ? -4.828 -16.906 -7.156 1 98.94 118 PHE B C 1
ATOM 2704 O O . PHE B 1 118 ? -4.152 -17.938 -7.121 1 98.94 118 PHE B O 1
ATOM 2711 N N . HIS B 1 119 ? -4.809 -15.945 -6.215 1 98.75 119 HIS B N 1
ATOM 2712 C CA . HIS B 1 119 ? -3.77 -16.047 -5.195 1 98.75 119 HIS B CA 1
ATOM 2713 C C . HIS B 1 119 ? -4.297 -16.75 -3.945 1 98.75 119 HIS B C 1
ATOM 2715 O O . HIS B 1 119 ? -5.281 -17.484 -4.008 1 98.75 119 HIS B O 1
ATOM 2721 N N . ARG B 1 120 ? -3.711 -16.594 -2.861 1 98 120 ARG B N 1
ATOM 2722 C CA . ARG B 1 120 ? -3.824 -17.438 -1.67 1 98 120 ARG B CA 1
ATOM 2723 C C . ARG B 1 120 ? -5.102 -17.125 -0.9 1 98 120 ARG B C 1
ATOM 2725 O O . ARG B 1 120 ? -5.324 -17.656 0.19 1 98 120 ARG B O 1
ATOM 2732 N N . ALA B 1 121 ? -5.984 -16.203 -1.502 1 98.5 121 ALA B N 1
ATOM 2733 C CA . ALA B 1 121 ? -7.324 -16.094 -0.927 1 98.5 121 ALA B CA 1
ATOM 2734 C C . ALA B 1 121 ? -7.988 -17.453 -0.8 1 98.5 121 ALA B C 1
ATOM 2736 O O . ALA B 1 121 ? -8.867 -17.656 0.045 1 98.5 121 ALA B O 1
ATOM 2737 N N . LEU B 1 122 ? -7.559 -18.406 -1.592 1 98.69 122 LEU B N 1
ATOM 2738 C CA . LEU B 1 122 ? -8.047 -19.781 -1.521 1 98.69 122 LEU B CA 1
ATOM 2739 C C . LEU B 1 122 ? -7.91 -20.328 -0.107 1 98.69 122 LEU B C 1
ATOM 2741 O O . LEU B 1 122 ? -8.812 -21 0.391 1 98.69 122 LEU B O 1
ATOM 2745 N N . GLU B 1 123 ? -6.805 -20.109 0.558 1 98.12 123 GLU B N 1
ATOM 2746 C CA . GLU B 1 123 ? -6.516 -20.656 1.885 1 98.12 123 GLU B CA 1
ATOM 2747 C C . GLU B 1 123 ? -7.461 -20.062 2.932 1 98.12 123 GLU B C 1
ATOM 2749 O O . GLU B 1 123 ? -7.566 -20.594 4.043 1 98.12 123 GLU B O 1
ATOM 2754 N N . ALA B 1 124 ? -8.141 -18.953 2.594 1 97.81 124 ALA B N 1
ATOM 2755 C CA . ALA B 1 124 ? -9.023 -18.297 3.549 1 97.81 124 ALA B CA 1
ATOM 2756 C C . ALA B 1 124 ? -10.453 -18.812 3.432 1 97.81 124 ALA B C 1
ATOM 2758 O O . ALA B 1 124 ? -11.32 -18.438 4.223 1 97.81 124 ALA B O 1
ATOM 2759 N N . THR B 1 125 ? -10.719 -19.703 2.496 1 98.56 125 THR B N 1
ATOM 2760 C CA . THR B 1 125 ? -12.062 -20.234 2.301 1 98.56 125 THR B CA 1
ATOM 2761 C C . THR B 1 125 ? -12.383 -21.281 3.363 1 98.56 125 THR B C 1
ATOM 2763 O O . THR B 1 125 ? -11.484 -21.828 4 1 98.56 125 THR B O 1
ATOM 2766 N N . LYS B 1 126 ? -13.648 -21.516 3.541 1 98 126 LYS B N 1
ATOM 2767 C CA . LYS B 1 126 ? -14.125 -22.438 4.562 1 98 126 LYS B CA 1
ATOM 2768 C C . LYS B 1 126 ? -13.844 -23.891 4.168 1 98 126 LYS B C 1
ATOM 2770 O O . LYS B 1 126 ? -13.609 -24.734 5.027 1 98 126 LYS B O 1
ATOM 2775 N N . ASP B 1 127 ? -13.922 -24.203 2.941 1 98.44 127 ASP B N 1
ATOM 2776 C CA . ASP B 1 127 ? -13.688 -25.516 2.363 1 98.44 127 ASP B CA 1
ATOM 2777 C C . ASP B 1 127 ? -12.758 -25.438 1.153 1 98.44 127 ASP B C 1
ATOM 2779 O O . ASP B 1 127 ? -13.211 -25.188 0.034 1 98.44 127 ASP B O 1
ATOM 2783 N N . ILE B 1 128 ? -11.531 -25.719 1.427 1 98.5 128 ILE B N 1
ATOM 2784 C CA . ILE B 1 128 ? -10.5 -25.453 0.429 1 98.5 128 ILE B CA 1
ATOM 2785 C C . ILE B 1 128 ? -10.664 -26.406 -0.754 1 98.5 128 ILE B C 1
ATOM 2787 O O . ILE B 1 128 ? -10.43 -26.016 -1.902 1 98.5 128 ILE B O 1
ATOM 2791 N N . GLU B 1 129 ? -11.086 -27.625 -0.531 1 98.38 129 GLU B N 1
ATOM 2792 C CA . GLU B 1 129 ? -11.289 -28.594 -1.612 1 98.38 129 GLU B CA 1
ATOM 2793 C C . GLU B 1 129 ? -12.445 -28.172 -2.518 1 98.38 129 GLU B C 1
ATOM 2795 O O . GLU B 1 129 ? -12.32 -28.203 -3.742 1 98.38 129 GLU B O 1
ATOM 2800 N N . ALA B 1 130 ? -13.531 -27.781 -1.896 1 98.38 130 ALA B N 1
ATOM 2801 C CA . ALA B 1 130 ? -14.672 -27.297 -2.674 1 98.38 130 ALA B CA 1
ATOM 2802 C C . ALA B 1 130 ? -14.297 -26.047 -3.467 1 98.38 130 ALA B C 1
ATOM 2804 O O . ALA B 1 130 ? -14.703 -25.891 -4.625 1 98.38 130 ALA B O 1
ATOM 2805 N N . SER B 1 131 ? -13.562 -25.172 -2.82 1 98.56 131 SER B N 1
ATOM 2806 C CA . SER B 1 131 ? -13.141 -23.938 -3.469 1 98.56 131 SER B CA 1
ATOM 2807 C C . SER B 1 131 ? -12.211 -24.234 -4.645 1 98.56 131 SER B C 1
ATOM 2809 O O . SER B 1 131 ? -12.305 -23.578 -5.688 1 98.56 131 SER B O 1
ATOM 2811 N N . TYR B 1 132 ? -11.352 -25.188 -4.508 1 98.19 132 TYR B N 1
ATOM 2812 C CA . TYR B 1 132 ? -10.5 -25.625 -5.605 1 98.19 132 TYR B CA 1
ATOM 2813 C C . TYR B 1 132 ? -11.328 -26.094 -6.793 1 98.19 132 TYR B C 1
ATOM 2815 O O . TYR B 1 132 ? -11.039 -25.75 -7.941 1 98.19 132 TYR B O 1
ATOM 2823 N N . GLN B 1 133 ? -12.328 -26.859 -6.527 1 96.94 133 GLN B N 1
ATOM 2824 C CA . GLN B 1 133 ? -13.188 -27.375 -7.594 1 96.94 133 GLN B CA 1
ATOM 2825 C C . GLN B 1 133 ? -13.922 -26.234 -8.305 1 96.94 133 GLN B C 1
ATOM 2827 O O . GLN B 1 133 ? -14.117 -26.281 -9.516 1 96.94 133 GLN B O 1
ATOM 2832 N N . VAL B 1 134 ? -14.32 -25.234 -7.578 1 98.06 134 VAL B N 1
ATOM 2833 C CA . VAL B 1 134 ? -14.953 -24.062 -8.18 1 98.06 134 VAL B CA 1
ATOM 2834 C C . VAL B 1 134 ? -13.977 -23.359 -9.125 1 98.06 134 VAL B C 1
ATOM 2836 O O . VAL B 1 134 ? -14.328 -23.047 -10.266 1 98.06 134 VAL B O 1
ATOM 2839 N N . LEU B 1 135 ? -12.742 -23.156 -8.68 1 98.19 135 LEU B N 1
ATOM 2840 C CA . LEU B 1 135 ? -11.742 -22.5 -9.516 1 98.19 135 LEU B CA 1
ATOM 2841 C C . LEU B 1 135 ? -11.453 -23.328 -10.758 1 98.19 135 LEU B C 1
ATOM 2843 O O . LEU B 1 135 ? -11.18 -22.781 -11.828 1 98.19 135 LEU B O 1
ATOM 2847 N N . ARG B 1 136 ? -11.586 -24.672 -10.602 1 95.69 136 ARG B N 1
ATOM 2848 C CA . ARG B 1 136 ? -11.352 -25.578 -11.719 1 95.69 136 ARG B CA 1
ATOM 2849 C C . ARG B 1 136 ? -12.336 -25.312 -12.859 1 95.69 136 ARG B C 1
ATOM 2851 O O . ARG B 1 136 ? -11.984 -25.453 -14.031 1 95.69 136 ARG B O 1
ATOM 2858 N N . THR B 1 137 ? -13.484 -24.906 -12.516 1 95.88 137 THR B N 1
ATOM 2859 C CA . THR B 1 137 ? -14.492 -24.641 -13.539 1 95.88 137 THR B CA 1
ATOM 2860 C C . THR B 1 137 ? -14.109 -23.422 -14.359 1 95.88 137 THR B C 1
ATOM 2862 O O . THR B 1 137 ? -14.633 -23.219 -15.453 1 95.88 137 THR B O 1
ATOM 2865 N N . TYR B 1 138 ? -13.18 -22.625 -13.875 1 96.31 138 TYR B N 1
ATOM 2866 C CA . TYR B 1 138 ? -12.688 -21.438 -14.578 1 96.31 138 TYR B CA 1
ATOM 2867 C C . TYR B 1 138 ? -11.305 -21.688 -15.156 1 96.31 138 TYR B C 1
ATOM 2869 O O . TYR B 1 138 ? -10.57 -20.75 -15.461 1 96.31 138 TYR B O 1
ATOM 2877 N N . GLY B 1 139 ? -10.914 -22.938 -15.273 1 91.12 139 GLY B N 1
ATOM 2878 C CA . GLY B 1 139 ? -9.562 -23.328 -15.609 1 91.12 139 GLY B CA 1
ATOM 2879 C C . GLY B 1 139 ? -9.062 -22.703 -16.906 1 91.12 139 GLY B C 1
ATOM 2880 O O . GLY B 1 139 ? -7.871 -22.438 -17.062 1 91.12 139 GLY B O 1
ATOM 2881 N N . LYS B 1 140 ? -9.938 -22.391 -17.844 1 93 140 LYS B N 1
ATOM 2882 C CA . LYS B 1 140 ? -9.555 -21.797 -19.109 1 93 140 LYS B CA 1
ATOM 2883 C C . LYS B 1 140 ? -9.281 -20.297 -18.953 1 93 140 LYS B C 1
ATOM 2885 O O . LYS B 1 140 ? -8.57 -19.703 -19.766 1 93 140 LYS B O 1
ATOM 2890 N N . ASP B 1 141 ? -9.828 -19.734 -17.922 1 96.94 141 ASP B N 1
ATOM 2891 C CA . ASP B 1 141 ? -9.758 -18.297 -17.719 1 96.94 141 ASP B CA 1
ATOM 2892 C C . ASP B 1 141 ? -8.695 -17.938 -16.688 1 96.94 141 ASP B C 1
ATOM 2894 O O . ASP B 1 141 ? -8.234 -16.797 -16.625 1 96.94 141 ASP B O 1
ATOM 2898 N N . ILE B 1 142 ? -8.328 -18.875 -15.82 1 98.31 142 ILE B N 1
ATOM 2899 C CA . ILE B 1 142 ? -7.285 -18.719 -14.82 1 98.31 142 ILE B CA 1
ATOM 2900 C C . ILE B 1 142 ? -6.012 -19.422 -15.289 1 98.31 142 ILE B C 1
ATOM 2902 O O . ILE B 1 142 ? -6.027 -20.609 -15.609 1 98.31 142 ILE B O 1
ATOM 2906 N N . ASN B 1 143 ? -4.949 -18.703 -15.328 1 98.12 143 ASN B N 1
ATOM 2907 C CA . ASN B 1 143 ? -3.703 -19.297 -15.805 1 98.12 143 ASN B CA 1
ATOM 2908 C C . ASN B 1 143 ? -2.986 -20.062 -14.695 1 98.12 143 ASN B C 1
ATOM 2910 O O . ASN B 1 143 ? -2.436 -21.125 -14.938 1 98.12 143 ASN B O 1
ATOM 2914 N N . GLN B 1 144 ? -3.049 -19.453 -13.477 1 98.44 144 GLN B N 1
ATOM 2915 C CA . GLN B 1 144 ? -2.35 -20.109 -12.375 1 98.44 144 GLN B CA 1
ATOM 2916 C C . GLN B 1 144 ? -3.111 -19.953 -11.062 1 98.44 144 GLN B C 1
ATOM 2918 O O . GLN B 1 144 ? -3.838 -18.969 -10.875 1 98.44 144 GLN B O 1
ATOM 2923 N N . LEU B 1 145 ? -2.947 -20.906 -10.258 1 98.69 145 LEU B N 1
ATOM 2924 C CA . LEU B 1 145 ? -3.367 -20.875 -8.859 1 98.69 145 LEU B CA 1
ATOM 2925 C C . LEU B 1 145 ? -2.16 -20.812 -7.93 1 98.69 145 LEU B C 1
ATOM 2927 O O . LEU B 1 145 ? -1.392 -21.781 -7.844 1 98.69 145 LEU B O 1
ATOM 2931 N N . LEU B 1 146 ? -1.91 -19.688 -7.332 1 98.81 146 LEU B N 1
ATOM 2932 C CA . LEU B 1 146 ? -0.874 -19.578 -6.312 1 98.81 146 LEU B CA 1
ATOM 2933 C C . LEU B 1 146 ? -1.368 -20.094 -4.969 1 98.81 146 LEU B C 1
ATOM 2935 O O . LEU B 1 146 ? -2.34 -19.578 -4.414 1 98.81 146 LEU B O 1
ATOM 2939 N N . THR B 1 147 ? -0.666 -21.125 -4.414 1 98.75 147 THR B N 1
ATOM 2940 C CA . THR B 1 147 ? -1.209 -21.766 -3.217 1 98.75 147 THR B CA 1
ATOM 2941 C C . THR B 1 147 ? -0.104 -22.453 -2.418 1 98.75 147 THR B C 1
ATOM 2943 O O . THR B 1 147 ? 0.919 -22.844 -2.979 1 98.75 147 THR B O 1
ATOM 2946 N N . SER B 1 148 ? -0.325 -22.516 -1.161 1 98.25 148 SER B N 1
ATOM 2947 C CA . SER B 1 148 ? 0.504 -23.328 -0.279 1 98.25 148 SER B CA 1
ATOM 2948 C C . SER B 1 148 ? -0.089 -24.719 -0.093 1 98.25 148 SER B C 1
ATOM 2950 O O . SER B 1 148 ? 0.49 -25.562 0.598 1 98.25 148 SER B O 1
ATOM 2952 N N . GLY B 1 149 ? -1.282 -24.875 -0.633 1 97.94 149 GLY B N 1
ATOM 2953 C CA . GLY B 1 149 ? -1.995 -26.125 -0.414 1 97.94 149 GLY B CA 1
ATOM 2954 C C . GLY B 1 149 ? -2.832 -26.125 0.852 1 97.94 149 GLY B C 1
ATOM 2955 O O . GLY B 1 149 ? -3.346 -27.156 1.267 1 97.94 149 GLY B O 1
ATOM 2956 N N . GLY B 1 150 ? -2.924 -25.016 1.513 1 97.12 150 GLY B N 1
ATOM 2957 C CA . GLY B 1 150 ? -3.9 -24.922 2.586 1 97.12 150 GLY B CA 1
ATOM 2958 C C . GLY B 1 150 ? -3.271 -24.688 3.945 1 97.12 150 GLY B C 1
ATOM 2959 O O . GLY B 1 150 ? -3.979 -24.469 4.934 1 97.12 150 GLY B O 1
ATOM 2960 N N . THR B 1 151 ? -1.956 -24.719 3.99 1 95.19 151 THR B N 1
ATOM 2961 C CA . THR B 1 151 ? -1.26 -24.5 5.254 1 95.19 151 THR B CA 1
ATOM 2962 C C . THR B 1 151 ? -0.369 -23.266 5.168 1 95.19 151 THR B C 1
ATOM 2964 O O . THR B 1 151 ? -0.273 -22.625 4.117 1 95.19 151 THR B O 1
ATOM 2967 N N . ALA B 1 152 ? 0.145 -22.891 6.316 1 92.31 152 ALA B N 1
ATOM 2968 C CA . ALA B 1 152 ? 1.008 -21.719 6.367 1 92.31 152 ALA B CA 1
ATOM 2969 C C . ALA B 1 152 ? 2.279 -21.922 5.551 1 92.31 152 ALA B C 1
ATOM 2971 O O . ALA B 1 152 ? 2.754 -21.016 4.875 1 92.31 152 ALA B O 1
ATOM 2972 N N . ASN B 1 153 ? 2.707 -23.109 5.582 1 95.19 153 ASN B N 1
ATOM 2973 C CA . ASN B 1 153 ? 3.881 -23.516 4.824 1 95.19 153 ASN B CA 1
ATOM 2974 C C . ASN B 1 153 ? 3.551 -24.641 3.846 1 95.19 153 ASN B C 1
ATOM 2976 O O . ASN B 1 153 ? 3.021 -25.688 4.242 1 95.19 153 ASN B O 1
ATOM 2980 N N . ALA B 1 154 ? 3.949 -24.391 2.598 1 97.69 154 ALA B N 1
ATOM 2981 C CA . ALA B 1 154 ? 3.625 -25.344 1.537 1 97.69 154 ALA B CA 1
ATOM 2982 C C . ALA B 1 154 ? 4.18 -26.734 1.853 1 97.69 154 ALA B C 1
ATOM 2984 O O . ALA B 1 154 ? 3.6 -27.75 1.453 1 97.69 154 ALA B O 1
ATOM 2985 N N . LEU B 1 155 ? 5.273 -26.797 2.654 1 96.75 155 LEU B N 1
ATOM 2986 C CA . LEU B 1 155 ? 5.883 -28.078 3 1 96.75 155 LEU B CA 1
ATOM 2987 C C . LEU B 1 155 ? 4.91 -28.953 3.789 1 96.75 155 LEU B C 1
ATOM 2989 O O . LEU B 1 155 ? 4.973 -30.188 3.721 1 96.75 155 LEU B O 1
ATOM 2993 N N . ASP B 1 156 ? 4.02 -28.328 4.449 1 97.44 156 ASP B N 1
ATOM 2994 C CA . ASP B 1 156 ? 3.086 -29.047 5.316 1 97.44 156 ASP B CA 1
ATOM 2995 C C . ASP B 1 156 ? 1.883 -29.547 4.523 1 97.44 156 ASP B C 1
ATOM 2997 O O . ASP B 1 156 ? 1 -30.203 5.078 1 97.44 156 ASP B O 1
ATOM 3001 N N . SER B 1 157 ? 1.824 -29.281 3.201 1 98.06 157 SER B N 1
ATOM 3002 C CA . SER B 1 157 ? 0.664 -29.641 2.395 1 98.06 157 SER B CA 1
ATOM 3003 C C . SER B 1 157 ? 1.08 -30.406 1.143 1 98.06 157 SER B C 1
ATOM 3005 O O . SER B 1 157 ? 0.371 -30.391 0.134 1 98.06 157 SER B O 1
ATOM 3007 N N . LEU B 1 158 ? 2.172 -31.094 1.188 1 98.12 158 LEU B N 1
ATOM 3008 C CA . LEU B 1 158 ? 2.768 -31.703 0.007 1 98.12 158 LEU B CA 1
ATOM 3009 C C . LEU B 1 158 ? 1.812 -32.719 -0.621 1 98.12 158 LEU B C 1
ATOM 3011 O O . LEU B 1 158 ? 1.656 -32.75 -1.844 1 98.12 158 LEU B O 1
ATOM 3015 N N . PRO B 1 159 ? 1.124 -33.562 0.177 1 98.06 159 PRO B N 1
ATOM 3016 C CA . PRO B 1 159 ? 0.21 -34.531 -0.456 1 98.06 159 PRO B CA 1
ATOM 3017 C C . PRO B 1 159 ? -0.896 -33.844 -1.256 1 98.06 159 PRO B C 1
ATOM 3019 O O . PRO B 1 159 ? -1.199 -34.25 -2.377 1 98.06 159 PRO B O 1
ATOM 3022 N N . ARG B 1 160 ? -1.476 -32.781 -0.76 1 98.5 160 ARG B N 1
ATOM 3023 C CA . ARG B 1 160 ? -2.516 -32.062 -1.475 1 98.5 160 ARG B CA 1
ATOM 3024 C C . ARG B 1 160 ? -1.947 -31.344 -2.703 1 98.5 160 ARG B C 1
ATOM 3026 O O . ARG B 1 160 ? -2.543 -31.391 -3.783 1 98.5 160 ARG B O 1
ATOM 3033 N N . LEU B 1 161 ? -0.819 -30.703 -2.521 1 98.69 161 LEU B N 1
ATOM 3034 C CA . LEU B 1 161 ? -0.175 -30.031 -3.641 1 98.69 161 LEU B CA 1
ATOM 3035 C C . LEU B 1 161 ? 0.117 -31.016 -4.773 1 98.69 161 LEU B C 1
ATOM 3037 O O . LEU B 1 161 ? -0.116 -30.703 -5.941 1 98.69 161 LEU B O 1
ATOM 3041 N N . LYS B 1 162 ? 0.621 -32.156 -4.402 1 98.38 162 LYS B N 1
ATOM 3042 C CA . LYS B 1 162 ? 0.902 -33.188 -5.402 1 98.38 162 LYS B CA 1
ATOM 3043 C C . LYS B 1 162 ? -0.363 -33.562 -6.168 1 98.38 162 LYS B C 1
ATOM 3045 O O . LYS B 1 162 ? -0.355 -33.625 -7.398 1 98.38 162 LYS B O 1
ATOM 3050 N N . ARG B 1 163 ? -1.431 -33.781 -5.441 1 97.94 163 ARG B N 1
ATOM 3051 C CA . ARG B 1 163 ? -2.705 -34.125 -6.059 1 97.94 163 ARG B CA 1
ATOM 3052 C C . ARG B 1 163 ? -3.18 -33.031 -7 1 97.94 163 ARG B C 1
ATOM 3054 O O . ARG B 1 163 ? -3.623 -33.312 -8.117 1 97.94 163 ARG B O 1
ATOM 3061 N N . TRP B 1 164 ? -3.102 -31.766 -6.605 1 97.88 164 TRP B N 1
ATOM 3062 C CA . TRP B 1 164 ? -3.588 -30.641 -7.395 1 97.88 164 TRP B CA 1
ATOM 3063 C C . TRP B 1 164 ? -2.715 -30.422 -8.625 1 97.88 164 TRP B C 1
ATOM 3065 O O . TRP B 1 164 ? -3.219 -30.094 -9.703 1 97.88 164 TRP B O 1
ATOM 3075 N N . ILE B 1 165 ? -1.433 -30.609 -8.508 1 97.62 165 ILE B N 1
ATOM 3076 C CA . ILE B 1 165 ? -0.515 -30.5 -9.633 1 97.62 165 ILE B CA 1
ATOM 3077 C C . ILE B 1 165 ? -0.833 -31.562 -10.672 1 97.62 165 ILE B C 1
ATOM 3079 O O . ILE B 1 165 ? -0.942 -31.281 -11.867 1 97.62 165 ILE B O 1
ATOM 3083 N N . GLN B 1 166 ? -1.027 -32.812 -10.227 1 97.12 166 GLN B N 1
ATOM 3084 C CA . GLN B 1 166 ? -1.365 -33.906 -11.117 1 97.12 166 GLN B CA 1
ATOM 3085 C C . GLN B 1 166 ? -2.709 -33.656 -11.805 1 97.12 166 GLN B C 1
ATOM 3087 O O . GLN B 1 166 ? -2.855 -33.938 -13 1 97.12 166 GLN B O 1
ATOM 3092 N N . ASP B 1 167 ? -3.607 -33.188 -11.016 1 96.25 167 ASP B N 1
ATOM 3093 C CA . ASP B 1 167 ? -4.922 -32.875 -11.57 1 96.25 167 ASP B CA 1
ATOM 3094 C C . ASP B 1 167 ? -4.82 -31.828 -12.672 1 96.25 167 ASP B C 1
ATOM 3096 O O . ASP B 1 167 ? -5.418 -31.984 -13.742 1 96.25 167 ASP B O 1
ATOM 3100 N N . SER B 1 168 ? -4.074 -30.75 -12.391 1 94.12 168 SER B N 1
ATOM 3101 C CA . SER B 1 168 ? -3.877 -29.672 -13.352 1 94.12 168 SER B CA 1
ATOM 3102 C C . SER B 1 168 ? -3.205 -30.172 -14.625 1 94.12 168 SER B C 1
ATOM 3104 O O . SER B 1 168 ? -3.584 -29.781 -15.727 1 94.12 168 SER B O 1
ATOM 3106 N N . GLU B 1 169 ? -2.285 -31.094 -14.531 1 93 169 GLU B N 1
ATOM 3107 C CA . GLU B 1 169 ? -1.534 -31.625 -15.664 1 93 169 GLU B CA 1
ATOM 3108 C C . GLU B 1 169 ? -2.404 -32.562 -16.516 1 93 169 GLU B C 1
ATOM 3110 O O . GLU B 1 169 ? -2.217 -32.625 -17.734 1 93 169 GLU B O 1
ATOM 3115 N N . ALA B 1 170 ? -3.289 -33.156 -15.867 1 93.88 170 ALA B N 1
ATOM 3116 C CA . ALA B 1 170 ? -4.117 -34.156 -16.547 1 93.88 170 ALA B CA 1
ATOM 3117 C C . ALA B 1 170 ? -5.211 -33.469 -17.375 1 93.88 170 ALA B C 1
ATOM 3119 O O . ALA B 1 170 ? -5.816 -34.094 -18.25 1 93.88 170 ALA B O 1
ATOM 3120 N N . GLN B 1 171 ? -5.414 -32.219 -17.141 1 89.5 171 GLN B N 1
ATOM 3121 C CA . GLN B 1 171 ? -6.492 -31.516 -17.812 1 89.5 171 GLN B CA 1
ATOM 3122 C C . GLN B 1 171 ? -5.949 -30.344 -18.625 1 89.5 171 GLN B C 1
ATOM 3124 O O . GLN B 1 171 ? -5.484 -29.359 -18.062 1 89.5 171 GLN B O 1
ATOM 3129 N N . PRO B 1 172 ? -6.113 -30.375 -19.875 1 81.19 172 PRO B N 1
ATOM 3130 C CA . PRO B 1 172 ? -5.496 -29.359 -20.719 1 81.19 172 PRO B CA 1
ATOM 3131 C C . PRO B 1 172 ? -6.047 -27.953 -20.453 1 81.19 172 PRO B C 1
ATOM 3133 O O . PRO B 1 172 ? -5.34 -26.969 -20.656 1 81.19 172 PRO B O 1
ATOM 3136 N N . ASP B 1 173 ? -7.285 -27.844 -20.078 1 86.81 173 ASP B N 1
ATOM 3137 C CA . ASP B 1 173 ? -7.922 -26.531 -19.906 1 86.81 173 ASP B CA 1
ATOM 3138 C C . ASP B 1 173 ? -7.906 -26.094 -18.453 1 86.81 173 ASP B C 1
ATOM 3140 O O . ASP B 1 173 ? -8.664 -25.219 -18.047 1 86.81 173 ASP B O 1
ATOM 3144 N N . SER B 1 174 ? -6.902 -26.578 -17.719 1 89.5 174 SER B N 1
ATOM 3145 C CA . SE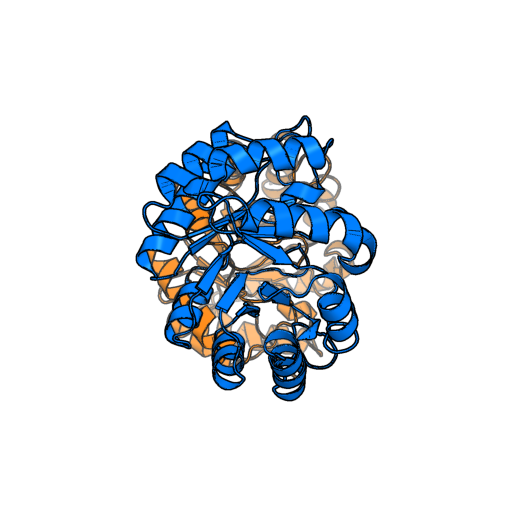R B 1 174 ? -6.812 -26.266 -16.297 1 89.5 174 SER B CA 1
ATOM 3146 C C . SER B 1 174 ? -5.719 -25.234 -16.016 1 89.5 174 SER B C 1
ATOM 3148 O O . SER B 1 174 ? -4.801 -25.078 -16.812 1 89.5 174 SER B O 1
ATOM 3150 N N . PHE B 1 175 ? -5.863 -24.5 -14.93 1 96.06 175 PHE B N 1
ATOM 3151 C CA . PHE B 1 175 ? -4.793 -23.609 -14.484 1 96.06 175 PHE B CA 1
ATOM 3152 C C . PHE B 1 175 ? -3.596 -24.406 -13.992 1 96.06 175 PHE B C 1
ATOM 3154 O O . PHE B 1 175 ? -3.736 -25.562 -13.594 1 96.06 175 PHE B O 1
ATOM 3161 N N . GLN B 1 176 ? -2.451 -23.844 -14.047 1 96.88 176 GLN B N 1
ATOM 3162 C CA . GLN B 1 176 ? -1.251 -24.438 -13.461 1 96.88 176 GLN B CA 1
ATOM 3163 C C . GLN B 1 176 ? -1.096 -24.031 -12 1 96.88 176 GLN B C 1
ATOM 3165 O O . GLN B 1 176 ? -1.499 -22.938 -11.602 1 96.88 176 GLN B O 1
ATOM 3170 N N . VAL B 1 177 ? -0.509 -24.922 -11.234 1 98.12 177 VAL B N 1
ATOM 3171 C CA . VAL B 1 177 ? -0.291 -24.641 -9.82 1 98.12 177 VAL B CA 1
ATOM 3172 C C . VAL B 1 177 ? 1.042 -23.906 -9.641 1 98.12 177 VAL B C 1
ATOM 3174 O O . VAL B 1 177 ? 2.062 -24.328 -10.188 1 98.12 177 VAL B O 1
ATOM 3177 N N . LEU B 1 178 ? 1.021 -22.812 -9.016 1 98.75 178 LEU B N 1
ATOM 3178 C CA . LEU B 1 178 ? 2.195 -22.062 -8.57 1 98.75 178 LEU B CA 1
ATOM 3179 C C . LEU B 1 178 ? 2.412 -22.234 -7.07 1 98.75 178 LEU B C 1
ATOM 3181 O O . LEU B 1 178 ? 1.649 -21.703 -6.262 1 98.75 178 LEU B O 1
ATOM 3185 N N . VAL B 1 179 ? 3.426 -23 -6.719 1 98.75 179 VAL B N 1
ATOM 3186 C CA . VAL B 1 179 ? 3.648 -23.344 -5.32 1 98.75 179 VAL B CA 1
ATOM 3187 C C . VAL B 1 179 ? 4.344 -22.188 -4.605 1 98.75 179 VAL B C 1
ATOM 3189 O O . VAL B 1 179 ? 5.438 -21.766 -5 1 98.75 179 VAL B O 1
ATOM 3192 N N . GLY B 1 180 ? 3.668 -21.688 -3.602 1 97.88 180 GLY B N 1
ATOM 3193 C CA . GLY B 1 180 ? 4.227 -20.594 -2.82 1 97.88 180 GLY B CA 1
ATOM 3194 C C . GLY B 1 180 ? 4.008 -20.75 -1.327 1 97.88 180 GLY B C 1
ATOM 3195 O O . GLY B 1 180 ? 3.295 -21.656 -0.893 1 97.88 180 GLY B O 1
ATOM 3196 N N . SER B 1 181 ? 4.684 -19.859 -0.592 1 96.38 181 SER B N 1
ATOM 3197 C CA . SER B 1 181 ? 4.652 -19.812 0.866 1 96.38 181 SER B CA 1
ATOM 3198 C C . SER B 1 181 ? 5.621 -20.812 1.478 1 96.38 181 SER B C 1
ATOM 3200 O O . SER B 1 181 ? 5.277 -21.984 1.652 1 96.38 181 SER B O 1
ATOM 3202 N N . GLY B 1 182 ? 6.738 -20.312 1.875 1 95.56 182 GLY B N 1
ATOM 3203 C CA . GLY B 1 182 ? 7.711 -21.141 2.582 1 95.56 182 GLY B CA 1
ATOM 3204 C C . GLY B 1 182 ? 8.719 -21.797 1.659 1 95.56 182 GLY B C 1
ATOM 3205 O O . GLY B 1 182 ? 9.539 -22.609 2.104 1 95.56 182 GLY B O 1
ATOM 3206 N N . VAL B 1 183 ? 8.672 -21.547 0.367 1 97.69 183 VAL B N 1
ATOM 3207 C CA . VAL B 1 183 ? 9.664 -22.078 -0.562 1 97.69 183 VAL B CA 1
ATOM 3208 C C . VAL B 1 183 ? 10.992 -21.344 -0.366 1 97.69 183 VAL B C 1
ATOM 3210 O O . VAL B 1 183 ? 11.031 -20.109 -0.385 1 97.69 183 VAL B O 1
ATOM 3213 N N . LYS B 1 184 ? 12.086 -22.062 -0.083 1 97.38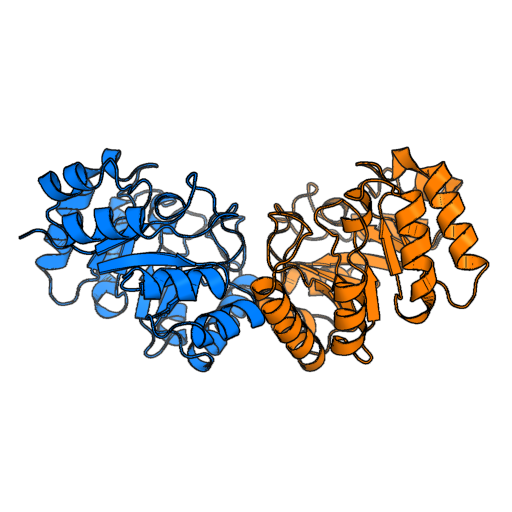 184 LYS B N 1
ATOM 3214 C CA . LYS B 1 184 ? 13.406 -21.531 0.201 1 97.38 184 LYS B CA 1
ATOM 3215 C C . LYS B 1 184 ? 14.492 -22.359 -0.477 1 97.38 184 LYS B C 1
ATOM 3217 O O . LYS B 1 184 ? 14.273 -23.531 -0.806 1 97.38 184 LYS B O 1
ATOM 3222 N N . PRO B 1 185 ? 15.602 -21.688 -0.654 1 97.81 185 PRO B N 1
ATOM 3223 C CA . PRO B 1 185 ? 16.734 -22.453 -1.162 1 97.81 185 PRO B CA 1
ATOM 3224 C C . PRO B 1 185 ? 17.031 -23.688 -0.325 1 97.81 185 PRO B C 1
ATOM 3226 O O . PRO B 1 185 ? 17.359 -24.75 -0.873 1 97.81 185 PRO B O 1
ATOM 3229 N N . GLU B 1 186 ? 16.797 -23.641 0.917 1 97 186 GLU B N 1
ATOM 3230 C CA . GLU B 1 186 ? 17.156 -24.703 1.849 1 97 186 GLU B CA 1
ATOM 3231 C C . GLU B 1 186 ? 16.219 -25.891 1.723 1 97 186 GLU B C 1
ATOM 3233 O O . GLU B 1 186 ? 16.547 -27.016 2.131 1 97 186 GLU B O 1
ATOM 3238 N N . ASN B 1 187 ? 15.008 -25.656 1.193 1 97 187 ASN B N 1
ATOM 3239 C CA . ASN B 1 187 ? 14.047 -26.766 1.226 1 97 187 ASN B CA 1
ATOM 3240 C C . ASN B 1 187 ? 13.547 -27.109 -0.173 1 97 187 ASN B C 1
ATOM 3242 O O . ASN B 1 187 ? 12.734 -28.031 -0.337 1 97 187 ASN B O 1
ATOM 3246 N N . ILE B 1 188 ? 14.031 -26.438 -1.184 1 97.56 188 ILE B N 1
ATOM 3247 C CA . ILE B 1 188 ? 13.555 -26.609 -2.553 1 97.56 188 ILE B CA 1
ATOM 3248 C C . ILE B 1 188 ? 13.797 -28.047 -3.008 1 97.56 188 ILE B C 1
ATOM 3250 O O . ILE B 1 188 ? 13 -28.609 -3.764 1 97.56 188 ILE B O 1
ATOM 3254 N N . ALA B 1 189 ? 14.828 -28.688 -2.529 1 96.19 189 ALA B N 1
ATOM 3255 C CA . ALA B 1 189 ? 15.117 -30.078 -2.893 1 96.19 189 ALA B CA 1
ATOM 3256 C C . ALA B 1 189 ? 14.023 -31.016 -2.381 1 96.19 189 ALA B C 1
ATOM 3258 O O . ALA B 1 189 ? 13.68 -31.984 -3.041 1 96.19 189 ALA B O 1
ATOM 3259 N N . THR B 1 190 ? 13.531 -30.703 -1.245 1 96.62 190 THR B N 1
ATOM 3260 C CA . THR B 1 190 ? 12.445 -31.5 -0.681 1 96.62 190 THR B CA 1
ATOM 3261 C C . THR B 1 190 ? 11.18 -31.375 -1.521 1 96.62 190 THR B C 1
ATOM 3263 O O . THR B 1 190 ? 10.516 -32.375 -1.806 1 96.62 190 THR B O 1
ATOM 3266 N N . PHE B 1 191 ? 10.836 -30.125 -1.949 1 97.44 191 PHE B N 1
ATOM 3267 C CA . PHE B 1 191 ? 9.711 -29.922 -2.85 1 97.44 191 PHE B CA 1
ATOM 3268 C C . PHE B 1 191 ? 9.875 -30.734 -4.121 1 97.44 191 PHE B C 1
ATOM 3270 O O . PHE B 1 191 ? 8.945 -31.438 -4.543 1 97.44 191 PHE B O 1
ATOM 3277 N N . GLN B 1 192 ? 11.086 -30.734 -4.672 1 96.19 192 GLN B N 1
ATOM 3278 C CA . GLN B 1 192 ? 11.336 -31.391 -5.949 1 96.19 192 GLN B CA 1
ATOM 3279 C C . GLN B 1 192 ? 11.234 -32.906 -5.816 1 96.19 192 GLN B C 1
ATOM 3281 O O . GLN B 1 192 ? 10.711 -33.594 -6.703 1 96.19 192 GLN B O 1
ATOM 3286 N N . ALA B 1 193 ? 11.703 -33.406 -4.711 1 95.75 193 ALA B N 1
ATOM 3287 C CA . ALA B 1 193 ? 11.672 -34.844 -4.488 1 95.75 193 ALA B CA 1
ATOM 3288 C C . ALA B 1 193 ? 10.234 -35.375 -4.457 1 95.75 193 ALA B C 1
ATOM 3290 O O . ALA B 1 193 ? 9.961 -36.5 -4.883 1 95.75 193 ALA B O 1
ATOM 3291 N N . THR B 1 194 ? 9.383 -34.469 -4.008 1 96.56 194 THR B N 1
ATOM 3292 C CA . THR B 1 194 ? 8 -34.906 -3.826 1 96.56 194 THR B CA 1
ATOM 3293 C C . THR B 1 194 ? 7.129 -34.469 -4.996 1 96.56 194 THR B C 1
ATOM 3295 O O . THR B 1 194 ? 6.301 -35.219 -5.488 1 96.56 194 THR B O 1
ATOM 3298 N N . LEU B 1 195 ? 7.258 -33.25 -5.457 1 97.19 195 LEU B N 1
ATOM 3299 C CA . LEU B 1 195 ? 6.324 -32.656 -6.402 1 97.19 195 LEU B CA 1
ATOM 3300 C C . LEU B 1 195 ? 6.844 -32.781 -7.828 1 97.19 195 LEU B C 1
ATOM 3302 O O . LEU B 1 195 ? 6.062 -32.75 -8.781 1 97.19 195 LEU B O 1
ATOM 3306 N N . ASN B 1 196 ? 8.188 -32.844 -8 1 95.69 196 ASN B N 1
ATOM 3307 C CA . ASN B 1 196 ? 8.773 -32.781 -9.336 1 95.69 196 ASN B CA 1
ATOM 3308 C C . ASN B 1 196 ? 8.07 -31.75 -10.203 1 95.69 196 ASN B C 1
ATOM 3310 O O . ASN B 1 196 ? 7.605 -32.062 -11.305 1 95.69 196 ASN B O 1
ATOM 3314 N N . HIS B 1 197 ? 8.07 -30.594 -9.695 1 95.94 197 HIS B N 1
ATOM 3315 C CA . HIS B 1 197 ? 7.277 -29.5 -10.258 1 95.94 197 HIS B CA 1
ATOM 3316 C C . HIS B 1 197 ? 8.172 -28.359 -10.734 1 95.94 197 HIS B C 1
ATOM 3318 O O . HIS B 1 197 ? 9.359 -28.312 -10.398 1 95.94 197 HIS B O 1
ATOM 3324 N N . SER B 1 198 ? 7.656 -27.484 -11.594 1 95.56 198 SER B N 1
ATOM 3325 C CA . SER B 1 198 ? 8.492 -26.469 -12.211 1 95.56 198 SER B CA 1
ATOM 3326 C C . SER B 1 198 ? 8.164 -25.078 -11.688 1 95.56 198 SER B C 1
ATOM 3328 O O . SER B 1 198 ? 9.016 -24.188 -11.664 1 95.56 198 SER B O 1
ATOM 3330 N N . ASP B 1 199 ? 6.887 -24.812 -11.258 1 98.06 199 ASP B N 1
ATOM 3331 C CA . ASP B 1 199 ? 6.445 -23.438 -10.984 1 98.06 199 ASP B CA 1
ATOM 3332 C C . ASP B 1 199 ? 6.484 -23.141 -9.484 1 98.06 199 ASP B C 1
ATOM 3334 O O . ASP B 1 199 ? 5.703 -23.703 -8.719 1 98.06 199 ASP B O 1
ATOM 3338 N N . TYR B 1 200 ? 7.383 -22.234 -9.078 1 98.69 200 TYR B N 1
ATOM 3339 C CA . TYR B 1 200 ? 7.543 -21.859 -7.684 1 98.69 200 TYR B CA 1
ATOM 3340 C C . TYR B 1 200 ? 7.547 -20.344 -7.527 1 98.69 200 TYR B C 1
ATOM 3342 O O . TYR B 1 200 ? 7.934 -19.609 -8.445 1 98.69 200 TYR B O 1
ATOM 3350 N N . HIS B 1 201 ? 7.086 -19.922 -6.453 1 98.75 201 HIS B N 1
ATOM 3351 C CA . HIS B 1 201 ? 6.934 -18.516 -6.082 1 98.75 201 HIS B CA 1
ATOM 3352 C C . HIS B 1 201 ? 7.664 -18.203 -4.777 1 98.75 201 HIS B C 1
ATOM 3354 O O . HIS B 1 201 ? 7.426 -18.859 -3.762 1 98.75 201 HIS B O 1
ATOM 3360 N N . VAL B 1 202 ? 8.602 -17.234 -4.816 1 98.56 202 VAL B N 1
ATOM 3361 C CA . VAL B 1 202 ? 9.359 -16.891 -3.615 1 98.56 202 VAL B CA 1
ATOM 3362 C C . VAL B 1 202 ? 9.328 -15.391 -3.387 1 98.56 202 VAL B C 1
ATOM 3364 O O . VAL B 1 202 ? 9.211 -14.609 -4.336 1 98.56 202 VAL B O 1
ATOM 3367 N N . GLY B 1 203 ? 9.383 -14.992 -2.113 1 97.62 203 GLY B N 1
ATOM 3368 C CA . GLY B 1 203 ? 9.484 -13.594 -1.706 1 97.62 203 GLY B CA 1
ATOM 3369 C C . GLY B 1 203 ? 10.75 -13.289 -0.938 1 97.62 203 GLY B C 1
ATOM 3370 O O . GLY B 1 203 ? 11.82 -13.109 -1.534 1 97.62 203 GLY B O 1
ATOM 3371 N N . SER B 1 204 ? 10.641 -13.344 0.427 1 97 204 SER B N 1
ATOM 3372 C CA . SER B 1 204 ? 11.758 -12.977 1.298 1 97 204 SER B CA 1
ATOM 3373 C C . SER B 1 204 ? 12.922 -13.945 1.139 1 97 204 SER B C 1
ATOM 3375 O O . SER B 1 204 ? 14.086 -13.562 1.305 1 97 204 SER B O 1
ATOM 3377 N N . ALA B 1 205 ? 12.625 -15.148 0.705 1 97.31 205 ALA B N 1
ATOM 3378 C CA . ALA B 1 205 ? 13.633 -16.203 0.607 1 97.31 205 ALA B CA 1
ATOM 3379 C C . ALA B 1 205 ? 14.656 -15.883 -0.482 1 97.31 205 ALA B C 1
ATOM 3381 O O . ALA B 1 205 ? 15.742 -16.453 -0.51 1 97.31 205 ALA B O 1
ATOM 3382 N N . ALA B 1 206 ? 14.312 -15.023 -1.411 1 98.12 206 ALA B N 1
ATOM 3383 C CA . ALA B 1 206 ? 15.203 -14.656 -2.506 1 98.12 206 ALA B CA 1
ATOM 3384 C C . ALA B 1 206 ? 16.156 -13.539 -2.09 1 98.12 206 ALA B C 1
ATOM 3386 O O . ALA B 1 206 ? 17.047 -13.148 -2.854 1 98.12 206 ALA B O 1
ATOM 3387 N N . ARG B 1 207 ? 16.031 -13.062 -0.838 1 98.38 207 ARG B N 1
ATOM 3388 C CA . ARG B 1 207 ? 16.672 -11.805 -0.469 1 98.38 207 ARG B CA 1
ATOM 3389 C C . ARG B 1 207 ? 17.688 -12.023 0.649 1 98.38 207 ARG B C 1
ATOM 3391 O O . ARG B 1 207 ? 17.594 -12.984 1.41 1 98.38 207 ARG B O 1
ATOM 3398 N N . GLU B 1 208 ? 18.594 -11.062 0.696 1 97.44 208 GLU B N 1
ATOM 3399 C CA . GLU B 1 208 ? 19.531 -11.023 1.817 1 97.44 208 GLU B CA 1
ATOM 3400 C C . GLU B 1 208 ? 18.781 -10.992 3.15 1 97.44 208 GLU B C 1
ATOM 3402 O O . GLU B 1 208 ? 17.844 -10.211 3.33 1 97.44 208 GLU B O 1
ATOM 3407 N N . ALA B 1 209 ? 19.125 -11.945 4.051 1 96.56 209 ALA B N 1
ATOM 3408 C CA . ALA B 1 209 ? 18.594 -12.039 5.406 1 96.56 209 ALA B CA 1
ATOM 3409 C C . ALA B 1 209 ? 17.094 -12.273 5.387 1 96.56 209 ALA B C 1
ATOM 3411 O O . ALA B 1 209 ? 16.406 -12 6.371 1 96.56 209 ALA B O 1
ATOM 3412 N N . ASN B 1 210 ? 16.562 -12.711 4.215 1 96.75 210 ASN B N 1
ATOM 3413 C CA . ASN B 1 210 ? 15.133 -12.938 4.047 1 96.75 210 ASN B CA 1
ATOM 3414 C C . ASN B 1 210 ? 14.32 -11.695 4.387 1 96.75 210 ASN B C 1
ATOM 3416 O O . ASN B 1 210 ? 13.273 -11.789 5.031 1 96.75 210 ASN B O 1
ATOM 3420 N N . ASP B 1 211 ? 14.898 -10.531 3.99 1 97.19 211 ASP B N 1
ATOM 3421 C CA . ASP B 1 211 ? 14.367 -9.227 4.355 1 97.19 211 ASP B CA 1
ATOM 3422 C C . ASP B 1 211 ? 14.023 -8.406 3.115 1 97.19 211 ASP B C 1
ATOM 3424 O O . ASP B 1 211 ? 14.891 -8.172 2.266 1 97.19 211 ASP B O 1
ATOM 3428 N N . PHE B 1 212 ? 12.82 -7.906 3.047 1 96.88 212 PHE B N 1
ATOM 3429 C CA . PHE B 1 212 ? 12.359 -7.195 1.861 1 96.88 212 PHE B CA 1
ATOM 3430 C C . PHE B 1 212 ? 13.023 -5.828 1.757 1 96.88 212 PHE B C 1
ATOM 3432 O O . PHE B 1 212 ? 12.977 -5.188 0.705 1 96.88 212 PHE B O 1
ATOM 3439 N N . SER B 1 213 ? 13.625 -5.309 2.846 1 96.44 213 SER B N 1
ATOM 3440 C CA . SER B 1 213 ? 14.375 -4.055 2.789 1 96.44 213 SER B CA 1
ATOM 3441 C C . SER B 1 213 ? 15.758 -4.262 2.174 1 96.44 213 SER B C 1
ATOM 3443 O O . SER B 1 213 ? 16.5 -3.301 1.971 1 96.44 213 SER B O 1
ATOM 3445 N N . LYS B 1 214 ? 16.094 -5.574 1.877 1 97.5 214 LYS B N 1
ATOM 3446 C CA . LYS B 1 214 ? 17.391 -5.91 1.321 1 97.5 214 LYS B CA 1
ATOM 3447 C C . LYS B 1 214 ? 17.266 -6.43 -0.108 1 97.5 214 LYS B C 1
ATOM 3449 O O . LYS B 1 214 ? 16.156 -6.688 -0.585 1 97.5 214 LYS B O 1
ATOM 3454 N N . ASP B 1 215 ? 18.359 -6.586 -0.743 1 97.94 215 ASP B N 1
ATOM 3455 C CA . ASP B 1 215 ? 18.422 -6.914 -2.164 1 97.94 215 ASP B CA 1
ATOM 3456 C C . ASP B 1 215 ? 18.156 -8.398 -2.398 1 97.94 215 ASP B C 1
ATOM 3458 O O . ASP B 1 215 ? 18.422 -9.227 -1.526 1 97.94 215 ASP B O 1
ATOM 3462 N N . ILE B 1 216 ? 17.625 -8.641 -3.559 1 98.56 216 ILE B N 1
ATOM 3463 C CA . ILE B 1 216 ? 17.625 -10 -4.082 1 98.56 216 ILE B CA 1
ATOM 3464 C C . ILE B 1 216 ? 19.062 -10.484 -4.273 1 98.56 216 ILE B C 1
ATOM 3466 O O . ILE B 1 216 ? 19.922 -9.727 -4.746 1 98.56 216 ILE B O 1
ATOM 3470 N N . LEU B 1 217 ? 19.312 -11.734 -3.924 1 98.62 217 LEU B N 1
ATOM 3471 C CA . LEU B 1 217 ? 20.672 -12.266 -4.008 1 98.62 217 LEU B CA 1
ATOM 3472 C C . LEU B 1 217 ? 20.781 -13.281 -5.137 1 98.62 217 LEU B C 1
ATOM 3474 O O . LEU B 1 217 ? 19.969 -14.195 -5.246 1 98.62 217 LEU B O 1
ATOM 3478 N N . LYS B 1 218 ? 21.859 -13.156 -5.871 1 98.56 218 LYS B N 1
ATOM 3479 C CA . LYS B 1 218 ? 22.125 -14.055 -6.984 1 98.56 218 LYS B CA 1
ATOM 3480 C C . LYS B 1 218 ? 22.219 -15.508 -6.508 1 98.56 218 LYS B C 1
ATOM 3482 O O . LYS B 1 218 ? 21.656 -16.406 -7.133 1 98.56 218 LYS B O 1
ATOM 3487 N N . GLU B 1 219 ? 22.875 -15.695 -5.402 1 98.25 219 GLU B N 1
ATOM 3488 C CA . GLU B 1 219 ? 23.109 -17.031 -4.895 1 98.25 219 GLU B CA 1
ATOM 3489 C C . GLU B 1 219 ? 21.797 -17.75 -4.578 1 98.25 219 GLU B C 1
ATOM 3491 O O . GLU B 1 219 ? 21.672 -18.953 -4.828 1 98.25 219 GLU B O 1
ATOM 3496 N N . LYS B 1 220 ? 20.875 -17.031 -4.008 1 98.38 220 LYS B N 1
ATOM 3497 C CA . LYS B 1 220 ? 19.578 -17.609 -3.678 1 98.38 220 LYS B CA 1
ATOM 3498 C C . LYS B 1 220 ? 18.812 -18 -4.938 1 98.38 220 LYS B C 1
ATOM 3500 O O . LYS B 1 220 ? 18.25 -19.094 -5.02 1 98.38 220 LYS B O 1
ATOM 3505 N N . ILE B 1 221 ? 18.797 -17.109 -5.906 1 98.5 221 ILE B N 1
ATOM 3506 C CA . ILE B 1 221 ? 18.109 -17.375 -7.168 1 98.5 221 ILE B CA 1
ATOM 3507 C C . ILE B 1 221 ? 18.75 -18.562 -7.875 1 98.5 221 ILE B C 1
ATOM 3509 O O . ILE B 1 221 ? 18.062 -19.438 -8.391 1 98.5 221 ILE B O 1
ATOM 3513 N N . ASP B 1 222 ? 20.109 -18.672 -7.824 1 98 222 ASP B N 1
ATOM 3514 C CA . ASP B 1 222 ? 20.844 -19.75 -8.469 1 98 222 ASP B CA 1
ATOM 3515 C C . ASP B 1 222 ? 20.453 -21.094 -7.883 1 98 222 ASP B C 1
ATOM 3517 O O . ASP B 1 222 ? 20.203 -22.047 -8.625 1 98 222 ASP B O 1
ATOM 3521 N N . ILE B 1 223 ? 20.406 -21.156 -6.602 1 97.62 223 ILE B N 1
ATOM 3522 C CA . ILE B 1 223 ? 20.094 -22.406 -5.93 1 97.62 223 ILE B CA 1
ATOM 3523 C C . ILE B 1 223 ? 18.688 -22.875 -6.328 1 97.62 223 ILE B C 1
ATOM 3525 O O . ILE B 1 223 ? 18.469 -24.031 -6.676 1 97.62 223 ILE B O 1
ATOM 3529 N N . LEU B 1 224 ? 17.734 -21.953 -6.32 1 98 224 LEU B N 1
ATOM 3530 C CA . LEU B 1 224 ? 16.359 -22.266 -6.664 1 98 224 LEU B CA 1
ATOM 3531 C C . LEU B 1 224 ? 16.25 -22.719 -8.117 1 98 224 LEU B C 1
ATOM 3533 O O . LEU B 1 224 ? 15.656 -23.75 -8.406 1 98 224 LEU B O 1
ATOM 3537 N N . GLN B 1 225 ? 16.891 -22.031 -9.016 1 97.19 225 GLN B N 1
ATOM 3538 C CA . GLN B 1 225 ? 16.828 -22.312 -10.445 1 97.19 225 GLN B CA 1
ATOM 3539 C C . GLN B 1 225 ? 17.469 -23.672 -10.758 1 97.19 225 GLN B C 1
ATOM 3541 O O . GLN B 1 225 ? 16.938 -24.438 -11.562 1 97.19 225 GLN B O 1
ATOM 3546 N N . GLN B 1 226 ? 18.562 -23.938 -10.133 1 96.44 226 GLN B N 1
ATOM 3547 C CA . GLN B 1 226 ? 19.281 -25.188 -10.375 1 96.44 226 GLN B CA 1
ATOM 3548 C C . GLN B 1 226 ? 18.422 -26.391 -9.984 1 96.44 226 GLN B C 1
ATOM 3550 O O . GLN B 1 226 ? 18.391 -27.391 -10.695 1 96.44 226 GLN B O 1
ATOM 3555 N N . GLN B 1 227 ? 17.75 -26.219 -8.852 1 95.62 227 GLN B N 1
ATOM 3556 C CA . GLN B 1 227 ? 16.922 -27.328 -8.367 1 95.62 227 GLN B CA 1
ATOM 3557 C C . GLN B 1 227 ? 15.641 -27.453 -9.188 1 95.62 227 GLN B C 1
ATOM 3559 O O . GLN B 1 227 ? 15.195 -28.562 -9.484 1 95.62 227 GLN B O 1
ATOM 3564 N N . ILE B 1 228 ? 15.023 -26.328 -9.586 1 95.69 228 ILE B N 1
ATOM 3565 C CA . ILE B 1 228 ? 13.766 -26.328 -10.328 1 95.69 228 ILE B CA 1
ATOM 3566 C C . ILE B 1 228 ? 13.984 -26.922 -11.719 1 95.69 228 ILE B C 1
ATOM 3568 O O . ILE B 1 228 ? 13.141 -27.656 -12.227 1 95.69 228 ILE B O 1
ATOM 3572 N N . ASN B 1 229 ? 15.117 -26.672 -12.281 1 92.25 229 ASN B N 1
ATOM 3573 C CA . ASN B 1 229 ? 15.391 -27.078 -13.656 1 92.25 229 ASN B CA 1
ATOM 3574 C C . ASN B 1 229 ? 16.141 -28.406 -13.711 1 92.25 229 ASN B C 1
ATOM 3576 O O . ASN B 1 229 ? 16.531 -28.859 -14.789 1 92.25 229 ASN B O 1
ATOM 3580 N N . LYS B 1 230 ? 16.453 -28.906 -12.484 1 84.62 230 LYS B N 1
ATOM 3581 C CA . LYS B 1 230 ? 17.188 -30.156 -12.453 1 84.62 230 LYS B CA 1
ATOM 3582 C C . LYS B 1 230 ? 16.406 -31.281 -13.125 1 84.62 230 LYS B C 1
ATOM 3584 O O . LYS B 1 230 ? 15.195 -31.406 -12.914 1 84.62 230 LYS B O 1
ATOM 3589 N N . ASP B 1 231 ? 17 -31.906 -14.289 1 66.25 231 ASP B N 1
ATOM 3590 C CA . ASP B 1 231 ? 16.469 -33.094 -14.953 1 66.25 231 ASP B CA 1
ATOM 3591 C C . ASP B 1 231 ? 16.484 -34.312 -14.023 1 66.25 231 ASP B C 1
ATOM 3593 O O . ASP B 1 231 ? 17.391 -34.438 -13.203 1 66.25 231 ASP B O 1
#

Sequence (462 aa):
MLEVIVQNPRDAYLAEKYGANRMEVVSAISEGGLTPSYGAIKEIVRASKLPAMMMIRPHSFSFVYDEAAKIVMERDIELAKEVGVQGIVYGGITENGAIDQALLEKVIEWKGDLNLTFHRALEATKDIEASYQVLRTYGKDINQLLTSGGTANALDSLPRLKRWIQDSEAQPDSFQVLVGSGVKPENIATFQATLNHSDYHVGSAAREANDFSKDILKEKIDILQQQINKDMLEVIVQNPRDAYLAEKYGANRMEVVSAISEGGLTPSYGAIKEIVRASKLPAMMMIRPHSFSFVYDEAAKIVMERDIELAKEVGVQGIVYGGITENGAIDQALLEKVIEWKGDLNLTFHRALEATKDIEASYQVLRTYGKDINQLLTSGGTANALDSLPRLKRWIQDSEAQPDSFQVLVGSGVKPENIATFQATLNHSDYHVGSAAREANDFSKDILKEKIDILQQQINKD

Organism: Listeria monocytogenes serovar 1/2a (strain ATCC BAA-679 / EGD-e) (NCBI:txid169963)

Secondary structure (DSSP, 8-state):
-EEEEE-SHHHHHHHHHHT-SEEEE-B-GGGT-BPPBHHHHHHHHHH--S-EEEE--S-SS-S---HHHHHHHHHHHHHHHHHT-SEEEE--B-TTSSB-HHHHHHHHHHHTTSEEEE-GGGGGSS-HHHHHHHHHTTTTT--EEEE-SSSSSGGGGHHHHHHHHHHHHH-TTSPEEEE-SS--TTTHHHHHHHH----EEESGGGBGGG-TTS-B-HHHHHHHHHHHT--/-EEEEE-SHHHHHHHHHHT-SEEEE-B-GGGT-BPPBHHHHHHHHHH--S-EEEE--S-SS-S---HHHHHHHHHHHHHHHHHT-SEEEE--B-TTSSB-HHHHHHHHHHHTTSEEEE-GGGGGSS-HHHHHHHHHTTTTT--EEEE-SSSSSGGGGHHHHHHHHHHHHH-TTSPEEEE-SS--TTTHHHHHHHH----EEESGGGBGGG-TTS-B-HHHHHHHHHHHT--

Foldseek 3Di:
DEEEEDAALQQLLVCVVLPGQEYEYFPPVVLVGAFHDPVRLLNNVVSHVHAYATEQHHDSPALADDPVSLVVSLVSLVVCVVSDHQAYEHFHAHPQQAGPVVSVVVSLVSNVRHAYEYEASLLRGPDNVVNLVVVFVCFQSHAEYEYLQNDQHVLVRLVSLLVSQVVQVVDPSGHHYAHEHNDALVCLLVSCVRRVAQHYYDYLRQFDVSDNVGHGDSVGSVSNNCNNPPD/DEEEEDAALQQLLVCVVLPGQAYEYFPPVVLVGAFHDPVRLLNNVVSHVHAYATEQHHDSPALADDPVSLVVSLVSLVVVVVSDHQAYEHFHAHPQQAGPVVSVVVSLVSNVRHAYEYEASLLRGPDNVVNLVVVFVCAQSHAEYEYLQNDQHVLVRLVSLLVSQVVQVVDPSGHHYAHEHNDALVCLLVSCVRRVAQHYYDYLRQFDVSDNVGHGDSVGSVSNNCNNPPD

InterPro domains:
  IPR005627 CutC-like [MF_00795] (1-207)
  IPR005627 CutC-like [PF03932] (2-193)
  IPR005627 CutC-like [PTHR12598] (2-210)
  IPR036822 CutC-like domain superfamily [G3DSA:3.20.20.380] (1-231)
  IPR036822 CutC-like domain superfamily [SSF110395] (1-214)